Protein AF-A0A7S0CBU5-F1 (afdb_monomer_lite)

InterPro domains:
  IPR001394 Peptidase C19, ubiquitin carboxyl-terminal hydrolase [PF00443] (25-136)
  IPR028889 Ubiquitin specific protease UPS, catalytic domain [PS50235] (1-339)
  IPR038765 Papain-like cysteine peptidase superfamily [SSF54001] (30-154)
  IPR050185 Ubiquitin carboxyl-terminal hydrolase [PTHR21646] (1-259)

Organism: NCBI:txid420281

pLDDT: mean 70.65, std 23.04, range [26.66, 97.25]

Sequence (375 aa):
LLEQMWKDSIVEDDSSSTSYSNGLYYGGNSNSSTVVYPRNFKHVLGRHASQFVGYDQHDSQEVAIYLLDALHEDTNRVSRKPYVEKPEQKESETDENAAAVAWDAHLKREDSNVIELFMGQSKSRVECPVQGCGRVSTTFDPFMYLSVPIPGASDRTIKVKFVPLDSRRRNMSLSVTLSKTSTFEALQEKISEALRSDIGGFDAAEVDKANLCVVDMWNSEIYKFFDSKDEISCIKETDETYVYQLTPVSVIRAEEIDEEMSNAMDDDATGNNGDGKDDREERCCGVNELDNSTKLMLDRNDVWMKELEKYVSSISQLIALLNTKRSSHEDRLAFIAKFKKFLDQCRACPDAQVNDESKQAEYGQITSNAPVSSK

Foldseek 3Di:
DVCQQCVVLDDDDDDDDDDDDDHDDPDDDDDDPDDDDSVRNLVVCCVVPVVSPDDDDDDPVVVVVVVLVVQQVVFFPQPDADDADFDWADPPHDPVRQQVVNVVSVNSGTDGPSCVPQKDKDWDWDADPDPPPRDITIGIGIDRDDDDDDPCPQKDWDWEWEDEPPPVDDIDIDIFIDGQFAFVLVVLVRVLVCCVPPPPVDDNVRRDSVQKWKFWDDPNDTPDTGDRGDGPNPDDPPIHIYIYGHDDPVVVVVVVVVVVVVVVVVVVPDDDDDDDDDDDDDDDDDDDDDDVVVVVVVVPDPVVVVVVCVVPVDPVVVVQLPDPVRDDPVVVVVVVVVVVVVVVVVVPDPVVPDDPPPPPDDPDDDDDDDDDDDD

Secondary structure (DSSP, 8-state):
-HHHHHGGG-------S--------SS-----------HHHHHHHHHH-GGG-SSS---HHHHHHHHHHHHHHHT-S-SS----PPPBPPTT--HHHHHHHHHHHHHTT---HHHHHH-EEEEEEEE--STTT--EEEEEEEES---PPPTTTTEEEEEEEEE-SSTTSPPEEEEEEEETT-BHHHHHHHHHHHIIIII----TTT--GGGEEEEEEETTEEEEE--TTSBGGGS-TT-EEEEEEPPPHHHHHHHHHHHHHHHHHHTTS-------------------PPPHHHHHHHTS-THHHHHHHHH-S-HHHHHHHS-TTTS-HHHHHHHHHHHHHHHHHHHTSGGGS--SS-SSS-S------------

Radius of gyration: 39.63 Å; chains: 1; bounding box: 72×69×123 Å

Structure (mmCIF, N/CA/C/O backbone):
data_AF-A0A7S0CBU5-F1
#
_entry.id   AF-A0A7S0CBU5-F1
#
loop_
_atom_site.group_PDB
_atom_site.id
_atom_site.type_symbol
_atom_site.label_atom_id
_atom_site.label_alt_id
_atom_site.label_comp_id
_atom_site.label_asym_id
_atom_site.label_entity_id
_atom_site.label_seq_id
_atom_site.pdbx_PDB_ins_code
_atom_site.Cartn_x
_atom_site.Cartn_y
_atom_site.Cartn_z
_atom_site.occupancy
_atom_site.B_iso_or_equiv
_atom_site.auth_seq_id
_atom_site.auth_comp_id
_atom_site.auth_asym_id
_atom_site.auth_atom_id
_atom_site.pdbx_PDB_model_num
ATOM 1 N N . LEU A 1 1 ? -17.792 -14.721 22.092 1.00 67.81 1 LEU A N 1
ATOM 2 C CA . LEU A 1 1 ? -16.854 -15.478 21.227 1.00 67.81 1 LEU A CA 1
ATOM 3 C C . LEU A 1 1 ? -15.721 -16.135 22.019 1.00 67.81 1 LEU A C 1
ATOM 5 O O . LEU A 1 1 ? -15.491 -17.331 21.854 1.00 67.81 1 LEU A O 1
ATOM 9 N N . LEU A 1 2 ? -15.051 -15.400 22.908 1.00 66.88 2 LEU A N 1
ATOM 10 C CA . LEU A 1 2 ? -13.901 -15.896 23.685 1.00 66.88 2 LEU A CA 1
ATOM 11 C C . LEU A 1 2 ? -14.205 -17.123 24.539 1.00 66.88 2 LEU A C 1
ATOM 13 O O . LEU A 1 2 ? -13.431 -18.078 24.550 1.00 66.88 2 LEU A O 1
ATOM 17 N N . GLU A 1 3 ? -15.369 -17.137 25.187 1.00 69.81 3 GLU A N 1
ATOM 18 C CA . GLU A 1 3 ? -15.820 -18.305 25.940 1.00 69.81 3 GLU A CA 1
ATOM 19 C C . GLU A 1 3 ? -15.990 -19.533 25.054 1.00 69.81 3 GLU A C 1
ATOM 21 O O . GLU A 1 3 ? -15.728 -20.624 25.516 1.00 69.81 3 GLU A O 1
ATOM 26 N N . GLN A 1 4 ? -16.402 -19.393 23.790 1.00 74.00 4 GLN A N 1
ATOM 27 C CA . GLN A 1 4 ? -16.545 -20.534 22.877 1.00 74.00 4 GLN A CA 1
ATOM 28 C C . GLN A 1 4 ? -15.187 -21.006 22.366 1.00 74.00 4 GLN A C 1
ATOM 30 O O . GLN A 1 4 ? -14.950 -22.205 22.257 1.00 74.00 4 GLN A O 1
ATOM 35 N N . MET A 1 5 ? -14.292 -20.061 22.075 1.00 70.38 5 MET A N 1
ATOM 36 C CA . MET A 1 5 ? -12.929 -20.343 21.637 1.00 70.38 5 MET A CA 1
ATOM 37 C C . MET A 1 5 ? -12.128 -21.095 22.706 1.00 70.38 5 MET A C 1
ATOM 39 O O . MET A 1 5 ? -11.396 -22.025 22.365 1.00 70.38 5 MET A O 1
ATOM 43 N N . TRP A 1 6 ? -12.304 -20.729 23.982 1.00 68.56 6 TRP A N 1
ATOM 44 C CA . TRP A 1 6 ? -11.520 -21.239 25.112 1.00 68.56 6 TRP A CA 1
ATOM 45 C C . TRP A 1 6 ? -12.290 -22.120 26.105 1.00 68.56 6 TRP A C 1
ATOM 47 O O . TRP A 1 6 ? -11.702 -22.542 27.099 1.00 68.56 6 TRP A O 1
ATOM 57 N N . LYS A 1 7 ? -13.560 -22.454 25.830 1.00 59.44 7 LYS A N 1
ATOM 58 C CA . LYS A 1 7 ? -14.435 -23.223 26.740 1.00 59.44 7 LYS A CA 1
ATOM 59 C C . LYS A 1 7 ? -13.837 -24.547 27.181 1.00 59.44 7 LYS A C 1
ATOM 61 O O . LYS A 1 7 ? -13.864 -24.892 28.352 1.00 59.44 7 LYS A O 1
ATOM 66 N N . ASP A 1 8 ? -13.260 -25.266 26.232 1.00 50.31 8 ASP A N 1
ATOM 67 C CA . ASP A 1 8 ? -12.763 -26.620 26.463 1.00 50.31 8 ASP A CA 1
ATOM 68 C C . ASP A 1 8 ? -11.336 -26.635 27.037 1.00 50.31 8 ASP A C 1
ATOM 70 O O . ASP A 1 8 ? -10.761 -27.700 27.246 1.00 50.31 8 ASP A O 1
ATOM 74 N N . SER A 1 9 ? -10.761 -25.457 27.301 1.00 47.06 9 SER A N 1
ATOM 75 C CA . SER A 1 9 ? -9.526 -25.301 28.076 1.00 47.06 9 SER A CA 1
ATOM 76 C C . SER A 1 9 ? -9.805 -25.167 29.581 1.00 47.06 9 SER A C 1
ATOM 78 O O . SER A 1 9 ? -8.872 -25.230 30.376 1.00 47.06 9 SER A O 1
ATOM 80 N N . ILE A 1 10 ? -11.072 -24.964 29.970 1.00 44.16 10 ILE A N 1
ATOM 81 C CA . ILE A 1 10 ? -11.533 -24.751 31.349 1.00 44.16 10 ILE A CA 1
ATOM 82 C C . ILE A 1 10 ? -12.621 -25.793 31.643 1.00 44.16 10 ILE A C 1
ATOM 84 O O . ILE A 1 10 ? -13.803 -25.479 31.751 1.00 44.16 10 ILE A O 1
ATOM 88 N N . VAL A 1 11 ? -12.237 -27.068 31.711 1.00 38.00 11 VAL A N 1
ATOM 89 C CA . VAL A 1 11 ? -13.106 -28.107 32.277 1.00 38.00 11 VAL A CA 1
ATOM 90 C C . VAL A 1 11 ? -12.714 -28.260 33.741 1.00 38.00 11 VAL A C 1
ATOM 92 O O . VAL A 1 11 ? -11.620 -28.733 34.045 1.00 38.00 11 VAL A O 1
ATOM 95 N N . GLU A 1 12 ? -13.593 -27.807 34.636 1.00 38.31 12 GLU A N 1
ATOM 96 C CA . GLU A 1 12 ? -13.594 -28.249 36.028 1.00 38.31 12 GLU A CA 1
ATOM 97 C C . GLU A 1 12 ? -13.800 -29.769 36.037 1.00 38.31 12 GLU A C 1
ATOM 99 O O . GLU A 1 12 ? -14.732 -30.279 35.412 1.00 38.31 12 GLU A O 1
ATOM 104 N N . ASP A 1 13 ? -12.887 -30.485 36.698 1.00 35.22 13 ASP A N 1
ATOM 105 C CA . ASP A 1 13 ? -12.998 -31.916 36.971 1.00 35.22 13 ASP A CA 1
ATOM 106 C C . ASP A 1 13 ? -14.307 -32.179 37.727 1.00 35.22 13 ASP A C 1
ATOM 108 O O . ASP A 1 13 ? -14.374 -31.997 38.943 1.00 35.22 13 ASP A O 1
ATOM 112 N N . ASP A 1 14 ? -15.335 -32.643 37.015 1.00 33.75 14 ASP A N 1
ATOM 113 C CA . ASP A 1 14 ? -16.484 -33.293 37.628 1.00 33.75 14 ASP A CA 1
ATOM 114 C C . ASP A 1 14 ? -16.573 -34.736 37.129 1.00 33.75 14 ASP A C 1
ATOM 116 O O . ASP A 1 14 ? -16.580 -35.061 35.937 1.00 33.75 14 ASP A O 1
ATOM 120 N N . SER A 1 15 ? -16.529 -35.635 38.101 1.00 42.19 15 SER A N 1
ATOM 121 C CA . SER A 1 15 ? -16.322 -37.061 37.928 1.00 42.19 15 SER A CA 1
ATOM 122 C C . SER A 1 15 ? -17.477 -37.723 37.178 1.00 42.19 15 SER A C 1
ATOM 124 O O . SER A 1 15 ? -18.571 -37.864 37.719 1.00 42.19 15 SER A O 1
ATOM 126 N N . SER A 1 16 ? -17.220 -38.210 35.963 1.00 38.06 16 SER A N 1
ATOM 127 C CA . SER A 1 16 ? -17.499 -39.582 35.498 1.00 38.06 16 SER A CA 1
ATOM 128 C C . SER A 1 16 ? -17.657 -39.642 33.974 1.00 38.06 16 SER A C 1
ATOM 130 O O . SER A 1 16 ? -18.478 -38.949 33.384 1.00 38.06 16 SER A O 1
ATOM 132 N N . SER A 1 17 ? -16.947 -40.605 33.376 1.00 29.88 17 SER A N 1
ATOM 133 C CA . SER A 1 17 ? -17.137 -41.174 32.026 1.00 29.88 17 SER A CA 1
ATOM 134 C C . SER A 1 17 ? -16.176 -40.697 30.920 1.00 29.88 17 SER A C 1
ATOM 136 O O . SER A 1 17 ? -16.424 -39.747 30.191 1.00 29.88 17 SER A O 1
ATOM 138 N N . THR A 1 18 ? -15.161 -41.543 30.705 1.00 28.77 18 THR A N 1
ATOM 139 C CA . THR A 1 18 ? -14.424 -41.796 29.447 1.00 28.77 18 THR A CA 1
ATOM 140 C C . THR A 1 18 ? -13.330 -40.800 29.038 1.00 28.77 18 THR A C 1
ATOM 142 O O . THR A 1 18 ? -13.498 -39.909 28.216 1.00 28.77 18 THR A O 1
ATOM 145 N N . SER A 1 19 ? -12.156 -41.074 29.602 1.00 32.16 19 SER A N 1
ATOM 146 C CA . SER A 1 19 ? -10.794 -40.658 29.266 1.00 32.16 19 SER A CA 1
ATOM 147 C C . SER A 1 19 ? -10.515 -40.198 27.824 1.00 32.16 19 SER A C 1
ATOM 149 O O . SER A 1 19 ? -10.343 -41.024 26.934 1.00 32.16 19 SER A O 1
ATOM 151 N N . TYR A 1 20 ? -10.264 -38.895 27.663 1.00 31.36 20 TYR A N 1
ATOM 152 C CA . TYR A 1 20 ? -9.090 -38.370 26.951 1.00 31.36 20 TYR A CA 1
ATOM 153 C C . TYR A 1 20 ? -8.573 -37.151 27.724 1.00 31.36 20 TYR A C 1
ATOM 155 O O . TYR A 1 20 ? -9.061 -36.036 27.587 1.00 31.36 20 TYR A O 1
ATOM 163 N N . SER A 1 21 ? -7.615 -37.412 28.605 1.00 34.66 21 SER A N 1
ATOM 164 C CA . SER A 1 21 ? -6.911 -36.440 29.440 1.00 34.66 21 SER A CA 1
ATOM 165 C C . SER A 1 21 ? -6.145 -35.408 28.611 1.00 34.66 21 SER A C 1
ATOM 167 O O . SER A 1 21 ? -5.432 -35.804 27.690 1.00 34.66 21 SER A O 1
ATOM 169 N N . ASN A 1 22 ? -6.215 -34.130 28.999 1.00 33.97 22 ASN A N 1
ATOM 170 C CA . ASN A 1 22 ? -5.078 -33.198 28.996 1.00 33.97 22 ASN A CA 1
ATOM 171 C C . ASN A 1 22 ? -5.426 -31.945 29.813 1.00 33.97 22 ASN A C 1
ATOM 173 O O . ASN A 1 22 ? -5.966 -30.974 29.292 1.00 33.97 22 ASN A O 1
ATOM 177 N N . GLY A 1 23 ? -5.111 -31.997 31.108 1.00 32.47 23 GLY A N 1
ATOM 178 C CA . GLY A 1 23 ? -5.102 -30.829 31.983 1.00 32.47 23 GLY A CA 1
ATOM 179 C C . GLY A 1 23 ? -3.826 -30.007 31.812 1.00 32.47 23 GLY A C 1
ATOM 180 O O . GLY A 1 23 ? -2.785 -30.541 31.426 1.00 32.47 23 GLY A O 1
ATOM 181 N N . LEU A 1 24 ? -3.897 -28.717 32.144 1.00 43.31 24 LEU A N 1
ATOM 182 C CA . LEU A 1 24 ? -2.725 -27.895 32.438 1.00 43.31 24 LEU A CA 1
ATOM 183 C C . LEU A 1 24 ? -3.080 -26.828 33.480 1.00 43.31 24 LEU A C 1
ATOM 185 O O . LEU A 1 24 ? -3.910 -25.951 33.264 1.00 43.31 24 LEU A O 1
ATOM 189 N N . TYR A 1 25 ? -2.427 -26.982 34.628 1.00 40.09 25 TYR A N 1
ATOM 190 C CA . TYR A 1 25 ? -2.486 -26.165 35.833 1.00 40.09 25 TYR A CA 1
ATOM 191 C C . TYR A 1 25 ? -1.730 -24.838 35.655 1.00 40.09 25 TYR A C 1
ATOM 193 O O . TYR A 1 25 ? -0.650 -24.802 35.064 1.00 40.09 25 TYR A O 1
ATOM 201 N N . TYR A 1 26 ? -2.243 -23.770 36.270 1.00 36.44 26 TYR A N 1
ATOM 202 C CA . TYR A 1 26 ? -1.483 -22.553 36.563 1.00 36.44 26 TYR A CA 1
ATOM 203 C C . TYR A 1 26 ? -0.640 -22.783 37.830 1.00 36.44 26 TYR A C 1
ATOM 205 O O . TYR A 1 26 ? -1.187 -23.050 38.898 1.00 36.44 26 TYR A O 1
ATOM 213 N N . GLY A 1 27 ? 0.684 -22.633 37.721 1.00 34.12 27 GLY A N 1
ATOM 214 C CA . GLY A 1 27 ? 1.586 -22.445 38.864 1.00 34.12 27 GLY A CA 1
ATOM 215 C C . GLY A 1 27 ? 2.628 -23.547 39.084 1.00 34.12 27 GLY A C 1
ATOM 216 O O . GLY A 1 27 ? 2.306 -24.647 39.513 1.00 34.12 27 GLY A O 1
ATOM 217 N N . GLY A 1 28 ? 3.905 -23.188 38.904 1.00 32.75 28 GLY A N 1
ATOM 218 C CA . GLY A 1 28 ? 5.030 -23.877 39.548 1.00 32.75 28 GLY A CA 1
ATOM 219 C C . GLY A 1 28 ? 5.864 -24.814 38.669 1.00 32.75 28 GLY A C 1
ATOM 220 O O . GLY A 1 28 ? 5.716 -26.024 38.721 1.00 32.75 28 GLY A O 1
ATOM 221 N N . ASN A 1 29 ? 6.819 -24.231 37.941 1.00 43.66 29 ASN A N 1
ATOM 222 C CA . ASN A 1 29 ? 8.188 -24.730 37.747 1.00 43.66 29 ASN A CA 1
ATOM 223 C C . ASN A 1 29 ? 8.397 -26.257 37.541 1.00 43.66 29 ASN A C 1
ATOM 225 O O . ASN A 1 29 ? 8.652 -26.980 38.500 1.00 43.66 29 ASN A O 1
ATOM 229 N N . SER A 1 30 ? 8.421 -26.742 36.291 1.00 39.72 30 SER A N 1
ATOM 230 C CA . SER A 1 30 ? 9.320 -27.839 35.863 1.00 39.72 30 SER A CA 1
ATOM 231 C C . SER A 1 30 ? 9.317 -28.046 34.339 1.00 39.72 30 SER A C 1
ATOM 233 O O . SER A 1 30 ? 8.283 -28.027 33.678 1.00 39.72 30 SER A O 1
ATOM 235 N N . ASN A 1 31 ? 10.517 -28.232 33.785 1.00 49.91 31 ASN A N 1
ATOM 236 C CA . ASN A 1 31 ? 10.822 -28.445 32.370 1.00 49.91 31 ASN A CA 1
ATOM 237 C C . ASN A 1 31 ? 10.158 -29.709 31.778 1.00 49.91 31 ASN A C 1
ATOM 239 O O . ASN A 1 31 ? 10.778 -30.771 31.739 1.00 49.91 31 ASN A O 1
ATOM 243 N N . SER A 1 32 ? 8.946 -29.589 31.231 1.00 53.97 32 SER A N 1
ATOM 244 C CA . SER A 1 32 ? 8.423 -30.538 30.239 1.00 53.97 32 SER A CA 1
ATOM 245 C C . SER A 1 32 ? 7.711 -29.768 29.125 1.00 53.97 32 SER A C 1
ATOM 247 O O . SER A 1 32 ? 6.846 -28.937 29.387 1.00 53.97 32 SER A O 1
ATOM 249 N N . SER A 1 33 ? 8.129 -29.964 27.875 1.00 56.38 33 SER A N 1
ATOM 250 C CA . SER A 1 33 ? 7.557 -29.268 26.720 1.00 56.38 33 SER A CA 1
ATOM 251 C C . SER A 1 33 ? 6.167 -29.829 26.409 1.00 56.38 33 SER A C 1
ATOM 253 O O . SER A 1 33 ? 6.030 -30.801 25.664 1.00 56.38 33 SER A O 1
ATOM 255 N N . THR A 1 34 ? 5.128 -29.242 26.994 1.00 67.25 34 THR A N 1
ATOM 256 C CA . THR A 1 34 ? 3.736 -29.625 26.750 1.00 67.25 34 THR A CA 1
ATOM 257 C C . THR A 1 34 ? 3.208 -28.919 25.501 1.00 67.25 34 THR A C 1
ATOM 259 O O . THR A 1 34 ? 2.875 -27.736 25.537 1.00 67.25 34 THR A O 1
ATOM 262 N N . VAL A 1 35 ? 3.147 -29.636 24.377 1.00 80.88 35 VAL A N 1
ATOM 263 C CA . VAL A 1 35 ? 2.496 -29.151 23.149 1.00 80.88 35 VAL A CA 1
ATOM 264 C C . VAL A 1 35 ? 0.978 -29.218 23.328 1.00 80.88 35 VAL A C 1
ATOM 266 O O . VAL A 1 35 ? 0.436 -30.276 23.643 1.00 80.88 35 VAL A O 1
ATOM 269 N N . VAL A 1 36 ? 0.291 -28.098 23.100 1.00 79.62 36 VAL A N 1
ATOM 270 C CA . VAL A 1 36 ? -1.176 -27.992 23.153 1.00 79.62 36 VAL A CA 1
ATOM 271 C C . VAL A 1 36 ? -1.731 -27.869 21.732 1.00 79.62 36 VAL A C 1
ATOM 273 O O . VAL A 1 36 ? -1.183 -27.138 20.910 1.00 79.62 36 VAL A O 1
ATOM 276 N N . TYR A 1 37 ? -2.832 -28.569 21.437 1.00 85.12 37 TYR A N 1
ATOM 277 C CA . TYR A 1 37 ? -3.498 -28.540 20.129 1.00 85.12 37 TYR A CA 1
ATOM 278 C C . TYR A 1 37 ? -4.817 -27.746 20.203 1.00 85.12 37 TYR A C 1
ATOM 280 O O . TYR A 1 37 ? -5.807 -28.278 20.710 1.00 85.12 37 TYR A O 1
ATOM 288 N N . PRO A 1 38 ? -4.889 -26.511 19.670 1.00 87.75 38 PRO A N 1
ATOM 289 C CA . PRO A 1 38 ? -6.040 -25.615 19.828 1.00 87.75 38 PRO A CA 1
ATOM 290 C C . PRO A 1 38 ? -7.186 -25.949 18.849 1.00 87.75 38 PRO A C 1
ATOM 292 O O . PRO A 1 38 ? -7.587 -25.131 18.020 1.00 87.75 38 PRO A O 1
ATOM 295 N N . ARG A 1 39 ? -7.714 -27.181 18.907 1.00 87.00 39 ARG A N 1
ATOM 296 C CA . ARG A 1 39 ? -8.739 -27.676 17.965 1.00 87.00 39 ARG A CA 1
ATOM 297 C C . ARG A 1 39 ? -10.040 -26.880 18.042 1.00 87.00 39 ARG A C 1
ATOM 299 O O . ARG A 1 39 ? -10.575 -26.501 17.003 1.00 87.00 39 ARG A O 1
ATOM 306 N N . ASN A 1 40 ? -10.512 -26.596 19.254 1.00 86.06 40 ASN A N 1
ATOM 307 C CA . ASN A 1 40 ? -11.777 -25.888 19.460 1.00 86.06 40 ASN A CA 1
ATOM 308 C C . ASN A 1 40 ? -11.679 -24.434 19.020 1.00 86.06 40 ASN A C 1
ATOM 310 O O . ASN A 1 40 ? -12.535 -23.960 18.281 1.00 86.06 40 ASN A O 1
ATOM 314 N N . PHE A 1 41 ? -10.562 -23.781 19.324 1.00 88.25 41 PHE A N 1
ATOM 315 C CA . PHE A 1 41 ? -10.257 -22.467 18.777 1.00 88.25 41 PHE A CA 1
ATOM 316 C C . PHE A 1 41 ? -10.271 -22.439 17.256 1.00 88.25 41 PHE A C 1
ATOM 318 O O . PHE A 1 41 ? -10.964 -21.609 16.681 1.00 88.25 41 PHE A O 1
ATOM 325 N N . LYS A 1 42 ? -9.573 -23.369 16.589 1.00 89.69 42 LYS A N 1
ATOM 326 C CA . LYS A 1 42 ? -9.561 -23.427 15.121 1.00 89.69 42 LYS A CA 1
ATOM 327 C C . LYS A 1 42 ? -10.962 -23.657 14.550 1.00 89.69 42 LYS A C 1
ATOM 329 O O . LYS A 1 42 ? -11.303 -23.067 13.528 1.00 89.69 42 LYS A O 1
ATOM 334 N N . HIS A 1 43 ? -11.769 -24.497 15.200 1.00 88.75 43 HIS A N 1
ATOM 335 C CA . HIS A 1 43 ? -13.147 -24.755 14.791 1.00 88.75 43 HIS A CA 1
ATOM 336 C C . HIS A 1 43 ? -14.031 -23.506 14.928 1.00 88.75 43 HIS A C 1
ATOM 338 O O . HIS A 1 43 ? -14.723 -23.134 13.982 1.00 88.75 43 HIS A O 1
ATOM 344 N N . VAL A 1 44 ? -13.978 -22.835 16.081 1.00 88.56 44 VAL A N 1
ATOM 345 C CA . VAL A 1 44 ? -14.760 -21.621 16.351 1.00 88.56 44 VAL A CA 1
ATOM 346 C C . VAL A 1 44 ? -14.302 -20.468 15.458 1.00 88.56 44 VAL A C 1
ATOM 348 O O . VAL A 1 44 ? -15.143 -19.807 14.855 1.00 88.56 44 VAL A O 1
ATOM 351 N N . LEU A 1 45 ? -12.991 -20.279 15.282 1.00 90.31 45 LEU A N 1
ATOM 352 C CA . LEU A 1 45 ? -12.427 -19.286 14.365 1.00 90.31 45 LEU A CA 1
ATOM 353 C C . LEU A 1 45 ? -12.972 -19.474 12.943 1.00 90.31 45 LEU A C 1
ATOM 355 O O . LEU A 1 45 ? -13.513 -18.534 12.373 1.00 90.31 45 LEU A O 1
ATOM 359 N N . GLY A 1 46 ? -12.921 -20.696 12.402 1.00 90.31 46 GLY A N 1
ATOM 360 C CA . GLY A 1 46 ? -13.445 -20.985 11.063 1.00 90.31 46 GLY A CA 1
ATOM 361 C C . GLY A 1 46 ? -14.963 -20.799 10.934 1.00 90.31 46 GLY A C 1
ATOM 362 O O . GLY A 1 46 ? -15.458 -20.492 9.852 1.00 90.31 46 GLY A O 1
ATOM 363 N N . ARG A 1 47 ? -15.722 -20.949 12.029 1.00 89.31 47 ARG A N 1
ATOM 364 C CA . ARG A 1 47 ? -17.174 -20.711 12.039 1.00 89.31 47 ARG A CA 1
ATOM 365 C C . ARG A 1 47 ? -17.520 -19.226 11.917 1.00 89.31 47 ARG A C 1
ATOM 367 O O . ARG A 1 47 ? -18.530 -18.904 11.296 1.00 89.31 47 ARG A O 1
ATOM 374 N N . HIS A 1 48 ? -16.720 -18.346 12.516 1.00 87.00 48 HIS A N 1
ATOM 375 C CA . HIS A 1 48 ? -16.967 -16.903 12.485 1.00 87.00 48 HIS A CA 1
ATOM 376 C C . HIS A 1 48 ? -16.231 -16.175 11.349 1.00 87.00 48 HIS A C 1
ATOM 378 O O . HIS A 1 48 ? -16.710 -15.145 10.884 1.00 87.00 48 HIS A O 1
ATOM 384 N N . ALA A 1 49 ? -15.113 -16.723 10.872 1.00 89.25 49 ALA A N 1
ATOM 385 C CA . ALA A 1 49 ? -14.340 -16.212 9.747 1.00 89.25 49 ALA A CA 1
ATOM 386 C C . ALA A 1 49 ? -14.026 -17.354 8.776 1.00 89.25 49 ALA A C 1
ATOM 388 O O . ALA A 1 49 ? -13.062 -18.107 8.936 1.00 89.25 49 ALA A O 1
ATOM 389 N N . SER A 1 50 ? -14.875 -17.487 7.753 1.00 90.19 50 SER A N 1
ATOM 390 C CA . SER A 1 50 ? -14.817 -18.604 6.804 1.00 90.19 50 SER A CA 1
ATOM 391 C C . SER A 1 50 ? -13.503 -18.694 6.021 1.00 90.19 50 SER A C 1
ATOM 393 O O . SER A 1 50 ? -13.140 -19.790 5.600 1.00 90.19 50 SER A O 1
ATOM 395 N N . GLN A 1 51 ? -12.752 -17.590 5.877 1.00 90.38 51 GLN A N 1
ATOM 396 C CA . GLN A 1 51 ? -11.442 -17.611 5.216 1.00 90.38 51 GLN A CA 1
ATOM 397 C C . GLN A 1 51 ? -10.404 -18.461 5.958 1.00 90.38 51 GLN A C 1
ATOM 399 O O . GLN A 1 51 ? -9.462 -18.946 5.345 1.00 90.38 51 GLN A O 1
ATOM 404 N N . PHE A 1 52 ? -10.592 -18.681 7.264 1.00 91.00 52 PHE A N 1
ATOM 405 C CA . PHE A 1 52 ? -9.715 -19.517 8.078 1.00 91.00 52 PHE A CA 1
ATOM 406 C C . PHE A 1 52 ? -10.219 -20.960 8.165 1.00 91.00 52 PHE A C 1
ATOM 408 O O . PHE A 1 52 ? -9.781 -21.714 9.035 1.00 91.00 52 PHE A O 1
ATOM 415 N N . VAL A 1 53 ? -11.168 -21.377 7.322 1.00 89.62 53 VAL A N 1
ATOM 416 C CA . VAL A 1 53 ? -11.572 -22.784 7.197 1.00 89.62 53 VAL A CA 1
ATOM 417 C C . VAL A 1 53 ? -10.568 -23.514 6.306 1.00 89.62 53 VAL A C 1
ATOM 419 O O . VAL A 1 53 ? -10.137 -22.993 5.288 1.00 89.62 53 VAL A O 1
ATOM 422 N N . GLY A 1 54 ? -10.213 -24.745 6.680 1.00 90.19 54 GLY A N 1
ATOM 423 C CA . GLY A 1 54 ? -9.253 -25.563 5.935 1.00 90.19 54 GLY A CA 1
ATOM 424 C C . GLY A 1 54 ? -7.866 -25.621 6.575 1.00 90.19 54 GLY A C 1
ATOM 425 O O . GLY A 1 54 ? -7.708 -25.348 7.774 1.00 90.19 54 GLY A O 1
ATOM 426 N N . TYR A 1 55 ? -6.897 -26.054 5.767 1.00 91.19 55 TYR A N 1
ATOM 427 C CA . TYR A 1 55 ? -5.518 -26.371 6.165 1.00 91.19 55 TYR A CA 1
ATOM 428 C C . TYR A 1 55 ? -4.469 -25.645 5.312 1.00 91.19 55 TYR A C 1
ATOM 430 O O . TYR A 1 55 ? -3.292 -26.003 5.362 1.00 91.19 55 TYR A O 1
ATOM 438 N N . ASP A 1 56 ? -4.893 -24.657 4.527 1.00 92.31 56 ASP A N 1
ATOM 439 C CA . ASP A 1 56 ? -3.984 -23.839 3.736 1.00 92.31 56 ASP A CA 1
ATOM 440 C C . ASP A 1 56 ? -3.144 -22.929 4.642 1.00 92.31 56 ASP A C 1
ATOM 442 O O . ASP A 1 56 ? -3.445 -22.713 5.821 1.00 9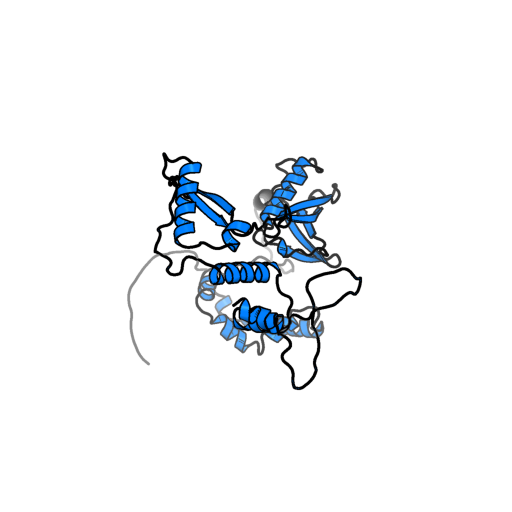2.31 56 ASP A O 1
ATOM 446 N N . GLN A 1 57 ? -2.043 -22.416 4.095 1.00 94.62 57 GLN A N 1
ATOM 447 C CA . GLN A 1 57 ? -1.274 -21.389 4.786 1.00 94.62 57 GLN A CA 1
ATOM 448 C C . GLN A 1 57 ? -2.037 -20.065 4.735 1.00 94.62 57 GLN A C 1
ATOM 450 O O . GLN A 1 57 ? -2.563 -19.681 3.692 1.00 94.62 57 GLN A O 1
ATOM 455 N N . HIS A 1 58 ? -2.065 -19.367 5.866 1.00 92.19 58 HIS A N 1
ATOM 456 C CA . HIS A 1 58 ? -2.730 -18.078 6.017 1.00 92.19 58 HIS A CA 1
ATOM 457 C C . HIS A 1 58 ? -1.749 -17.033 6.538 1.00 92.19 58 HIS A C 1
ATOM 459 O O . HIS A 1 58 ? -0.744 -17.370 7.173 1.00 92.19 58 HIS A O 1
ATOM 465 N N . ASP A 1 59 ? -2.069 -15.763 6.306 1.00 93.62 59 ASP A N 1
ATOM 466 C CA . ASP A 1 59 ? -1.329 -14.656 6.892 1.00 93.62 59 ASP A CA 1
ATOM 467 C C . ASP A 1 59 ? -1.654 -14.538 8.391 1.00 93.62 59 ASP A C 1
ATOM 469 O O . ASP A 1 59 ? -2.801 -14.337 8.798 1.00 93.62 59 ASP A O 1
ATOM 473 N N . SER A 1 60 ? -0.628 -14.663 9.234 1.00 94.50 60 SER A N 1
ATOM 474 C CA . SER A 1 60 ? -0.766 -14.501 10.684 1.00 94.50 60 SER A CA 1
ATOM 475 C C . SER A 1 60 ? -1.258 -13.110 11.090 1.00 94.50 60 SER A C 1
ATOM 477 O O . SER A 1 60 ? -1.926 -12.988 12.118 1.00 94.50 60 SER A O 1
ATOM 479 N N . GLN A 1 61 ? -0.966 -12.075 10.291 1.00 93.38 61 GLN A N 1
ATOM 480 C CA . GLN A 1 61 ? -1.447 -10.721 10.542 1.00 93.38 61 GLN A CA 1
ATOM 481 C C . GLN A 1 61 ? -2.972 -10.669 10.421 1.00 93.38 61 GLN A C 1
ATOM 483 O O . GLN A 1 61 ? -3.630 -10.104 11.289 1.00 93.38 61 GLN A O 1
ATOM 488 N N . GLU A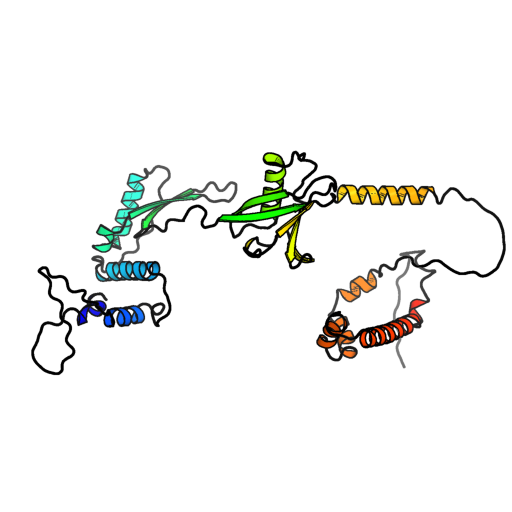 1 62 ? -3.543 -11.305 9.399 1.00 92.62 62 GLU A N 1
ATOM 489 C CA . GLU A 1 62 ? -4.993 -11.343 9.193 1.00 92.62 62 GLU A CA 1
ATOM 490 C C . GLU A 1 62 ? -5.706 -12.006 10.379 1.00 92.62 62 GLU A C 1
ATOM 492 O O . GLU A 1 62 ? -6.689 -11.478 10.902 1.00 92.62 62 GLU A O 1
ATOM 497 N N . VAL A 1 63 ? -5.159 -13.126 10.863 1.00 92.62 63 VAL A N 1
ATOM 498 C CA . VAL A 1 63 ? -5.678 -13.817 12.051 1.00 92.62 63 VAL A CA 1
ATOM 499 C C . VAL A 1 63 ? -5.581 -12.921 13.289 1.00 92.62 63 VAL A C 1
ATOM 501 O O . VAL A 1 63 ? -6.538 -12.837 14.056 1.00 92.62 63 VAL A O 1
ATOM 504 N N . ALA A 1 64 ? -4.457 -12.230 13.496 1.00 92.25 64 ALA A N 1
ATOM 505 C CA . ALA A 1 64 ? -4.271 -11.344 14.644 1.00 92.25 64 ALA A CA 1
ATOM 506 C C . ALA A 1 64 ? -5.252 -10.160 14.633 1.00 92.25 64 ALA A C 1
ATOM 508 O O . ALA A 1 64 ? -5.856 -9.862 15.662 1.00 92.25 64 ALA A O 1
ATOM 509 N N . ILE A 1 65 ? -5.451 -9.527 13.473 1.00 92.06 65 ILE A N 1
ATOM 510 C CA . ILE A 1 65 ? -6.409 -8.427 13.290 1.00 92.06 65 ILE A CA 1
ATOM 511 C C . ILE A 1 65 ? -7.819 -8.903 13.621 1.00 92.06 65 ILE A C 1
ATOM 513 O O . ILE A 1 65 ? -8.520 -8.260 14.399 1.00 92.06 65 ILE A O 1
ATOM 517 N N . TYR A 1 66 ? -8.206 -10.056 13.072 1.00 91.50 66 TYR A N 1
ATOM 518 C CA . TYR A 1 66 ? -9.514 -10.638 13.329 1.00 91.50 66 TYR A CA 1
ATOM 519 C C . TYR A 1 66 ? -9.741 -10.899 14.822 1.00 91.50 66 TYR A C 1
ATOM 521 O O . TYR A 1 66 ? -10.798 -10.577 15.358 1.00 91.50 66 TYR A O 1
ATOM 529 N N . LEU A 1 67 ? -8.748 -11.468 15.512 1.00 90.19 67 LEU A N 1
ATOM 530 C CA . LEU A 1 67 ? -8.856 -11.762 16.938 1.00 90.19 67 LEU A CA 1
ATOM 531 C C . LEU A 1 67 ? -8.943 -10.498 17.790 1.00 90.19 67 LEU A C 1
ATOM 533 O O . LEU A 1 67 ? -9.717 -10.490 18.741 1.00 90.19 67 LEU A O 1
ATOM 537 N N . LEU A 1 68 ? -8.176 -9.452 17.471 1.00 91.12 68 LEU A N 1
ATOM 538 C CA . LEU A 1 68 ? -8.233 -8.178 18.191 1.00 91.12 68 LEU A CA 1
ATOM 539 C C . LEU A 1 68 ? -9.603 -7.512 18.049 1.00 91.12 68 LEU A C 1
ATOM 541 O O . LEU A 1 68 ? -10.148 -7.056 19.049 1.00 91.12 68 LEU A O 1
ATOM 545 N N . ASP A 1 69 ? -10.181 -7.519 16.848 1.00 90.25 69 ASP A N 1
ATOM 546 C CA . ASP A 1 69 ? -11.522 -6.983 16.591 1.00 90.25 69 ASP A CA 1
ATOM 547 C C . ASP A 1 69 ? -12.605 -7.797 17.319 1.00 90.25 69 ASP A C 1
ATOM 549 O O . ASP A 1 69 ? -13.426 -7.260 18.059 1.00 90.25 69 ASP A O 1
ATOM 553 N N . ALA A 1 70 ? -12.528 -9.126 17.228 1.00 89.00 70 ALA A N 1
ATOM 554 C CA . ALA A 1 70 ? -13.388 -10.046 17.965 1.00 89.00 70 ALA A CA 1
ATOM 555 C C . ALA A 1 70 ? -13.323 -9.841 19.490 1.00 89.00 70 ALA A C 1
ATOM 557 O O . ALA A 1 70 ? -14.358 -9.794 20.154 1.00 89.00 70 ALA A O 1
ATOM 558 N N . LEU A 1 71 ? -12.111 -9.733 20.047 1.00 89.06 71 LEU A N 1
ATOM 559 C CA . LEU A 1 71 ? -11.864 -9.452 21.464 1.00 89.06 71 LEU A CA 1
ATOM 560 C C . LEU A 1 71 ? -12.436 -8.088 21.858 1.00 89.06 71 LEU A C 1
ATOM 562 O O . LEU A 1 71 ? -13.040 -7.959 22.924 1.00 89.06 71 LEU A O 1
ATOM 566 N N . HIS A 1 72 ? -12.224 -7.079 21.015 1.00 91.38 72 HIS A N 1
ATOM 567 C CA . HIS A 1 72 ? -12.703 -5.725 21.232 1.00 91.38 72 HIS A CA 1
ATOM 568 C C . HIS A 1 72 ? -14.229 -5.699 21.318 1.00 91.38 72 HIS A C 1
ATOM 570 O O . HIS A 1 72 ? -14.758 -5.240 22.327 1.00 91.38 72 HIS A O 1
ATOM 576 N N . GLU A 1 73 ? -14.927 -6.247 20.324 1.00 90.31 73 GLU A N 1
ATOM 577 C CA . GLU A 1 73 ? -16.391 -6.238 20.268 1.00 90.31 73 GLU A CA 1
ATOM 578 C C . GLU A 1 73 ? -17.028 -7.066 21.394 1.00 90.31 73 GLU A C 1
ATOM 580 O O . GLU A 1 73 ? -18.001 -6.628 22.005 1.00 90.31 73 GLU A O 1
ATOM 585 N N . ASP A 1 74 ? -16.450 -8.224 21.741 1.00 88.25 74 ASP A N 1
ATOM 586 C CA . ASP A 1 74 ? -16.908 -9.042 22.876 1.00 88.25 74 ASP A CA 1
ATOM 587 C C . ASP A 1 74 ? -16.751 -8.318 24.229 1.00 88.25 74 ASP A C 1
ATOM 589 O O . ASP A 1 74 ? -17.497 -8.597 25.169 1.00 88.25 74 ASP A O 1
ATOM 593 N N . THR A 1 75 ? -15.760 -7.428 24.354 1.00 89.62 75 THR A N 1
ATOM 594 C CA . THR A 1 75 ? -15.432 -6.717 25.605 1.00 89.62 75 THR A CA 1
ATOM 595 C C . THR A 1 75 ? -15.818 -5.239 25.579 1.00 89.62 75 THR A C 1
ATOM 597 O O . THR A 1 75 ? -15.462 -4.490 26.494 1.00 89.62 75 THR A O 1
ATOM 600 N N . ASN A 1 76 ? -16.560 -4.815 24.555 1.00 92.94 76 ASN A N 1
ATOM 601 C CA . ASN A 1 76 ? -16.976 -3.435 24.384 1.00 92.94 76 ASN A CA 1
ATOM 602 C C . ASN A 1 76 ? -18.047 -3.067 25.419 1.00 92.94 76 ASN A C 1
ATOM 604 O O . ASN A 1 76 ? -19.138 -3.640 25.467 1.00 92.94 76 ASN A O 1
ATOM 608 N N . ARG A 1 77 ? -17.736 -2.080 26.255 1.00 93.25 77 ARG A N 1
ATOM 609 C CA . ARG A 1 77 ? -18.614 -1.535 27.294 1.00 93.25 77 ARG A CA 1
ATOM 610 C C . ARG A 1 77 ? -19.754 -0.714 26.678 1.00 93.25 77 ARG A C 1
ATOM 612 O O . ARG A 1 77 ? -20.803 -0.553 27.305 1.00 93.25 77 ARG A O 1
ATOM 619 N N . VAL A 1 78 ? -19.598 -0.234 25.439 1.00 91.88 78 VAL A N 1
ATOM 620 C CA . VAL A 1 78 ? -20.647 0.477 24.698 1.00 91.88 78 VAL A CA 1
ATOM 621 C C . VAL A 1 78 ? -21.567 -0.515 23.985 1.00 91.88 78 VAL A C 1
ATOM 623 O O . VAL A 1 78 ? -21.296 -0.974 22.881 1.00 91.88 78 VAL A O 1
ATOM 626 N N . SER A 1 79 ? -22.731 -0.806 24.572 1.00 88.31 79 SER A N 1
ATOM 627 C CA . SER A 1 79 ? -23.684 -1.755 23.966 1.00 88.31 79 SER A CA 1
ATOM 628 C C . SER A 1 79 ? -24.496 -1.178 22.799 1.00 88.31 79 SER A C 1
ATOM 630 O O . SER A 1 79 ? -24.963 -1.919 21.937 1.00 88.31 79 SER A O 1
ATOM 632 N N . ARG A 1 80 ? -24.719 0.142 22.767 1.00 91.38 80 ARG A N 1
ATOM 633 C CA . ARG A 1 80 ? -25.483 0.815 21.703 1.00 91.38 80 ARG A CA 1
ATOM 634 C C . ARG A 1 80 ? -24.650 1.940 21.110 1.00 91.38 80 ARG A C 1
ATOM 636 O O . ARG A 1 80 ? -24.607 3.028 21.675 1.00 91.38 80 ARG A O 1
ATOM 643 N N . LYS A 1 81 ? -24.049 1.683 19.948 1.00 92.06 81 LYS A N 1
ATOM 644 C CA . LYS A 1 81 ? -23.176 2.635 19.254 1.00 92.06 81 LYS A CA 1
ATOM 645 C C . LYS A 1 81 ? -24.001 3.810 18.692 1.00 92.06 81 LYS A C 1
ATOM 647 O O . LYS A 1 81 ? -24.836 3.589 17.809 1.00 92.06 81 LYS A O 1
ATOM 652 N N . PRO A 1 82 ? -23.839 5.046 19.200 1.00 92.19 82 PRO A N 1
ATOM 653 C CA . PRO A 1 82 ? -24.521 6.207 18.641 1.00 92.19 82 PRO A CA 1
ATOM 654 C C . PRO A 1 82 ? -23.929 6.583 17.278 1.00 92.19 82 PRO A C 1
ATOM 656 O O . PRO A 1 82 ? -22.758 6.322 16.995 1.00 92.19 82 PRO A O 1
ATOM 659 N N . TYR A 1 83 ? -24.727 7.250 16.440 1.00 92.06 83 TYR A N 1
ATOM 660 C CA . TYR A 1 83 ? -24.176 7.925 15.270 1.00 92.06 83 TYR A CA 1
ATOM 661 C C . TYR A 1 83 ? -23.329 9.108 15.738 1.00 92.06 83 TYR A C 1
ATOM 663 O O . TYR A 1 83 ? -23.808 9.977 16.468 1.00 92.06 83 TYR A O 1
ATOM 671 N N . VAL A 1 84 ? -22.072 9.125 15.310 1.00 89.38 84 VAL A N 1
ATOM 672 C CA . VAL A 1 84 ? -21.128 10.211 15.557 1.00 89.38 84 VAL A CA 1
ATOM 673 C C . VAL A 1 84 ? -20.517 10.553 14.210 1.00 89.38 84 VAL A C 1
ATOM 675 O O . VAL A 1 84 ? -19.935 9.685 13.559 1.00 89.38 84 VAL A O 1
ATOM 678 N N . GLU A 1 85 ? -20.707 11.794 13.774 1.00 90.69 85 GLU A N 1
ATOM 679 C CA . GLU A 1 85 ? -20.045 12.315 12.584 1.00 90.69 85 GLU A CA 1
ATOM 680 C C . GLU A 1 85 ? -18.541 12.403 12.852 1.00 90.69 85 GLU A C 1
ATOM 682 O O . GLU A 1 85 ? -18.124 12.860 13.919 1.00 90.69 85 GLU A O 1
ATOM 687 N N . LYS A 1 86 ? -17.730 11.919 11.906 1.00 88.88 86 LYS A N 1
ATOM 688 C CA . LYS A 1 86 ? -16.276 11.924 12.052 1.00 88.88 86 LYS A CA 1
ATOM 689 C C . LYS A 1 86 ? -15.782 13.377 11.995 1.00 88.88 86 LYS A C 1
ATOM 691 O O . LYS A 1 86 ? -16.002 14.028 10.975 1.00 88.88 86 LYS A O 1
ATOM 696 N N . PRO A 1 87 ? -15.133 13.891 13.052 1.00 90.81 87 PRO A N 1
ATOM 697 C CA . PRO A 1 87 ? -14.665 15.267 13.054 1.00 90.81 87 PRO A CA 1
ATOM 698 C C . PRO A 1 87 ? -13.469 15.432 12.106 1.00 90.81 87 PRO A C 1
ATOM 700 O O . PRO A 1 87 ? -12.522 14.644 12.136 1.00 90.81 87 PRO A O 1
ATOM 703 N N . GLU A 1 88 ? -13.514 16.477 11.283 1.00 91.75 88 GLU A N 1
ATOM 704 C CA . GLU A 1 88 ? -12.354 17.010 10.563 1.00 91.75 88 GLU A CA 1
ATOM 705 C C . GLU A 1 88 ? -11.795 18.212 11.338 1.00 91.75 88 GLU A C 1
ATOM 707 O O . GLU A 1 88 ? -12.556 18.975 11.942 1.00 91.75 88 GLU A O 1
ATOM 712 N N . GLN A 1 89 ? -10.471 18.388 11.318 1.00 94.56 89 GLN A N 1
ATOM 713 C CA . GLN A 1 89 ? -9.821 19.541 11.942 1.00 94.56 89 GLN A CA 1
ATOM 714 C C . GLN A 1 89 ? -10.263 20.835 11.252 1.00 94.56 89 GLN A C 1
ATOM 716 O O . GLN A 1 89 ? -10.199 20.958 10.026 1.00 94.56 89 GLN A O 1
ATOM 721 N N . LYS A 1 90 ? -10.665 21.830 12.045 1.00 91.38 90 LYS A N 1
ATOM 722 C CA . LYS A 1 90 ? -11.023 23.160 11.529 1.00 91.38 90 LYS A CA 1
ATOM 723 C C . LYS A 1 90 ? -9.772 24.001 11.263 1.00 91.38 90 LYS A C 1
ATOM 725 O O . LYS A 1 90 ? -8.768 23.850 11.949 1.00 91.38 90 LYS A O 1
ATOM 730 N N . GLU A 1 91 ? -9.854 24.957 10.334 1.00 84.75 91 GLU A N 1
ATOM 731 C CA . GLU A 1 91 ? -8.706 25.793 9.919 1.00 84.75 91 GLU A CA 1
ATOM 732 C C . GLU A 1 91 ? -7.989 26.513 11.077 1.00 84.75 91 GLU A C 1
ATOM 734 O O . GLU A 1 91 ? -6.784 26.734 11.014 1.00 84.75 91 GLU A O 1
ATOM 739 N N . SER A 1 92 ? -8.714 26.874 12.139 1.00 88.06 92 SER A N 1
ATOM 740 C CA . SER A 1 92 ? -8.176 27.587 13.305 1.00 88.06 92 SER A CA 1
ATOM 741 C C . SER A 1 92 ? -7.963 26.701 14.540 1.00 88.06 92 SER A C 1
ATOM 743 O O . SER A 1 92 ? -7.754 27.223 15.634 1.00 88.06 92 SER A O 1
ATOM 745 N N . GLU A 1 93 ? -8.110 25.383 14.415 1.00 93.75 93 GLU A N 1
ATOM 746 C CA . GLU A 1 93 ? -8.050 24.439 15.531 1.00 93.75 93 GLU A CA 1
ATOM 747 C C . GLU A 1 93 ? -6.662 23.805 15.647 1.00 93.75 93 GLU A C 1
ATOM 749 O O . GLU A 1 93 ? -6.060 23.405 14.651 1.00 93.75 93 GLU A O 1
ATOM 754 N N . THR A 1 94 ? -6.145 23.697 16.872 1.00 96.12 94 THR A N 1
ATOM 755 C CA . THR A 1 94 ? -4.857 23.036 17.110 1.00 96.12 94 THR A CA 1
ATOM 756 C C . THR A 1 94 ? -4.977 21.525 16.936 1.00 96.12 94 THR A C 1
ATOM 758 O O . THR A 1 94 ? -6.056 20.952 17.105 1.00 96.12 94 THR A O 1
ATOM 761 N N . ASP A 1 95 ? -3.860 20.871 16.620 1.00 96.12 95 ASP A N 1
ATOM 762 C CA . ASP A 1 95 ? -3.826 19.417 16.452 1.00 96.12 95 ASP A CA 1
ATOM 763 C C . ASP A 1 95 ? -4.275 18.695 17.727 1.00 96.12 95 ASP A C 1
ATOM 765 O O . ASP A 1 95 ? -5.028 17.734 17.648 1.00 96.12 95 ASP A O 1
ATOM 769 N N . GLU A 1 96 ? -3.870 19.182 18.901 1.00 96.56 96 GLU A N 1
ATOM 770 C CA . GLU A 1 96 ? -4.190 18.568 20.191 1.00 96.56 96 GLU A CA 1
ATOM 771 C C . GLU A 1 96 ? -5.695 18.594 20.476 1.00 96.56 96 GLU A C 1
ATOM 773 O O . GLU A 1 96 ? -6.254 17.605 20.951 1.00 96.56 96 GLU A O 1
ATOM 778 N N . ASN A 1 97 ? -6.363 19.706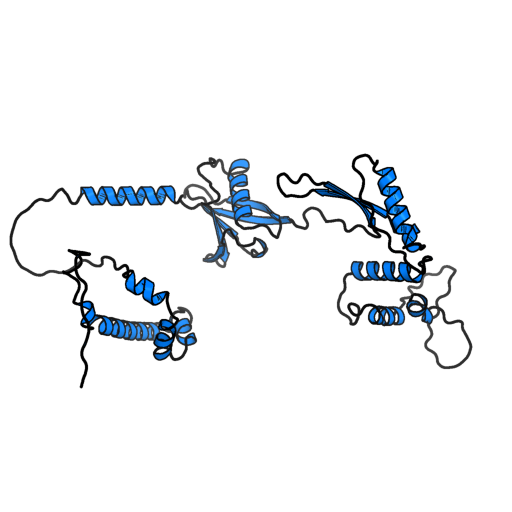 20.154 1.00 96.44 97 ASN A N 1
ATOM 779 C CA . ASN A 1 97 ? -7.804 19.840 20.352 1.00 96.44 97 ASN A CA 1
ATOM 780 C C . ASN A 1 97 ? -8.577 18.960 19.366 1.00 96.44 97 ASN A C 1
ATOM 782 O O . ASN A 1 97 ? -9.465 18.217 19.783 1.00 96.44 97 ASN A O 1
ATOM 786 N N . ALA A 1 98 ? -8.210 18.990 18.083 1.00 96.50 98 ALA A N 1
ATOM 787 C CA . ALA A 1 98 ? -8.849 18.158 17.067 1.00 96.50 98 ALA A CA 1
ATOM 788 C C . ALA A 1 98 ? -8.653 16.657 17.353 1.00 96.50 98 ALA A C 1
ATOM 790 O O . ALA A 1 98 ? -9.600 15.875 17.240 1.00 96.50 98 ALA A O 1
ATOM 791 N N . ALA A 1 99 ? -7.452 16.262 17.790 1.00 97.19 99 ALA A N 1
ATOM 792 C CA . ALA A 1 99 ? -7.128 14.903 18.214 1.00 97.19 99 ALA A CA 1
ATOM 793 C C . ALA A 1 99 ? -7.988 14.454 19.403 1.00 97.19 99 ALA A C 1
ATOM 795 O O . ALA A 1 99 ? -8.596 13.382 19.342 1.00 97.19 99 ALA A O 1
ATOM 796 N N . ALA A 1 100 ? -8.095 15.286 20.447 1.00 96.81 100 ALA A N 1
ATOM 797 C CA . ALA A 1 100 ? -8.910 14.998 21.626 1.00 96.81 100 ALA A CA 1
ATOM 798 C C . ALA A 1 100 ? -10.399 14.863 21.274 1.00 96.81 100 ALA A C 1
ATOM 800 O O . ALA A 1 100 ? -11.040 13.894 21.671 1.00 96.81 100 ALA A O 1
ATOM 801 N N . VAL A 1 101 ? -10.939 15.772 20.455 1.00 96.12 101 VAL A N 1
ATOM 802 C CA . VAL A 1 101 ? -12.335 15.706 19.988 1.00 96.12 101 VAL A CA 1
ATOM 803 C C . VAL A 1 101 ? -12.592 14.433 19.178 1.00 96.12 101 VAL A C 1
ATOM 805 O O . VAL A 1 101 ? -13.624 13.784 19.364 1.00 96.12 101 VAL A O 1
ATOM 808 N N . ALA A 1 102 ? -11.665 14.053 18.296 1.00 96.38 102 ALA A N 1
ATOM 809 C CA . ALA A 1 102 ? -11.754 12.817 17.525 1.00 96.38 102 ALA A CA 1
ATOM 810 C C . ALA A 1 102 ? -11.661 11.566 18.410 1.00 96.38 102 ALA A C 1
ATOM 812 O O . ALA A 1 102 ? -12.386 10.596 18.183 1.00 96.38 102 ALA A O 1
ATOM 813 N N . TRP A 1 103 ? -10.819 11.597 19.442 1.00 96.31 103 TRP A N 1
ATOM 814 C CA . TRP A 1 103 ? -10.672 10.498 20.390 1.00 96.31 103 TRP A CA 1
ATOM 815 C C . TRP A 1 103 ? -11.920 10.326 21.261 1.00 96.31 103 TRP A C 1
ATOM 817 O O . TRP A 1 103 ? -12.466 9.230 21.353 1.00 96.31 103 TRP A O 1
ATOM 827 N N . ASP A 1 104 ? -12.462 11.419 21.799 1.00 95.38 104 ASP A N 1
ATOM 828 C CA . ASP A 1 104 ? -13.718 11.409 22.554 1.00 95.38 104 ASP A CA 1
ATOM 829 C C . ASP A 1 104 ? -14.897 10.944 21.686 1.00 95.38 104 ASP A C 1
ATOM 831 O O . ASP A 1 104 ? -15.808 10.258 22.154 1.00 95.38 104 ASP A O 1
ATOM 835 N N . ALA A 1 105 ? -14.906 11.316 20.402 1.00 95.06 105 ALA A N 1
ATOM 836 C CA . ALA A 1 105 ? -15.884 10.833 19.432 1.00 95.06 105 ALA A CA 1
ATOM 837 C C . ALA A 1 105 ? -15.775 9.315 19.205 1.00 95.06 105 ALA A C 1
ATOM 839 O O . ALA A 1 105 ? -16.806 8.647 19.093 1.00 95.06 105 ALA A O 1
ATOM 840 N N . HIS A 1 106 ? -14.555 8.775 19.173 1.00 94.94 106 HIS A N 1
ATOM 841 C CA . HIS A 1 106 ? -14.294 7.344 19.052 1.00 94.94 106 HIS A CA 1
ATOM 842 C C . HIS A 1 106 ? -14.735 6.571 20.307 1.00 94.94 106 HIS A C 1
ATOM 844 O O . HIS A 1 106 ? -15.523 5.629 20.195 1.00 94.94 106 HIS A O 1
ATOM 850 N N . LEU A 1 107 ? -14.353 7.037 21.502 1.00 94.44 107 LEU A N 1
ATOM 851 C CA . LEU A 1 107 ? -14.687 6.389 22.780 1.00 94.44 107 LEU A CA 1
ATOM 852 C C . LEU A 1 107 ? -16.193 6.345 23.087 1.00 94.44 107 LEU A C 1
ATOM 854 O O . LEU A 1 107 ? -16.660 5.478 23.819 1.00 94.44 107 LEU A O 1
ATOM 858 N N . LYS A 1 108 ? -17.002 7.232 22.490 1.00 94.38 108 LYS A N 1
ATOM 859 C CA . LYS A 1 108 ? -18.478 7.155 22.578 1.00 94.38 108 LYS A CA 1
ATOM 860 C C . LYS A 1 108 ? -19.063 5.895 21.943 1.00 94.38 108 LYS A C 1
ATOM 862 O O . LYS A 1 108 ? -20.224 5.575 22.202 1.00 94.38 108 LYS A O 1
ATOM 867 N N . ARG A 1 109 ? -18.319 5.251 21.045 1.00 94.06 109 ARG A N 1
ATOM 868 C CA . ARG A 1 109 ? -18.740 4.061 20.299 1.00 94.06 109 ARG A CA 1
ATOM 869 C C . ARG A 1 109 ? -17.958 2.827 20.705 1.00 94.06 109 ARG A C 1
ATOM 871 O O . ARG A 1 109 ? -18.541 1.750 20.689 1.00 94.06 109 ARG A O 1
ATOM 878 N N . GLU A 1 110 ? -16.687 3.007 21.040 1.00 94.06 110 GLU A N 1
ATOM 879 C CA . GLU A 1 110 ? -15.744 1.924 21.257 1.00 94.06 110 GLU A CA 1
ATOM 880 C C . GLU A 1 110 ? -15.011 2.116 22.590 1.00 94.06 110 GLU A C 1
ATOM 882 O O . GLU A 1 110 ? -14.172 3.001 22.730 1.00 94.06 110 GLU A O 1
ATOM 887 N N . ASP A 1 111 ? -15.324 1.281 23.581 1.00 93.38 111 ASP A N 1
ATOM 888 C CA . ASP A 1 111 ? -14.697 1.330 24.904 1.00 93.38 111 ASP A CA 1
ATOM 889 C C . ASP A 1 111 ? -14.430 -0.094 25.390 1.00 93.38 111 ASP A C 1
ATOM 891 O O . ASP A 1 111 ? -15.347 -0.822 25.757 1.00 93.38 111 ASP A O 1
ATOM 895 N N . SER A 1 112 ? -13.173 -0.530 25.364 1.00 93.94 112 SER A N 1
ATOM 896 C CA . SER A 1 112 ? -12.791 -1.882 25.784 1.00 93.94 112 SER A CA 1
ATOM 897 C C . SER A 1 112 ? -11.350 -1.916 26.282 1.00 93.94 112 SER A C 1
ATOM 899 O O . SER A 1 112 ? -10.537 -1.068 25.911 1.00 93.94 112 SER A O 1
ATOM 901 N N . ASN A 1 113 ? -10.992 -2.973 27.012 1.00 90.19 113 ASN A N 1
ATOM 902 C CA . ASN A 1 113 ? -9.606 -3.203 27.431 1.00 90.19 113 ASN A CA 1
ATOM 903 C C . ASN A 1 113 ? -8.651 -3.373 26.233 1.00 90.19 113 ASN A C 1
ATOM 905 O O . ASN A 1 113 ? -7.465 -3.080 26.347 1.00 90.19 113 ASN A O 1
ATOM 909 N N . VAL A 1 114 ? -9.143 -3.856 25.085 1.00 90.69 114 VAL A N 1
ATOM 910 C CA . VAL A 1 114 ? -8.321 -3.984 23.869 1.00 90.69 114 VAL A CA 1
ATOM 911 C C . VAL A 1 114 ? -7.907 -2.606 23.365 1.00 90.69 114 VAL A C 1
ATOM 913 O O . VAL A 1 114 ? -6.741 -2.399 23.041 1.00 90.69 114 VAL A O 1
ATOM 916 N N . ILE A 1 115 ? -8.837 -1.649 23.359 1.00 91.06 115 ILE A N 1
ATOM 917 C CA . ILE A 1 115 ? -8.552 -0.269 22.950 1.00 91.06 115 ILE A CA 1
ATOM 918 C C . ILE A 1 115 ? -7.546 0.376 23.897 1.00 91.06 115 ILE A C 1
ATOM 920 O O . ILE A 1 115 ? -6.576 0.962 23.432 1.00 91.06 115 ILE A O 1
ATOM 924 N N . GLU A 1 116 ? -7.725 0.204 25.208 1.00 90.25 116 GLU A N 1
ATOM 925 C CA . GLU A 1 116 ? -6.803 0.747 26.215 1.00 90.25 116 GLU A CA 1
ATOM 926 C C . GLU A 1 116 ? -5.351 0.264 26.029 1.00 90.25 116 GLU A C 1
ATOM 928 O O . GLU A 1 116 ? -4.416 1.005 26.325 1.00 90.25 116 GLU A O 1
ATOM 933 N N . LEU A 1 117 ? -5.153 -0.969 25.550 1.00 92.19 117 LEU A N 1
ATOM 934 C CA . LEU A 1 117 ? -3.827 -1.582 25.418 1.00 92.19 117 LEU A CA 1
ATOM 935 C C . LEU A 1 117 ? -3.188 -1.401 24.038 1.00 92.19 117 LEU A C 1
ATOM 937 O O . LEU A 1 117 ? -1.967 -1.280 23.948 1.00 92.19 117 LEU A O 1
ATOM 941 N N . PHE A 1 118 ? -3.986 -1.442 22.971 1.00 91.94 118 PHE A N 1
ATOM 942 C CA . PHE A 1 118 ? -3.479 -1.549 21.600 1.00 91.94 118 PHE A CA 1
ATOM 943 C C . PHE A 1 118 ? -3.799 -0.339 20.727 1.00 91.94 118 PHE A C 1
ATOM 945 O O . PHE A 1 118 ? -3.191 -0.194 19.667 1.00 91.94 118 PHE A O 1
ATOM 952 N N . MET A 1 119 ? -4.746 0.517 21.118 1.00 93.62 119 MET A N 1
ATOM 953 C CA . MET A 1 119 ? -5.182 1.592 20.238 1.00 93.62 119 MET A CA 1
ATOM 954 C C . MET A 1 119 ? -4.298 2.829 20.351 1.00 93.62 119 MET A C 1
ATOM 956 O O . MET A 1 119 ? -4.103 3.390 21.427 1.00 93.62 119 MET A O 1
ATOM 960 N N . GLY A 1 120 ? -3.809 3.282 19.203 1.00 94.69 120 GLY A N 1
ATOM 961 C CA . GLY A 1 120 ? -3.226 4.601 19.015 1.00 94.69 120 GLY A CA 1
ATOM 962 C C . GLY A 1 120 ? -4.115 5.485 18.146 1.00 94.69 120 GLY A C 1
ATOM 963 O O . GLY A 1 120 ? -5.189 5.080 17.697 1.00 94.69 120 GLY A O 1
ATOM 964 N N . GLN A 1 121 ? -3.639 6.699 17.876 1.00 96.38 121 GLN A N 1
ATOM 965 C CA . GLN A 1 121 ? -4.287 7.648 16.975 1.00 96.38 121 GLN A CA 1
ATOM 966 C C . GLN A 1 121 ? -3.254 8.233 16.008 1.00 96.38 121 GLN A C 1
ATOM 968 O O . GLN A 1 121 ? -2.161 8.628 16.415 1.00 96.38 121 GLN A O 1
ATOM 973 N N . SER A 1 122 ? -3.585 8.274 14.719 1.00 96.19 122 SER A N 1
ATOM 974 C CA . SER A 1 122 ? -2.744 8.841 13.663 1.00 96.19 122 SER A CA 1
ATOM 975 C C . SER A 1 122 ? -3.355 10.116 13.100 1.00 96.19 122 SER A C 1
ATOM 977 O O . SER A 1 122 ? -4.563 10.176 12.885 1.00 96.19 122 SER A O 1
ATOM 979 N N . LYS A 1 123 ? -2.517 11.110 12.796 1.00 96.31 123 LYS A N 1
ATOM 980 C CA . LYS A 1 123 ? -2.911 12.298 12.032 1.00 96.31 123 LYS A CA 1
ATOM 981 C C . LYS A 1 123 ? -2.768 12.015 10.537 1.00 96.31 123 LYS A C 1
ATOM 983 O O . LYS A 1 123 ? -1.662 11.766 10.059 1.00 96.31 123 LYS A O 1
ATOM 988 N N . SER A 1 124 ? -3.862 12.114 9.794 1.00 95.50 124 SER A N 1
ATOM 989 C CA . SER A 1 124 ? -3.900 11.944 8.342 1.00 95.50 124 SER A CA 1
ATOM 990 C C . SER A 1 124 ? -4.218 13.279 7.682 1.00 95.50 124 SER A C 1
ATOM 992 O O . SER A 1 124 ? -5.258 13.868 7.950 1.00 95.50 124 SER A O 1
ATOM 994 N N . ARG A 1 125 ? -3.324 13.765 6.815 1.00 95.06 125 ARG A N 1
ATOM 995 C CA . ARG A 1 125 ? -3.522 14.990 6.028 1.00 95.06 125 ARG A CA 1
ATOM 996 C C . ARG A 1 125 ? -3.589 14.626 4.552 1.00 95.06 125 ARG A C 1
ATOM 998 O O . ARG A 1 125 ? -2.600 14.160 3.994 1.00 95.06 125 ARG A O 1
ATOM 1005 N N . VAL A 1 126 ? -4.738 14.856 3.930 1.00 94.81 126 VAL A N 1
ATOM 1006 C CA . VAL A 1 126 ? -4.983 14.575 2.513 1.00 94.81 126 VAL A CA 1
ATOM 1007 C C . VAL A 1 126 ? -5.190 15.889 1.776 1.00 94.81 126 VAL A C 1
ATOM 1009 O O . VAL A 1 126 ? -5.985 16.730 2.192 1.00 94.81 126 VAL A O 1
ATOM 1012 N N . GLU A 1 127 ? -4.469 16.064 0.674 1.00 95.00 127 GLU A N 1
ATOM 1013 C CA . GLU A 1 127 ? -4.541 17.252 -0.172 1.00 95.00 127 GLU A CA 1
ATOM 1014 C C . GLU A 1 127 ? -5.102 16.881 -1.543 1.00 95.00 127 GLU A C 1
ATOM 1016 O O . GLU A 1 127 ? -4.718 15.871 -2.136 1.00 95.00 127 GLU A O 1
ATOM 1021 N N . CYS A 1 128 ? -6.050 17.678 -2.034 1.00 94.62 128 CYS A N 1
ATOM 1022 C CA . CYS A 1 128 ? -6.664 17.439 -3.332 1.00 94.62 128 CYS A CA 1
ATOM 1023 C C . CYS A 1 128 ? -5.640 17.673 -4.461 1.00 94.62 128 CYS A C 1
ATOM 1025 O O . CYS A 1 128 ? -5.097 18.774 -4.551 1.00 94.62 128 CYS A O 1
ATOM 1027 N N . PRO A 1 129 ? -5.417 16.703 -5.371 1.00 94.81 129 PRO A N 1
ATOM 1028 C CA . PRO A 1 129 ? -4.423 16.836 -6.439 1.00 94.81 129 PRO A CA 1
ATOM 1029 C C . PRO A 1 129 ? -4.876 17.752 -7.589 1.00 94.81 129 PRO A C 1
ATOM 1031 O O . PRO A 1 129 ? -4.092 18.051 -8.488 1.00 94.81 129 PRO A O 1
ATOM 1034 N N . VAL A 1 130 ? -6.145 18.178 -7.607 1.00 95.69 130 VAL A N 1
ATOM 1035 C CA . VAL A 1 130 ? -6.685 19.037 -8.667 1.00 95.69 130 VAL A CA 1
ATOM 1036 C C . VAL A 1 130 ? -6.075 20.432 -8.560 1.00 95.69 130 VAL A C 1
ATOM 1038 O O . VAL A 1 130 ? -6.243 21.125 -7.552 1.00 95.69 130 VAL A O 1
ATOM 1041 N N . GLN A 1 131 ? -5.412 20.868 -9.632 1.00 92.50 131 GLN A N 1
ATOM 1042 C CA . GLN A 1 131 ? -4.838 22.208 -9.727 1.00 92.50 131 GLN A CA 1
ATOM 1043 C C . GLN A 1 131 ? -5.914 23.277 -9.484 1.00 92.50 131 GLN A C 1
ATOM 1045 O O . GLN A 1 131 ? -6.974 23.265 -10.105 1.00 92.50 131 GLN A O 1
ATOM 1050 N N . GLY A 1 132 ? -5.646 24.192 -8.552 1.00 92.81 132 GLY A N 1
ATOM 1051 C CA . GLY A 1 132 ? -6.575 25.255 -8.162 1.00 92.81 132 GLY A CA 1
ATOM 1052 C C . GLY A 1 132 ? -7.627 24.864 -7.116 1.00 92.81 132 GLY A C 1
ATOM 1053 O O . GLY A 1 132 ? -8.337 25.747 -6.648 1.00 92.81 132 GLY A O 1
ATOM 1054 N N . CYS A 1 133 ? -7.728 23.593 -6.704 1.00 95.56 133 CYS A N 1
ATOM 1055 C CA . CYS A 1 133 ? -8.649 23.198 -5.633 1.00 95.56 133 CYS A CA 1
ATOM 1056 C C . CYS A 1 133 ? -8.141 23.625 -4.249 1.00 95.56 133 CYS A C 1
ATOM 1058 O O . CYS A 1 133 ? -8.909 24.174 -3.465 1.00 95.56 133 CYS A O 1
ATOM 1060 N N . GLY A 1 134 ? -6.867 23.353 -3.935 1.00 90.06 134 GLY A N 1
ATOM 1061 C CA . GLY A 1 134 ? -6.226 23.751 -2.672 1.00 90.06 134 GLY A CA 1
ATOM 1062 C C . GLY A 1 134 ? -6.851 23.170 -1.394 1.00 90.06 134 GLY A C 1
ATOM 1063 O O . GLY A 1 134 ? -6.443 23.541 -0.296 1.00 90.06 134 GLY A O 1
ATOM 1064 N N . ARG A 1 135 ? -7.845 22.274 -1.504 1.00 92.56 135 ARG A N 1
ATOM 1065 C CA . ARG A 1 135 ? -8.521 21.676 -0.350 1.00 92.56 135 ARG A CA 1
ATOM 1066 C C . ARG A 1 135 ? -7.584 20.715 0.371 1.00 92.56 135 ARG A C 1
ATOM 1068 O O . ARG A 1 135 ? -7.084 19.760 -0.225 1.00 92.56 135 ARG A O 1
ATOM 1075 N N . VAL A 1 136 ? -7.450 20.932 1.672 1.00 92.75 136 VAL A N 1
ATOM 1076 C CA . VAL A 1 136 ? -6.728 20.071 2.607 1.00 92.75 136 VAL A CA 1
ATOM 1077 C C . VAL A 1 136 ? -7.732 19.560 3.631 1.00 92.75 136 VAL A C 1
ATOM 1079 O O . VAL A 1 136 ? -8.473 20.350 4.206 1.00 92.75 136 VAL A O 1
ATOM 1082 N N . SER A 1 137 ? -7.766 18.250 3.850 1.00 94.00 137 SER A N 1
ATOM 1083 C CA . SER A 1 137 ? -8.535 17.632 4.930 1.00 94.00 137 SER A CA 1
ATOM 1084 C C . SER A 1 137 ? -7.568 16.971 5.900 1.00 94.00 137 SER A C 1
ATOM 1086 O O . SER A 1 137 ? -6.702 16.195 5.484 1.00 94.00 137 SER A O 1
ATOM 1088 N N . THR A 1 138 ? -7.696 17.306 7.182 1.00 96.38 138 THR A N 1
ATOM 1089 C CA . THR A 1 138 ? -6.926 16.679 8.255 1.00 96.38 138 THR A CA 1
ATOM 1090 C C . THR A 1 138 ? -7.874 15.941 9.190 1.00 96.38 138 THR A C 1
ATOM 1092 O O . THR A 1 138 ? -8.795 16.539 9.751 1.00 96.38 138 THR A O 1
ATOM 1095 N N . THR A 1 139 ? -7.625 14.650 9.384 1.00 96.44 139 THR A N 1
ATOM 1096 C CA . THR A 1 139 ? -8.373 13.779 10.294 1.00 96.44 139 THR A CA 1
ATOM 1097 C C . THR A 1 139 ? -7.448 13.113 11.301 1.00 96.44 139 THR A C 1
ATOM 1099 O O . THR A 1 139 ? -6.250 12.953 11.061 1.00 96.44 139 THR A O 1
ATOM 1102 N N . PHE A 1 140 ? -8.018 12.717 12.436 1.00 97.25 140 PHE A N 1
ATOM 1103 C CA . PHE A 1 140 ? -7.334 11.944 13.464 1.00 97.25 140 PHE A CA 1
ATOM 1104 C C . PHE A 1 140 ? -8.024 10.592 13.599 1.00 97.25 140 PHE A C 1
ATOM 1106 O O . PHE A 1 140 ? -9.187 10.509 13.993 1.00 97.25 140 PHE A O 1
ATOM 1113 N N . ASP A 1 141 ? -7.308 9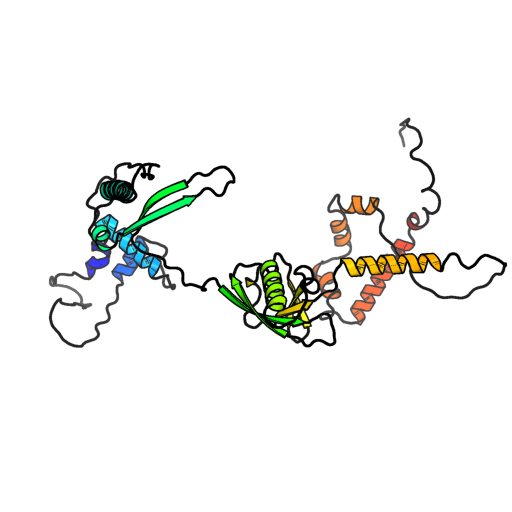.542 13.221 1.00 94.88 141 ASP A N 1
ATOM 1114 C CA . ASP A 1 141 ? -7.853 8.213 12.983 1.00 94.88 141 ASP A CA 1
ATOM 1115 C C . ASP A 1 141 ? -7.306 7.198 13.993 1.00 94.88 141 ASP A C 1
ATOM 1117 O O . ASP A 1 141 ? -6.087 7.125 14.168 1.00 94.88 141 ASP A O 1
ATOM 1121 N N . PRO A 1 142 ? -8.169 6.423 14.673 1.00 94.69 142 PRO A N 1
ATOM 1122 C CA . PRO A 1 142 ? -7.728 5.364 15.570 1.00 94.69 142 PRO A CA 1
ATOM 1123 C C . PRO A 1 142 ? -7.115 4.196 14.785 1.00 94.69 142 PRO A C 1
ATOM 1125 O O . PRO A 1 142 ? -7.586 3.849 13.701 1.00 94.69 142 PRO A O 1
ATOM 1128 N N . PHE A 1 143 ? -6.093 3.548 15.344 1.00 93.94 143 PHE A N 1
ATOM 1129 C CA . PHE A 1 143 ? -5.491 2.339 14.773 1.00 93.94 143 PHE A CA 1
ATOM 1130 C C . PHE A 1 143 ? -5.094 1.343 15.870 1.00 93.94 143 PHE A C 1
ATOM 1132 O O . PHE A 1 143 ? -4.657 1.751 16.940 1.00 93.94 143 PHE A O 1
ATOM 1139 N N . MET A 1 144 ? -5.210 0.035 15.609 1.00 92.06 144 MET A N 1
ATOM 1140 C CA . MET A 1 144 ? -4.753 -1.031 16.530 1.00 92.06 144 MET A CA 1
ATOM 1141 C C . MET A 1 144 ? -3.337 -1.532 16.224 1.00 92.06 144 MET A C 1
ATOM 1143 O O . MET A 1 144 ? -2.684 -2.140 17.065 1.00 92.06 144 MET A O 1
ATOM 1147 N N . TYR A 1 145 ? -2.875 -1.345 14.991 1.00 91.75 145 TYR A N 1
ATOM 1148 C CA . TYR A 1 145 ? -1.604 -1.868 14.503 1.00 91.75 145 TYR A CA 1
ATOM 1149 C C . TYR A 1 145 ? -1.048 -0.956 13.411 1.00 91.75 145 TYR A C 1
ATOM 1151 O O . TYR A 1 145 ? -1.791 -0.249 12.730 1.00 91.75 145 TYR A O 1
ATOM 1159 N N . LEU A 1 146 ? 0.273 -0.991 13.235 1.00 92.19 146 LEU A N 1
ATOM 1160 C CA . LEU A 1 146 ? 0.976 -0.248 12.195 1.00 92.19 146 LEU A CA 1
ATOM 1161 C C . LEU A 1 146 ? 1.532 -1.226 11.167 1.00 92.19 146 LEU A C 1
ATOM 1163 O O . LEU A 1 146 ? 2.411 -2.030 11.474 1.00 92.19 146 LEU A O 1
ATOM 1167 N N . SER A 1 147 ? 1.037 -1.131 9.936 1.00 89.88 147 SER A N 1
ATOM 1168 C CA . SER A 1 147 ? 1.656 -1.816 8.802 1.00 89.88 147 SER A CA 1
ATOM 1169 C C . SER A 1 147 ? 2.815 -0.961 8.305 1.00 89.88 147 SER A C 1
ATOM 1171 O O . SER A 1 147 ? 2.603 0.095 7.708 1.00 89.88 147 SER A O 1
ATOM 1173 N N . VAL A 1 148 ? 4.042 -1.386 8.599 1.00 90.69 148 VAL A N 1
ATOM 1174 C CA . VAL A 1 148 ? 5.250 -0.638 8.239 1.00 90.69 148 VAL A CA 1
ATOM 1175 C C . VAL A 1 148 ? 5.782 -1.158 6.903 1.00 90.69 148 VAL A C 1
ATOM 1177 O O . VAL A 1 148 ? 6.141 -2.335 6.817 1.00 90.69 148 VAL A O 1
ATOM 1180 N N . PRO A 1 149 ? 5.856 -0.320 5.853 1.00 86.56 149 PRO A N 1
ATOM 1181 C CA . PRO A 1 149 ? 6.452 -0.735 4.595 1.00 86.56 149 PRO A CA 1
ATOM 1182 C C . PRO A 1 149 ? 7.952 -0.966 4.787 1.00 86.56 149 PRO A C 1
ATOM 1184 O O . PRO A 1 149 ? 8.642 -0.174 5.428 1.00 86.56 149 PRO A O 1
ATOM 1187 N N . ILE A 1 150 ? 8.468 -2.043 4.202 1.00 87.06 150 ILE A N 1
ATOM 1188 C CA . ILE A 1 150 ? 9.906 -2.309 4.180 1.00 87.06 150 ILE A CA 1
ATOM 1189 C C . ILE A 1 150 ? 10.529 -1.427 3.084 1.00 87.06 150 ILE A C 1
ATOM 1191 O O . ILE A 1 150 ? 10.151 -1.572 1.916 1.00 87.06 150 ILE A O 1
ATOM 1195 N N . PRO A 1 151 ? 11.475 -0.525 3.413 1.00 84.00 151 PRO A N 1
ATOM 1196 C CA . PRO A 1 151 ? 12.147 0.300 2.414 1.00 84.00 151 PRO A CA 1
ATOM 1197 C C . PRO A 1 151 ? 12.802 -0.565 1.335 1.00 84.00 151 PRO A C 1
ATOM 1199 O O . PRO A 1 151 ? 13.479 -1.544 1.644 1.00 84.00 151 PRO A O 1
ATOM 1202 N N . GLY A 1 152 ? 12.579 -0.222 0.068 1.00 77.88 152 GLY A N 1
ATOM 1203 C CA . GLY A 1 152 ? 13.127 -0.966 -1.064 1.00 77.88 152 GLY A CA 1
ATOM 1204 C C . GLY A 1 152 ? 12.474 -2.326 -1.329 1.00 77.88 152 GLY A C 1
ATOM 1205 O O . GLY A 1 152 ? 12.877 -3.008 -2.264 1.00 77.88 152 GLY A O 1
ATOM 1206 N N . ALA A 1 153 ? 11.441 -2.742 -0.584 1.00 77.19 153 ALA A N 1
ATOM 1207 C CA . ALA A 1 153 ? 10.717 -3.977 -0.906 1.00 77.19 153 ALA A CA 1
ATOM 1208 C C . ALA A 1 153 ? 9.929 -3.874 -2.220 1.00 77.19 153 ALA A C 1
ATOM 1210 O O . ALA A 1 153 ? 9.688 -4.888 -2.882 1.00 77.19 153 ALA A O 1
ATOM 1211 N N . SER A 1 154 ? 9.544 -2.656 -2.604 1.00 81.62 154 SER A N 1
ATOM 1212 C CA . SER A 1 154 ? 9.019 -2.334 -3.929 1.00 81.62 154 SER A CA 1
ATOM 1213 C C . SER A 1 154 ? 10.106 -2.236 -4.985 1.00 81.62 154 SER A C 1
ATOM 1215 O O . SER A 1 154 ? 9.772 -2.249 -6.161 1.00 81.62 154 SER A O 1
ATOM 1217 N N . ASP A 1 155 ? 11.373 -2.141 -4.597 1.00 87.12 155 ASP A N 1
ATOM 1218 C CA . ASP A 1 155 ? 12.454 -1.859 -5.522 1.00 87.12 155 ASP A CA 1
ATOM 1219 C C . ASP A 1 155 ? 13.057 -3.161 -6.038 1.00 87.12 155 ASP A C 1
ATOM 1221 O O . ASP A 1 155 ? 13.013 -4.228 -5.415 1.00 87.12 155 ASP A O 1
ATOM 1225 N N . ARG A 1 156 ? 13.606 -3.072 -7.238 1.00 86.94 156 ARG A N 1
ATOM 1226 C CA . ARG A 1 156 ? 14.254 -4.158 -7.942 1.00 86.94 156 ARG A CA 1
ATOM 1227 C C . ARG A 1 156 ? 15.459 -3.601 -8.671 1.00 86.94 156 ARG A C 1
ATOM 1229 O O . ARG A 1 156 ? 15.338 -2.675 -9.470 1.00 86.94 156 ARG A O 1
ATOM 1236 N N . THR A 1 157 ? 16.616 -4.203 -8.426 1.00 89.06 157 THR A N 1
ATOM 1237 C CA . THR A 1 157 ? 17.822 -3.929 -9.205 1.00 89.06 157 THR A CA 1
ATOM 1238 C C . THR A 1 157 ? 17.875 -4.865 -10.405 1.00 89.06 157 THR A C 1
ATOM 1240 O O . THR A 1 157 ? 17.926 -6.085 -10.248 1.00 89.06 157 THR A O 1
ATOM 1243 N N . ILE A 1 158 ? 17.872 -4.295 -11.605 1.00 90.44 158 ILE A N 1
ATOM 1244 C CA . ILE A 1 158 ? 17.991 -5.014 -12.871 1.00 90.44 158 ILE A CA 1
ATOM 1245 C C . ILE A 1 158 ? 19.397 -4.793 -13.414 1.00 90.44 158 ILE A C 1
ATOM 1247 O O . ILE A 1 158 ? 19.879 -3.662 -13.489 1.00 90.44 158 ILE A O 1
ATOM 1251 N N . LYS A 1 159 ? 20.059 -5.887 -13.794 1.00 92.12 159 LYS A N 1
ATOM 1252 C CA . LYS A 1 159 ? 21.347 -5.845 -14.485 1.00 92.12 159 LYS A CA 1
ATOM 1253 C C . LYS A 1 159 ? 21.090 -5.885 -15.982 1.00 92.12 159 LYS A C 1
ATOM 1255 O O . LYS A 1 159 ? 20.453 -6.815 -16.458 1.00 92.12 159 LYS A O 1
ATOM 1260 N N . VAL A 1 160 ? 21.607 -4.904 -16.709 1.00 92.75 160 VAL A N 1
ATOM 1261 C CA . VAL A 1 160 ? 21.472 -4.820 -18.165 1.00 92.75 160 VAL A CA 1
ATOM 1262 C C . VAL A 1 160 ? 22.840 -4.713 -18.822 1.00 92.75 160 VAL A C 1
ATOM 1264 O O . VAL A 1 160 ? 23.760 -4.092 -18.281 1.00 92.75 160 VAL A O 1
ATOM 1267 N N . LYS A 1 161 ? 22.982 -5.308 -20.005 1.00 93.12 161 LYS A N 1
ATOM 1268 C CA . LYS A 1 161 ? 24.166 -5.144 -20.853 1.00 93.12 161 LYS A CA 1
ATOM 1269 C C . LYS A 1 161 ? 23.873 -4.105 -21.932 1.00 93.12 161 LYS A C 1
ATOM 1271 O O . LYS A 1 161 ? 23.096 -4.354 -22.845 1.00 93.12 161 LYS A O 1
ATOM 1276 N N . PHE A 1 162 ? 24.497 -2.942 -21.830 1.00 91.88 162 PHE A N 1
ATOM 1277 C CA . PHE A 1 162 ? 24.407 -1.891 -22.831 1.00 91.88 162 PHE A CA 1
ATOM 1278 C C . PHE A 1 162 ? 25.365 -2.159 -23.998 1.00 91.88 162 PHE A C 1
ATOM 1280 O O . PHE A 1 162 ? 26.549 -2.445 -23.788 1.00 91.88 162 PHE A O 1
ATOM 1287 N N . VAL A 1 163 ? 24.847 -2.047 -25.219 1.00 91.81 163 VAL A N 1
ATOM 1288 C CA . VAL A 1 163 ? 25.576 -2.204 -26.479 1.00 91.81 163 VAL A CA 1
ATOM 1289 C C . VAL A 1 163 ? 25.565 -0.855 -27.209 1.00 91.81 163 VAL A C 1
ATOM 1291 O O . VAL A 1 163 ? 24.504 -0.438 -27.682 1.00 91.81 163 VAL A O 1
ATOM 1294 N N . PRO A 1 164 ? 26.709 -0.152 -27.277 1.00 87.94 164 PRO A N 1
ATOM 1295 C CA . PRO A 1 164 ? 26.801 1.142 -27.944 1.00 87.94 164 PRO A CA 1
ATOM 1296 C C . PRO A 1 164 ? 26.698 1.007 -29.467 1.00 87.94 164 PRO A C 1
ATOM 1298 O O . PRO A 1 164 ? 27.061 -0.023 -30.034 1.00 87.94 164 PRO A O 1
ATOM 1301 N N . LEU A 1 165 ? 26.268 2.084 -30.128 1.00 86.19 165 LEU A N 1
ATOM 1302 C CA . LEU A 1 165 ? 26.194 2.155 -31.592 1.00 86.19 165 LEU A CA 1
ATOM 1303 C C . LEU A 1 165 ? 27.598 2.175 -32.228 1.00 86.19 165 LEU A C 1
ATOM 1305 O O . LEU A 1 165 ? 27.833 1.567 -33.272 1.00 86.19 165 LEU A O 1
ATOM 1309 N N . ASP A 1 166 ? 28.557 2.849 -31.581 1.00 81.25 166 ASP A N 1
ATOM 1310 C CA . ASP A 1 166 ? 29.953 2.880 -32.028 1.00 81.25 166 ASP A CA 1
ATOM 1311 C C . ASP A 1 166 ? 30.611 1.512 -31.813 1.00 81.25 166 ASP A C 1
ATOM 1313 O O . ASP A 1 166 ? 30.935 1.127 -30.688 1.00 81.25 166 ASP A O 1
ATOM 1317 N N . SER A 1 167 ? 30.888 0.815 -32.917 1.00 77.00 167 SER A N 1
ATOM 1318 C CA . SER A 1 167 ? 31.531 -0.506 -32.929 1.00 77.00 167 SER A CA 1
ATOM 1319 C C . SER A 1 167 ? 32.941 -0.523 -32.317 1.00 77.00 167 SER A C 1
ATOM 1321 O O . SER A 1 167 ? 33.495 -1.593 -32.069 1.00 77.00 167 SER A O 1
ATOM 1323 N N . ARG A 1 168 ? 33.551 0.644 -32.064 1.00 81.00 168 ARG A N 1
ATOM 1324 C CA . ARG A 1 168 ? 34.849 0.763 -31.376 1.00 81.00 168 ARG A CA 1
ATOM 1325 C C . ARG A 1 168 ? 34.715 0.728 -29.853 1.00 81.00 168 ARG A C 1
ATOM 1327 O O . ARG A 1 168 ? 35.707 0.477 -29.165 1.00 81.00 168 ARG A O 1
ATOM 1334 N N . ARG A 1 169 ? 33.522 0.996 -29.312 1.00 82.31 169 ARG A N 1
ATOM 1335 C CA . ARG A 1 169 ? 33.255 0.975 -27.868 1.00 82.31 169 ARG A CA 1
ATOM 1336 C C . ARG A 1 169 ? 32.859 -0.438 -27.429 1.00 82.31 169 ARG A C 1
ATOM 1338 O O . ARG A 1 169 ? 32.258 -1.202 -28.174 1.00 82.31 169 ARG A O 1
ATOM 1345 N N . ARG A 1 170 ? 33.233 -0.810 -26.201 1.00 85.06 170 ARG A N 1
ATOM 1346 C CA . ARG A 1 170 ? 32.905 -2.126 -25.626 1.00 85.06 170 ARG A CA 1
ATOM 1347 C C . ARG A 1 170 ? 31.532 -2.101 -24.964 1.00 85.06 170 ARG A C 1
ATOM 1349 O O . ARG A 1 170 ? 31.136 -1.078 -24.414 1.00 85.06 170 ARG A O 1
ATOM 1356 N N . ASN A 1 171 ? 30.871 -3.256 -24.940 1.00 88.31 171 ASN A N 1
ATOM 1357 C CA . ASN A 1 171 ? 29.633 -3.444 -24.188 1.00 88.31 171 ASN A CA 1
ATOM 1358 C C . ASN A 1 171 ? 29.863 -3.183 -22.695 1.00 88.31 171 ASN A C 1
ATOM 1360 O O . ASN A 1 171 ? 30.902 -3.552 -22.138 1.00 88.31 171 ASN A O 1
ATOM 1364 N N . MET A 1 172 ? 28.870 -2.586 -22.045 1.00 87.81 172 MET A N 1
ATOM 1365 C CA . MET A 1 172 ? 28.942 -2.150 -20.652 1.00 87.81 172 MET A CA 1
ATOM 1366 C C . MET A 1 172 ? 27.878 -2.871 -19.831 1.00 87.81 172 MET A C 1
ATOM 1368 O O . MET A 1 172 ? 26.772 -3.088 -20.307 1.00 87.81 172 MET A O 1
ATOM 1372 N N . SER A 1 173 ? 28.193 -3.256 -18.596 1.00 90.00 173 SER A N 1
ATOM 1373 C CA . SER A 1 173 ? 27.195 -3.813 -17.672 1.00 90.00 173 SER A CA 1
ATOM 1374 C C . SER A 1 173 ? 26.752 -2.733 -16.696 1.00 90.00 173 SER A C 1
ATOM 1376 O O . SER A 1 173 ? 27.585 -2.171 -15.989 1.00 90.00 173 SER A O 1
ATOM 1378 N N . LEU A 1 174 ? 25.453 -2.457 -16.659 1.00 90.00 174 LEU A N 1
ATOM 1379 C CA . LEU A 1 174 ? 24.834 -1.459 -15.792 1.00 90.00 174 LEU A CA 1
ATOM 1380 C C . LEU A 1 174 ? 23.881 -2.156 -14.823 1.00 90.00 174 LEU A C 1
ATOM 1382 O O . LEU A 1 174 ? 23.263 -3.163 -15.162 1.00 90.00 174 LEU A O 1
ATOM 1386 N N . SER A 1 175 ? 23.772 -1.632 -13.606 1.00 90.88 175 SER A N 1
ATOM 1387 C CA . SER A 1 175 ? 22.784 -2.081 -12.621 1.00 90.88 175 SER A CA 1
ATOM 1388 C C . SER A 1 175 ? 21.889 -0.907 -12.270 1.00 90.88 175 SER A C 1
ATOM 1390 O O . SER A 1 175 ? 22.378 0.108 -11.785 1.00 90.88 175 SER A O 1
ATOM 1392 N N . VAL A 1 176 ? 20.595 -1.043 -12.532 1.00 90.56 176 VAL A N 1
ATOM 1393 C CA . VAL A 1 176 ? 19.613 0.027 -12.362 1.00 90.56 176 VAL A CA 1
ATOM 1394 C C . VAL A 1 176 ? 18.562 -0.415 -11.357 1.00 90.56 176 VAL A C 1
ATOM 1396 O O . VAL A 1 176 ? 17.989 -1.493 -11.500 1.00 90.56 176 VAL A O 1
ATOM 1399 N N . THR A 1 177 ? 18.304 0.410 -10.344 1.00 90.25 177 THR A N 1
ATOM 1400 C CA . THR A 1 177 ? 17.279 0.146 -9.325 1.00 90.25 177 THR A CA 1
ATOM 1401 C C . THR A 1 177 ? 16.024 0.960 -9.620 1.00 90.25 177 THR A C 1
ATOM 1403 O O . THR A 1 177 ? 16.089 2.184 -9.725 1.00 90.25 177 THR A O 1
ATOM 1406 N N . LEU A 1 178 ? 14.892 0.270 -9.760 1.00 91.25 178 LEU A N 1
ATOM 1407 C CA . LEU A 1 178 ? 13.573 0.820 -10.097 1.00 91.25 178 LEU A CA 1
ATOM 1408 C C . LEU A 1 178 ? 12.488 0.139 -9.261 1.00 91.25 178 LEU A C 1
ATOM 1410 O O . LEU A 1 178 ? 12.728 -0.923 -8.694 1.00 91.25 178 LEU A O 1
ATOM 1414 N N . SER A 1 179 ? 11.280 0.701 -9.228 1.00 87.81 179 SER A N 1
ATOM 1415 C CA . SER A 1 179 ? 10.130 0.003 -8.641 1.00 87.81 179 SER A CA 1
ATOM 1416 C C . SER A 1 179 ? 9.758 -1.218 -9.487 1.00 87.81 179 SER A C 1
ATOM 1418 O O . SER A 1 179 ? 9.798 -1.167 -10.711 1.00 87.81 179 SER A O 1
ATOM 1420 N N . LYS A 1 180 ? 9.321 -2.310 -8.856 1.00 85.31 180 LYS A N 1
ATOM 1421 C CA . LYS A 1 180 ? 8.850 -3.553 -9.493 1.00 85.31 180 LYS A CA 1
ATOM 1422 C C . LYS A 1 180 ? 7.723 -3.330 -10.505 1.00 85.31 180 LYS A C 1
ATOM 1424 O O . LYS A 1 180 ? 7.577 -4.139 -11.414 1.00 85.31 180 LYS A O 1
ATOM 1429 N N . THR A 1 181 ? 6.954 -2.255 -10.342 1.00 85.31 181 THR A N 1
ATOM 1430 C CA . THR A 1 181 ? 5.846 -1.853 -11.225 1.00 85.31 181 THR A CA 1
ATOM 1431 C C . THR A 1 181 ? 6.230 -0.718 -12.180 1.00 85.31 181 THR A C 1
ATOM 1433 O O . THR A 1 181 ? 5.358 -0.097 -12.781 1.00 85.31 181 THR A O 1
ATOM 1436 N N . SER A 1 182 ? 7.514 -0.361 -12.273 1.00 90.38 182 SER A N 1
ATOM 1437 C CA . SER A 1 182 ? 7.976 0.639 -13.237 1.00 90.38 182 SER A CA 1
ATOM 1438 C C . SER A 1 182 ? 7.879 0.108 -14.670 1.00 90.38 182 SER A C 1
ATOM 1440 O O . SER A 1 182 ? 7.865 -1.100 -14.917 1.00 90.38 182 SER A O 1
ATOM 1442 N N . THR A 1 183 ? 7.827 1.031 -15.624 1.00 93.38 183 THR A N 1
ATOM 1443 C CA . THR A 1 183 ? 7.774 0.726 -17.056 1.00 93.38 183 THR A CA 1
ATOM 1444 C C . THR A 1 183 ? 9.169 0.634 -17.669 1.00 93.38 183 THR A C 1
ATOM 1446 O O . THR A 1 183 ? 10.154 1.112 -17.094 1.00 93.38 183 THR A O 1
ATOM 1449 N N . PHE A 1 184 ? 9.262 0.054 -18.866 1.00 91.38 184 PHE A N 1
ATOM 1450 C CA . PHE A 1 184 ? 10.504 0.073 -19.642 1.00 91.38 184 PHE A CA 1
ATOM 1451 C C . PHE A 1 184 ? 10.935 1.490 -20.039 1.00 91.38 184 PHE A C 1
ATOM 1453 O O . PHE A 1 184 ? 12.135 1.738 -20.125 1.00 91.38 184 PHE A O 1
ATOM 1460 N N . GLU A 1 185 ? 10.003 2.437 -20.187 1.00 91.06 185 GLU A N 1
ATOM 1461 C CA . GLU A 1 185 ? 10.350 3.851 -20.381 1.00 91.06 185 GLU A CA 1
ATOM 1462 C C . GLU A 1 185 ? 11.182 4.402 -19.210 1.00 91.06 185 GLU A C 1
ATOM 1464 O O . GLU A 1 185 ? 12.238 5.000 -19.421 1.00 91.06 185 GLU A O 1
ATOM 1469 N N . ALA A 1 186 ? 10.757 4.138 -17.970 1.00 91.19 186 ALA A N 1
ATOM 1470 C CA . ALA A 1 186 ? 11.501 4.552 -16.781 1.00 91.19 186 ALA A CA 1
ATOM 1471 C C . ALA A 1 186 ? 12.870 3.848 -16.684 1.00 91.19 186 ALA A C 1
ATOM 1473 O O . ALA A 1 186 ? 13.847 4.433 -16.209 1.00 91.19 186 ALA A O 1
ATOM 1474 N N . LEU A 1 187 ? 12.964 2.601 -17.164 1.00 91.38 187 LEU A N 1
ATOM 1475 C CA . LEU A 1 187 ? 14.233 1.879 -17.273 1.00 91.38 187 LEU A CA 1
ATOM 1476 C C . LEU A 1 187 ? 15.178 2.530 -18.288 1.00 91.38 187 LEU A C 1
ATOM 1478 O O . LEU A 1 187 ? 16.342 2.758 -17.964 1.00 91.38 187 LEU A O 1
ATOM 1482 N N . GLN A 1 188 ? 14.693 2.864 -19.485 1.00 91.81 188 GLN A N 1
ATOM 1483 C CA . GLN A 1 188 ? 15.470 3.559 -20.516 1.00 91.81 188 GLN A CA 1
ATOM 1484 C C . GLN A 1 188 ? 15.961 4.922 -20.016 1.00 91.81 188 GLN A C 1
ATOM 1486 O O . GLN A 1 188 ? 17.127 5.265 -20.210 1.00 91.81 188 GLN A O 1
ATOM 1491 N N . GLU A 1 189 ? 15.106 5.672 -19.317 1.00 91.31 189 GLU A N 1
ATOM 1492 C CA . GLU A 1 189 ? 15.467 6.954 -18.712 1.00 91.31 189 GLU A CA 1
ATOM 1493 C C . GLU A 1 189 ? 16.599 6.787 -17.693 1.00 91.31 189 GLU A C 1
ATOM 1495 O O . GLU A 1 189 ? 17.646 7.423 -17.832 1.00 91.31 189 GLU A O 1
ATOM 1500 N N . LYS A 1 190 ? 16.474 5.848 -16.748 1.00 89.88 190 LYS A N 1
ATOM 1501 C CA . LYS A 1 190 ? 17.535 5.569 -15.769 1.00 89.88 190 LYS A CA 1
ATOM 1502 C C . LYS A 1 190 ? 18.837 5.076 -16.394 1.00 89.88 190 LYS A C 1
ATOM 1504 O O . LYS A 1 190 ? 19.911 5.427 -15.913 1.00 89.88 190 LYS A O 1
ATOM 1509 N N . ILE A 1 191 ? 18.766 4.275 -17.456 1.00 89.88 191 ILE A N 1
ATOM 1510 C CA . ILE A 1 191 ? 19.955 3.844 -18.202 1.00 89.88 191 ILE A CA 1
ATOM 1511 C C . ILE A 1 191 ? 20.618 5.049 -18.870 1.00 89.88 191 ILE A C 1
ATOM 1513 O O . ILE A 1 191 ? 21.837 5.186 -18.791 1.00 89.88 191 ILE A O 1
ATOM 1517 N N . SER A 1 192 ? 19.835 5.940 -19.484 1.00 88.31 192 SER A N 1
ATOM 1518 C CA . SER A 1 192 ? 20.360 7.160 -20.102 1.00 88.31 192 SER A CA 1
ATOM 1519 C C . SER A 1 192 ? 21.041 8.070 -19.074 1.00 88.31 192 SER A C 1
ATOM 1521 O O . SER A 1 192 ? 22.128 8.578 -19.336 1.00 88.31 192 SER A O 1
ATOM 1523 N N . GLU A 1 193 ? 20.470 8.205 -17.872 1.00 86.81 193 GLU A N 1
ATOM 1524 C CA . GLU A 1 193 ? 21.084 8.927 -16.753 1.00 86.81 193 GLU A CA 1
ATOM 1525 C C . GLU A 1 193 ? 22.401 8.272 -16.317 1.00 86.81 193 GLU A C 1
ATOM 1527 O O . GLU A 1 193 ? 23.422 8.952 -16.243 1.00 86.81 193 GLU A O 1
ATOM 1532 N N . ALA A 1 194 ? 22.410 6.953 -16.102 1.00 85.50 194 ALA A N 1
ATOM 1533 C CA . ALA A 1 194 ? 23.596 6.217 -15.659 1.00 85.50 194 ALA A CA 1
ATOM 1534 C C . ALA A 1 194 ? 24.743 6.261 -16.687 1.00 85.50 194 ALA A C 1
ATOM 1536 O O . ALA A 1 194 ? 25.919 6.331 -16.325 1.00 85.50 194 ALA A O 1
ATOM 1537 N N . LEU A 1 195 ? 24.415 6.247 -17.982 1.00 83.88 195 LEU A N 1
ATOM 1538 C CA . LEU A 1 195 ? 25.395 6.385 -19.061 1.00 83.88 195 LEU A CA 1
ATOM 1539 C C . LEU A 1 195 ? 26.010 7.791 -19.116 1.00 83.88 195 LEU A C 1
ATOM 1541 O O . LEU A 1 195 ? 27.190 7.915 -19.458 1.00 83.88 195 LEU A O 1
ATOM 1545 N N . ARG A 1 196 ? 25.237 8.822 -18.745 1.00 80.31 196 ARG A N 1
ATOM 1546 C CA . ARG A 1 196 ? 25.693 10.217 -18.646 1.00 80.31 196 ARG A CA 1
ATOM 1547 C C . ARG A 1 196 ? 26.539 10.465 -17.393 1.00 80.31 196 ARG A C 1
ATOM 1549 O O . ARG A 1 196 ? 27.513 11.206 -17.478 1.00 80.31 196 ARG A O 1
ATOM 1556 N N . SER A 1 197 ? 26.181 9.876 -16.247 1.00 72.62 197 SER A N 1
ATOM 1557 C CA . SER A 1 197 ? 26.811 10.199 -14.957 1.00 72.62 197 SER A CA 1
ATOM 1558 C C . SER A 1 197 ? 27.999 9.311 -14.581 1.00 72.62 197 SER A C 1
ATOM 1560 O O . SER A 1 197 ? 28.994 9.835 -14.085 1.00 72.62 197 SER A O 1
ATOM 1562 N N . ASP A 1 198 ? 27.921 7.992 -14.803 1.00 61.16 198 ASP A N 1
ATOM 1563 C CA . ASP A 1 198 ? 28.734 7.066 -14.002 1.00 61.16 198 ASP A CA 1
ATOM 1564 C C . ASP A 1 198 ? 29.879 6.380 -14.763 1.00 61.16 198 ASP A C 1
ATOM 1566 O O . ASP A 1 198 ? 30.894 6.063 -14.143 1.00 61.16 198 ASP A O 1
ATOM 1570 N N . ILE A 1 199 ? 29.760 6.095 -16.073 1.00 57.38 199 ILE A N 1
ATOM 1571 C CA . ILE A 1 199 ? 30.718 5.168 -16.732 1.00 57.38 199 ILE A CA 1
ATOM 1572 C C . ILE A 1 199 ? 31.055 5.510 -18.200 1.00 57.38 199 ILE A C 1
ATOM 1574 O O . ILE A 1 199 ? 32.061 5.035 -18.726 1.00 57.38 199 ILE A O 1
ATOM 1578 N N . GLY A 1 200 ? 30.251 6.309 -18.905 1.00 58.41 200 GLY A N 1
ATOM 1579 C CA . GLY A 1 200 ? 30.262 6.260 -20.371 1.00 58.41 200 GLY A CA 1
ATOM 1580 C C . GLY A 1 200 ? 30.874 7.441 -21.128 1.00 58.41 200 GLY A C 1
ATOM 1581 O O . GLY A 1 200 ? 31.195 7.278 -22.303 1.00 58.41 200 GLY A O 1
ATOM 1582 N N . GLY A 1 201 ? 31.029 8.615 -20.502 1.00 63.38 201 GLY A N 1
ATOM 1583 C CA . GLY A 1 201 ? 31.481 9.825 -21.206 1.00 63.38 201 GLY A CA 1
ATOM 1584 C C . GLY A 1 201 ? 30.633 10.170 -22.441 1.00 63.38 201 GLY A C 1
ATOM 1585 O O . GLY A 1 201 ? 31.136 10.819 -23.355 1.00 63.38 201 GLY A O 1
ATOM 1586 N N . PHE A 1 202 ? 29.387 9.682 -22.497 1.00 69.00 202 PHE A N 1
ATOM 1587 C CA . PHE A 1 202 ? 28.444 9.980 -23.571 1.00 69.00 202 PHE A CA 1
ATOM 1588 C C . PHE A 1 202 ? 27.895 11.386 -23.358 1.00 69.00 202 PHE A C 1
ATOM 1590 O O . PHE A 1 202 ? 27.486 11.734 -22.247 1.00 69.00 202 PHE A O 1
ATOM 1597 N N . ASP A 1 203 ? 27.866 12.175 -24.427 1.00 63.84 203 ASP A N 1
ATOM 1598 C CA . ASP A 1 203 ? 27.218 13.480 -24.391 1.00 63.84 203 ASP A CA 1
ATOM 1599 C C . ASP A 1 203 ? 25.690 13.308 -24.345 1.00 63.84 203 ASP A C 1
ATOM 1601 O O . ASP A 1 203 ? 25.141 12.308 -24.822 1.00 63.84 203 ASP A O 1
ATOM 1605 N N . ALA A 1 204 ? 24.976 14.291 -23.798 1.00 60.44 204 ALA A N 1
ATOM 1606 C CA . ALA A 1 204 ? 23.515 14.245 -23.677 1.00 60.44 204 ALA A CA 1
ATOM 1607 C C . ALA A 1 204 ? 22.814 14.097 -25.043 1.00 60.44 204 ALA A C 1
ATOM 1609 O O . ALA A 1 204 ? 21.709 13.562 -25.108 1.00 60.44 204 ALA A O 1
ATOM 1610 N N . ALA A 1 205 ? 23.479 14.529 -26.119 1.00 60.06 205 ALA A N 1
ATOM 1611 C CA . ALA A 1 205 ? 23.021 14.386 -27.497 1.00 60.06 205 ALA A CA 1
ATOM 1612 C C . ALA A 1 205 ? 23.253 12.984 -28.099 1.00 60.06 205 ALA A C 1
ATOM 1614 O O . ALA A 1 205 ? 22.587 12.634 -29.069 1.00 60.06 205 ALA A O 1
ATOM 1615 N N . GLU A 1 206 ? 24.172 12.174 -27.553 1.00 65.56 206 GLU A N 1
ATOM 1616 C CA . GLU A 1 206 ? 24.483 10.834 -28.085 1.00 65.56 206 GLU A CA 1
ATOM 1617 C C . GLU A 1 206 ? 23.490 9.767 -27.602 1.00 65.56 206 GLU A C 1
ATOM 1619 O O . GLU A 1 206 ? 23.223 8.795 -28.311 1.00 65.56 206 GLU A O 1
ATOM 1624 N N . VAL A 1 207 ? 22.945 9.924 -26.391 1.00 71.50 207 VAL A N 1
ATOM 1625 C CA . VAL A 1 207 ? 22.094 8.912 -25.748 1.00 71.50 207 VAL A CA 1
ATOM 1626 C C . VAL A 1 207 ? 20.786 9.545 -25.289 1.00 71.50 207 VAL A C 1
ATOM 1628 O O . VAL A 1 207 ? 20.693 10.119 -24.199 1.00 71.50 207 VAL A O 1
ATOM 1631 N N . ASP A 1 208 ? 19.765 9.410 -26.133 1.00 78.56 208 ASP A N 1
ATOM 1632 C CA . ASP A 1 208 ? 18.377 9.728 -25.803 1.00 78.56 208 ASP A CA 1
ATOM 1633 C C . ASP A 1 208 ? 17.585 8.451 -25.497 1.00 78.56 208 ASP A C 1
ATOM 1635 O O . ASP A 1 208 ? 17.834 7.400 -26.093 1.00 78.56 208 ASP A O 1
ATOM 1639 N N . LYS A 1 209 ? 16.605 8.544 -24.590 1.00 79.94 209 LYS A N 1
ATOM 1640 C CA . LYS A 1 209 ? 15.773 7.403 -24.179 1.00 79.94 209 LYS A CA 1
ATOM 1641 C C . LYS A 1 209 ? 15.011 6.786 -25.354 1.00 79.94 209 LYS A C 1
ATOM 1643 O O . LYS A 1 209 ? 14.831 5.572 -25.382 1.00 79.94 209 LYS A O 1
ATOM 1648 N N . ALA A 1 210 ? 14.624 7.600 -26.341 1.00 82.00 210 ALA A N 1
ATOM 1649 C CA . ALA A 1 210 ? 13.917 7.147 -27.538 1.00 82.00 210 ALA A CA 1
ATOM 1650 C C . ALA A 1 210 ? 14.787 6.270 -28.455 1.00 82.00 210 ALA A C 1
ATOM 1652 O O . ALA A 1 210 ? 14.260 5.497 -29.250 1.00 82.00 210 ALA A O 1
ATOM 1653 N N . ASN A 1 211 ? 16.112 6.358 -28.316 1.00 85.81 211 ASN A N 1
ATOM 1654 C CA . ASN A 1 211 ? 17.077 5.622 -29.127 1.00 85.81 211 ASN A CA 1
ATOM 1655 C C . ASN A 1 211 ? 17.641 4.401 -28.387 1.00 85.81 211 ASN A C 1
ATOM 1657 O O . ASN A 1 211 ? 18.685 3.876 -28.765 1.00 85.81 211 ASN A O 1
ATOM 1661 N N . LEU A 1 212 ? 16.992 3.950 -27.312 1.00 88.94 212 LEU A N 1
ATOM 1662 C CA . LEU A 1 212 ? 17.380 2.747 -26.582 1.00 88.94 212 LEU A CA 1
ATOM 1663 C C . LEU A 1 212 ? 16.377 1.634 -26.861 1.00 88.94 212 LEU A C 1
ATOM 1665 O O . LEU A 1 212 ? 15.186 1.801 -26.633 1.00 88.94 212 LEU A O 1
ATOM 1669 N N . CYS A 1 213 ? 16.847 0.470 -27.295 1.00 90.81 213 CYS A N 1
ATOM 1670 C CA . CYS A 1 213 ? 16.008 -0.707 -27.499 1.00 90.81 213 CYS A CA 1
ATOM 1671 C C . CYS A 1 213 ? 16.342 -1.771 -26.458 1.00 90.81 213 CYS A C 1
ATOM 1673 O O . CYS A 1 213 ? 17.465 -2.275 -26.428 1.00 90.81 213 CYS A O 1
ATOM 1675 N N . VAL A 1 214 ? 15.374 -2.102 -25.601 1.00 92.88 214 VAL A N 1
ATOM 1676 C CA . VAL A 1 214 ? 15.531 -3.131 -24.568 1.00 92.88 214 VAL A CA 1
ATOM 1677 C C . VAL A 1 214 ? 15.047 -4.469 -25.113 1.00 92.88 214 VAL A C 1
ATOM 1679 O O . VAL A 1 214 ? 13.921 -4.583 -25.603 1.00 92.88 214 VAL A O 1
ATOM 1682 N N . VAL A 1 215 ? 15.898 -5.487 -25.015 1.00 92.69 215 VAL A N 1
ATOM 1683 C CA . VAL A 1 215 ? 15.611 -6.838 -25.496 1.00 92.69 215 VAL A CA 1
ATOM 1684 C C . VAL A 1 215 ? 16.105 -7.885 -24.511 1.00 92.69 215 VAL A C 1
ATOM 1686 O O . VAL A 1 215 ? 17.120 -7.694 -23.843 1.00 92.69 215 VAL A O 1
ATOM 1689 N N . ASP A 1 216 ? 15.426 -9.023 -24.474 1.00 92.25 216 ASP A N 1
ATOM 1690 C CA . ASP A 1 216 ? 15.914 -10.206 -23.773 1.00 92.25 216 ASP A CA 1
ATOM 1691 C C . ASP A 1 216 ? 16.596 -11.161 -24.743 1.00 92.25 216 ASP A C 1
ATOM 1693 O O . ASP A 1 216 ? 16.074 -11.477 -25.819 1.00 92.25 216 ASP A O 1
ATOM 1697 N N . MET A 1 217 ? 17.760 -11.653 -24.329 1.00 90.44 217 MET A N 1
ATOM 1698 C CA . MET A 1 217 ? 18.525 -12.657 -25.048 1.00 90.44 217 MET A CA 1
ATOM 1699 C C . MET A 1 217 ? 18.340 -14.041 -24.429 1.00 90.44 217 MET A C 1
ATOM 1701 O O . MET A 1 217 ? 18.407 -14.221 -23.214 1.00 90.44 217 MET A O 1
ATOM 1705 N N . TRP A 1 218 ? 18.176 -15.046 -25.285 1.00 88.75 218 TRP A N 1
ATOM 1706 C CA . TRP A 1 218 ? 18.149 -16.454 -24.901 1.00 88.75 218 TRP A CA 1
ATOM 1707 C C . TRP A 1 218 ? 18.948 -17.274 -25.911 1.00 88.75 218 TRP A C 1
ATOM 1709 O O . TRP A 1 218 ? 18.730 -17.153 -27.112 1.00 88.75 218 TRP A O 1
ATOM 1719 N N . ASN A 1 219 ? 19.873 -18.121 -25.447 1.00 86.31 219 ASN A N 1
ATOM 1720 C CA . ASN A 1 219 ? 20.742 -18.928 -26.321 1.00 86.31 219 ASN A CA 1
ATOM 1721 C C . ASN A 1 219 ? 21.431 -18.116 -27.440 1.00 86.31 219 ASN A C 1
ATOM 1723 O O . ASN A 1 219 ? 21.527 -18.574 -28.575 1.00 86.31 219 ASN A O 1
ATOM 1727 N N . SER A 1 220 ? 21.906 -16.907 -27.117 1.00 85.31 220 SER A N 1
ATOM 1728 C CA . SER A 1 220 ? 22.545 -15.978 -28.067 1.00 85.31 220 SER A CA 1
ATOM 1729 C C . SER A 1 220 ? 21.641 -15.450 -29.192 1.00 85.31 220 SER A C 1
ATOM 1731 O O . SER A 1 220 ? 22.140 -14.797 -30.105 1.00 85.31 220 SER A O 1
ATOM 1733 N N . GLU A 1 221 ? 20.328 -15.654 -29.104 1.00 84.81 221 GLU A N 1
ATOM 1734 C CA . GLU A 1 221 ? 19.328 -15.076 -30.004 1.00 84.81 221 GLU A CA 1
ATOM 1735 C C . GLU A 1 221 ? 18.447 -14.075 -29.247 1.00 84.81 221 GLU A C 1
ATOM 1737 O O . GLU A 1 221 ? 18.265 -14.178 -28.030 1.00 84.81 221 GLU A O 1
ATOM 1742 N N . ILE A 1 222 ? 17.892 -13.093 -29.963 1.00 90.94 222 ILE A N 1
ATOM 1743 C CA . ILE A 1 222 ? 16.896 -12.187 -29.384 1.00 90.94 222 ILE A CA 1
ATOM 1744 C C . ILE A 1 222 ? 15.604 -12.978 -29.194 1.00 90.94 222 ILE A C 1
ATOM 1746 O O . ILE A 1 222 ? 14.996 -13.440 -30.159 1.00 90.94 222 ILE A O 1
ATOM 1750 N N . TYR A 1 223 ? 15.194 -13.131 -27.941 1.00 89.62 223 TYR A N 1
ATOM 1751 C CA . TYR A 1 223 ? 13.982 -13.848 -27.575 1.00 89.62 223 TYR A CA 1
ATOM 1752 C C . TYR A 1 223 ? 12.757 -12.936 -27.593 1.00 89.62 223 TYR A C 1
ATOM 1754 O O . TYR A 1 223 ? 11.696 -13.328 -28.082 1.00 89.62 223 TYR A O 1
ATOM 1762 N N . LYS A 1 224 ? 12.897 -11.718 -27.055 1.00 89.56 224 LYS A N 1
ATOM 1763 C CA . LYS A 1 224 ? 11.786 -10.777 -26.909 1.00 89.56 224 LYS A CA 1
ATOM 1764 C C . LYS A 1 224 ? 12.253 -9.327 -27.022 1.00 89.56 224 LYS A C 1
ATOM 1766 O O . LYS A 1 224 ? 13.266 -8.953 -26.437 1.00 89.56 224 LYS A O 1
ATOM 1771 N N . PHE A 1 225 ? 11.463 -8.525 -27.732 1.00 90.81 225 PHE A N 1
ATOM 1772 C CA . PHE A 1 225 ? 11.525 -7.064 -27.715 1.00 90.81 225 PHE A CA 1
ATOM 1773 C C . PHE A 1 225 ? 10.494 -6.529 -26.721 1.00 90.81 225 PHE A C 1
ATOM 1775 O O . PHE A 1 225 ? 9.382 -7.061 -26.653 1.00 90.81 225 PHE A O 1
ATOM 1782 N N . PHE A 1 226 ? 10.861 -5.499 -25.965 1.00 90.12 226 PHE A N 1
ATOM 1783 C CA . PHE A 1 226 ? 9.960 -4.847 -25.018 1.00 90.12 226 PHE A CA 1
ATOM 1784 C C . PHE A 1 226 ? 9.463 -3.512 -25.558 1.00 90.12 226 PHE A C 1
ATOM 1786 O O . PHE A 1 226 ? 10.238 -2.742 -26.129 1.00 90.12 226 PHE A O 1
ATOM 1793 N N . ASP A 1 227 ? 8.175 -3.241 -25.357 1.00 87.62 227 ASP A N 1
ATOM 1794 C CA . ASP A 1 227 ? 7.599 -1.923 -25.612 1.00 87.62 227 ASP A CA 1
ATOM 1795 C C . ASP A 1 227 ? 7.875 -1.005 -24.411 1.00 87.62 227 ASP A C 1
ATOM 1797 O O . ASP A 1 227 ? 7.917 -1.452 -23.264 1.00 87.62 227 ASP A O 1
ATOM 1801 N N . SER A 1 228 ? 8.021 0.298 -24.647 1.00 85.00 228 SER A N 1
ATOM 1802 C CA . SER A 1 228 ? 8.165 1.305 -23.590 1.00 85.00 228 SER A CA 1
ATOM 1803 C C . SER A 1 228 ? 7.020 1.277 -22.567 1.00 85.00 228 SER A C 1
ATOM 1805 O O . SER A 1 228 ? 7.231 1.653 -21.412 1.00 85.00 228 SER A O 1
ATOM 1807 N N . LYS A 1 229 ? 5.825 0.819 -22.969 1.00 86.50 229 LYS A N 1
ATOM 1808 C CA . LYS A 1 229 ? 4.641 0.689 -22.101 1.00 86.50 229 LYS A CA 1
ATOM 1809 C C . LYS A 1 229 ? 4.611 -0.580 -21.253 1.00 86.50 229 LYS A C 1
ATOM 1811 O O . LYS A 1 229 ? 3.802 -0.649 -20.330 1.00 86.50 229 LYS A O 1
ATOM 1816 N N . ASP A 1 230 ? 5.440 -1.571 -21.567 1.00 88.69 230 ASP A N 1
ATOM 1817 C CA . ASP A 1 230 ? 5.475 -2.811 -20.801 1.00 88.69 230 ASP A CA 1
ATOM 1818 C C . ASP A 1 230 ? 5.998 -2.546 -19.378 1.00 88.69 230 ASP A C 1
ATOM 1820 O O . ASP A 1 230 ? 6.748 -1.598 -19.116 1.00 88.69 230 ASP A O 1
ATOM 1824 N N . GLU A 1 231 ? 5.622 -3.410 -18.438 1.00 88.88 231 GLU A N 1
ATOM 1825 C CA . GLU A 1 231 ? 6.163 -3.383 -17.081 1.00 88.88 231 GLU A CA 1
ATOM 1826 C C . GLU A 1 231 ? 7.448 -4.207 -16.973 1.00 88.88 231 GLU A C 1
ATOM 1828 O O . GLU A 1 231 ? 7.543 -5.330 -17.486 1.00 88.88 231 GLU A O 1
ATOM 1833 N N . ILE A 1 232 ? 8.410 -3.707 -16.192 1.00 89.44 232 ILE A N 1
ATOM 1834 C CA . ILE A 1 232 ? 9.685 -4.401 -15.948 1.00 89.44 232 ILE A CA 1
ATOM 1835 C C . ILE A 1 232 ? 9.522 -5.708 -15.154 1.00 89.44 232 ILE A C 1
ATOM 1837 O O . ILE A 1 232 ? 10.466 -6.493 -15.034 1.00 89.44 232 ILE A O 1
ATOM 1841 N N . SER A 1 233 ? 8.331 -5.961 -14.603 1.00 86.44 233 SER A N 1
ATOM 1842 C CA . SER A 1 233 ? 7.961 -7.209 -13.930 1.00 86.44 233 SER A CA 1
ATOM 1843 C C . SER A 1 233 ? 8.119 -8.438 -14.838 1.00 86.44 233 SER A C 1
ATOM 1845 O O . SER A 1 233 ? 8.359 -9.536 -14.337 1.00 86.44 233 SER A O 1
ATOM 1847 N N . CYS A 1 234 ? 8.068 -8.253 -16.164 1.00 86.12 234 CYS A N 1
ATOM 1848 C CA . CYS A 1 234 ? 8.230 -9.323 -17.147 1.00 86.12 234 CYS A CA 1
ATOM 1849 C C . CYS A 1 234 ? 9.649 -9.906 -17.226 1.00 86.12 234 CYS A C 1
ATOM 1851 O O . CYS A 1 234 ? 9.785 -11.064 -17.620 1.00 86.12 234 CYS A O 1
ATOM 1853 N N . ILE A 1 235 ? 10.682 -9.132 -16.876 1.00 87.44 235 ILE A N 1
ATOM 1854 C CA . ILE A 1 235 ? 12.072 -9.609 -16.857 1.00 87.44 235 ILE A CA 1
ATOM 1855 C C . ILE A 1 235 ? 12.221 -10.552 -15.666 1.00 87.44 235 ILE A C 1
ATOM 1857 O O . ILE A 1 235 ? 11.833 -10.196 -14.553 1.00 87.44 235 ILE A O 1
ATOM 1861 N N . LYS A 1 236 ? 12.806 -11.732 -15.826 1.00 86.38 236 LYS A N 1
ATOM 1862 C CA . LYS A 1 236 ? 13.110 -12.656 -14.721 1.00 86.38 236 LYS A CA 1
ATOM 1863 C C . LYS A 1 236 ? 14.553 -12.488 -14.260 1.00 86.38 236 LYS A C 1
ATOM 1865 O O . LYS A 1 236 ? 15.392 -11.937 -14.955 1.00 86.38 236 LYS A O 1
ATOM 1870 N N . GLU A 1 237 ? 14.866 -12.963 -13.058 1.00 82.19 237 GLU A N 1
ATOM 1871 C CA . GLU A 1 237 ? 16.235 -12.880 -12.513 1.00 82.19 237 GLU A CA 1
ATOM 1872 C C . GLU A 1 237 ? 17.262 -13.700 -13.308 1.00 82.19 237 GLU A C 1
ATOM 1874 O O . GLU A 1 237 ? 18.457 -13.428 -13.238 1.00 82.19 237 GLU A O 1
ATOM 1879 N N . THR A 1 238 ? 16.795 -14.701 -14.054 1.00 85.62 238 THR A N 1
ATOM 1880 C CA . THR A 1 238 ? 17.616 -15.561 -14.913 1.00 85.62 238 THR A CA 1
ATOM 1881 C C . THR A 1 238 ? 17.824 -15.003 -16.316 1.00 85.62 238 THR A C 1
ATOM 1883 O O . THR A 1 238 ? 18.593 -15.593 -17.073 1.00 85.62 238 THR A O 1
ATOM 1886 N N . ASP A 1 239 ? 17.112 -13.939 -16.687 1.00 88.12 239 ASP A N 1
ATOM 1887 C CA . ASP A 1 239 ? 17.101 -13.444 -18.060 1.00 88.12 239 ASP A CA 1
ATOM 1888 C C . ASP A 1 239 ? 18.346 -12.591 -18.331 1.00 88.12 239 ASP A C 1
ATOM 1890 O O . ASP A 1 239 ? 18.841 -11.865 -17.464 1.00 88.12 239 ASP A O 1
ATOM 1894 N N . GLU A 1 240 ? 18.870 -12.682 -19.554 1.00 90.50 240 GLU A N 1
ATOM 1895 C CA . GLU A 1 240 ? 19.951 -11.815 -20.006 1.00 90.50 240 GLU A CA 1
ATOM 1896 C C . GLU A 1 240 ? 19.385 -10.637 -20.802 1.00 90.50 240 GLU A C 1
ATOM 1898 O O . GLU A 1 240 ? 19.201 -10.719 -22.017 1.00 90.50 240 GLU A O 1
ATOM 1903 N N . THR A 1 241 ? 19.133 -9.522 -20.118 1.00 93.19 241 THR A N 1
ATOM 1904 C CA . THR A 1 241 ? 18.609 -8.307 -20.750 1.00 93.19 241 THR A CA 1
ATOM 1905 C C . THR A 1 241 ? 19.730 -7.450 -21.342 1.00 93.19 241 THR A C 1
ATOM 1907 O O . THR A 1 241 ? 20.706 -7.086 -20.672 1.00 93.19 241 THR A O 1
ATOM 1910 N N . TYR A 1 242 ? 19.566 -7.088 -22.609 1.00 93.81 242 TYR A N 1
ATOM 1911 C CA . TYR A 1 242 ? 20.452 -6.218 -23.368 1.00 93.81 242 TYR A CA 1
ATOM 1912 C C . TYR A 1 242 ? 19.731 -4.928 -23.751 1.00 93.81 242 TYR A C 1
ATOM 1914 O O . TYR A 1 242 ? 18.528 -4.917 -24.005 1.00 93.81 242 TYR A O 1
ATOM 1922 N N . VAL A 1 243 ? 20.480 -3.830 -23.809 1.00 93.06 243 VAL A N 1
ATOM 1923 C CA . VAL A 1 243 ? 19.985 -2.539 -24.289 1.00 93.06 243 VAL A CA 1
ATOM 1924 C C . VAL A 1 243 ? 20.868 -2.073 -25.430 1.00 93.06 243 VAL A C 1
ATOM 1926 O O . VAL A 1 243 ? 22.044 -1.780 -25.223 1.00 93.06 243 VAL A O 1
ATOM 1929 N N . TYR A 1 244 ? 20.302 -2.006 -26.627 1.00 91.12 244 TYR A N 1
ATOM 1930 C CA . TYR A 1 244 ? 20.994 -1.551 -27.826 1.00 91.12 244 TYR A CA 1
ATOM 1931 C C . TYR A 1 244 ? 20.754 -0.061 -28.038 1.00 91.12 244 TYR A C 1
ATOM 1933 O O . TYR A 1 244 ? 19.613 0.400 -27.997 1.00 91.12 244 TYR A O 1
ATOM 1941 N N . GLN A 1 245 ? 21.826 0.685 -28.287 1.00 89.69 245 GLN A N 1
ATOM 1942 C CA . GLN A 1 245 ? 21.729 2.050 -28.789 1.00 89.69 245 GLN A CA 1
ATOM 1943 C C . GLN A 1 245 ? 21.399 2.013 -30.284 1.00 89.69 245 GLN A C 1
ATOM 1945 O O . GLN A 1 245 ? 22.116 1.395 -31.069 1.00 89.69 245 GLN A O 1
ATOM 1950 N N . LEU A 1 246 ? 20.313 2.672 -30.667 1.00 87.62 246 LEU A N 1
ATOM 1951 C CA . LEU A 1 246 ? 19.859 2.801 -32.045 1.00 87.62 246 LEU A CA 1
ATOM 1952 C C . LEU A 1 246 ? 20.289 4.145 -32.637 1.00 87.62 246 LEU A C 1
ATOM 1954 O O . LEU A 1 246 ? 20.487 5.129 -31.920 1.00 87.62 246 LEU A O 1
ATOM 1958 N N . THR A 1 247 ? 20.398 4.193 -33.962 1.00 82.31 247 THR A N 1
ATOM 1959 C CA . THR A 1 247 ? 20.568 5.451 -34.691 1.00 82.31 247 THR A CA 1
ATOM 1960 C C . THR A 1 247 ? 19.304 6.305 -34.536 1.00 82.31 247 THR A C 1
ATOM 1962 O O . THR A 1 247 ? 18.201 5.783 -34.724 1.00 82.31 247 THR A O 1
ATOM 1965 N N . PRO A 1 248 ? 19.423 7.607 -34.217 1.00 80.31 248 PRO A N 1
ATOM 1966 C CA . PRO A 1 248 ? 18.266 8.487 -34.131 1.00 80.31 248 PRO A CA 1
ATOM 1967 C C . PRO A 1 248 ? 17.484 8.534 -35.448 1.00 80.31 248 PRO A C 1
ATOM 1969 O O . PRO A 1 248 ? 18.062 8.695 -36.522 1.00 80.31 248 PRO A O 1
ATOM 1972 N N . VAL A 1 249 ? 16.153 8.481 -35.361 1.00 74.06 249 VAL A N 1
ATOM 1973 C CA . VAL A 1 249 ? 15.257 8.496 -36.537 1.00 74.06 249 VAL A CA 1
ATOM 1974 C C . VAL A 1 249 ? 15.434 9.757 -37.394 1.00 74.06 249 VAL A C 1
ATOM 1976 O O . VAL A 1 249 ? 15.237 9.718 -38.605 1.00 74.06 249 VAL A O 1
ATOM 1979 N N . SER A 1 250 ? 15.825 10.881 -36.790 1.00 73.25 250 SER A N 1
ATOM 1980 C CA . SER A 1 250 ? 16.109 12.128 -37.509 1.00 73.25 250 SER A CA 1
ATOM 1981 C C . SER A 1 250 ? 17.302 12.024 -38.458 1.00 73.25 250 SER A C 1
ATOM 1983 O O . SER A 1 250 ? 17.293 12.687 -39.488 1.00 73.25 250 SER A O 1
ATOM 1985 N N . VAL A 1 251 ? 18.307 11.209 -38.122 1.00 76.06 251 VAL A N 1
ATOM 1986 C CA . VAL A 1 251 ? 19.495 11.000 -38.962 1.00 76.06 251 VAL A CA 1
ATOM 1987 C C . VAL A 1 251 ? 19.132 10.130 -40.160 1.00 76.06 251 VAL A C 1
ATOM 1989 O O . VAL A 1 251 ? 19.417 10.512 -41.285 1.00 76.06 251 VAL A O 1
ATOM 1992 N N . ILE A 1 252 ? 18.396 9.041 -39.924 1.00 72.81 252 ILE A N 1
ATOM 1993 C CA . ILE A 1 252 ? 17.936 8.130 -40.985 1.00 72.81 252 ILE A CA 1
ATOM 1994 C C . ILE A 1 252 ? 17.098 8.888 -42.024 1.00 72.81 252 ILE A C 1
ATOM 1996 O O . ILE A 1 252 ? 17.341 8.790 -43.219 1.00 72.81 252 ILE A O 1
ATOM 2000 N N . ARG A 1 253 ? 16.153 9.721 -41.570 1.00 75.25 253 ARG A N 1
ATOM 2001 C CA . ARG A 1 253 ? 15.315 10.526 -42.473 1.00 75.25 253 ARG A CA 1
ATOM 2002 C C . ARG A 1 253 ? 16.092 11.587 -43.250 1.00 75.25 253 ARG A C 1
ATOM 2004 O O . ARG A 1 253 ? 15.632 12.004 -44.302 1.00 75.25 253 ARG A O 1
ATOM 2011 N N . ALA A 1 254 ? 17.210 12.077 -42.718 1.00 72.25 254 ALA A N 1
ATOM 2012 C CA . ALA A 1 254 ? 18.055 13.029 -43.433 1.00 72.25 254 ALA A CA 1
ATOM 2013 C C . ALA A 1 254 ? 18.869 12.328 -44.532 1.00 72.25 254 ALA A C 1
ATOM 2015 O O . ALA A 1 254 ? 18.960 12.849 -45.637 1.00 72.25 254 ALA A O 1
ATOM 2016 N N . GLU A 1 255 ? 19.380 11.126 -44.250 1.00 69.88 255 GLU A N 1
ATOM 2017 C CA . GLU A 1 255 ? 20.096 10.291 -45.224 1.00 69.88 255 GLU A CA 1
ATOM 2018 C C . GLU A 1 255 ? 19.183 9.855 -46.384 1.00 69.88 255 GLU A C 1
ATOM 2020 O O . GLU A 1 255 ? 19.596 9.931 -47.536 1.00 69.88 255 GLU A O 1
ATOM 2025 N N . GLU A 1 256 ? 17.921 9.501 -46.109 1.00 65.94 256 GLU A N 1
ATOM 2026 C CA . GLU A 1 256 ? 16.925 9.182 -47.150 1.00 65.94 256 GLU A CA 1
ATOM 2027 C C . GLU A 1 256 ? 16.661 10.373 -48.092 1.00 65.94 256 GLU A C 1
ATOM 2029 O O . GLU A 1 256 ? 16.564 10.198 -49.305 1.00 65.94 256 GLU A O 1
ATOM 2034 N N . ILE A 1 257 ? 16.602 11.600 -47.558 1.00 64.00 257 ILE A N 1
ATOM 2035 C CA . ILE A 1 257 ? 16.395 12.816 -48.363 1.00 64.00 257 ILE A CA 1
ATOM 2036 C C . ILE A 1 257 ? 17.625 13.119 -49.234 1.00 64.00 257 ILE A C 1
ATOM 2038 O O . ILE A 1 257 ? 17.469 13.510 -50.390 1.00 64.00 257 ILE A O 1
ATOM 2042 N N . ASP A 1 258 ? 18.839 12.929 -48.711 1.00 60.28 258 ASP A N 1
ATOM 2043 C CA . ASP A 1 258 ? 20.086 13.144 -49.458 1.00 60.28 258 ASP A CA 1
ATOM 2044 C C . ASP A 1 258 ? 20.296 12.077 -50.557 1.00 60.28 258 ASP A C 1
ATOM 2046 O O . ASP A 1 258 ? 20.764 12.392 -51.659 1.00 60.28 258 ASP A O 1
ATOM 2050 N N . GLU A 1 259 ? 19.904 10.823 -50.309 1.00 60.81 259 GLU A N 1
ATOM 2051 C CA . GLU A 1 259 ? 19.866 9.766 -51.329 1.00 60.81 259 GLU A CA 1
ATOM 2052 C C . GLU A 1 259 ? 18.820 10.058 -52.420 1.00 60.81 259 GLU A C 1
ATOM 2054 O O . GLU A 1 259 ? 19.103 9.895 -53.606 1.00 60.81 259 GLU A O 1
ATOM 2059 N N . GLU A 1 260 ? 17.636 10.566 -52.074 1.00 59.19 260 GLU A N 1
ATOM 2060 C CA . GLU A 1 260 ? 16.635 10.983 -53.069 1.00 59.19 260 GLU A CA 1
ATOM 2061 C C . GLU A 1 260 ? 17.102 12.190 -53.902 1.00 59.19 260 GLU A C 1
ATOM 2063 O O . GLU A 1 260 ? 16.914 12.218 -55.120 1.00 59.19 260 GLU A O 1
ATOM 2068 N N . MET A 1 261 ? 17.765 13.171 -53.279 1.00 56.22 261 MET A N 1
ATOM 2069 C CA . MET A 1 261 ? 18.291 14.357 -53.968 1.00 56.22 261 MET A CA 1
ATOM 2070 C C . MET A 1 261 ? 19.479 14.038 -54.882 1.00 56.22 261 MET A C 1
ATOM 2072 O O . MET A 1 261 ? 19.607 14.648 -55.944 1.00 56.22 261 MET A O 1
ATOM 2076 N N . SER A 1 262 ? 20.342 13.097 -54.492 1.00 57.25 262 SER A N 1
ATOM 2077 C CA . SER A 1 262 ? 21.458 12.648 -55.334 1.00 57.25 262 SER A CA 1
ATOM 2078 C C . SER A 1 262 ? 20.977 11.830 -56.534 1.00 57.25 262 SER A C 1
ATOM 2080 O O . SER A 1 262 ? 21.396 12.110 -57.656 1.00 57.25 262 SER A O 1
ATOM 2082 N N . ASN A 1 263 ? 20.015 10.923 -56.342 1.00 55.81 263 ASN A N 1
ATOM 2083 C CA . ASN A 1 263 ? 19.401 10.175 -57.443 1.00 55.81 263 ASN A CA 1
ATOM 2084 C C . ASN A 1 263 ? 18.643 11.089 -58.429 1.00 55.81 263 ASN A C 1
ATOM 2086 O O . ASN A 1 263 ? 18.647 10.834 -59.628 1.00 55.81 263 ASN A O 1
ATOM 2090 N N . ALA A 1 264 ? 18.057 12.196 -57.957 1.00 55.72 264 ALA A N 1
ATOM 2091 C CA . ALA A 1 264 ? 17.406 13.190 -58.814 1.00 55.72 264 ALA A CA 1
ATOM 2092 C C . ALA A 1 264 ? 18.383 14.057 -59.641 1.00 55.72 264 ALA A C 1
ATOM 2094 O O . ALA A 1 264 ? 17.963 14.676 -60.619 1.00 55.72 264 ALA A O 1
ATOM 2095 N N . MET A 1 265 ? 19.670 14.130 -59.270 1.00 54.94 265 MET A N 1
ATOM 2096 C CA . MET A 1 265 ? 20.689 14.881 -60.022 1.00 54.94 265 MET A CA 1
ATOM 2097 C C . MET A 1 265 ? 21.355 14.067 -61.141 1.00 54.94 265 MET A C 1
ATOM 2099 O O . MET A 1 265 ? 21.862 14.667 -62.090 1.00 54.94 265 MET A O 1
ATOM 2103 N N . ASP A 1 266 ? 21.328 12.734 -61.072 1.00 49.16 266 ASP A N 1
ATOM 2104 C CA . ASP A 1 266 ? 21.904 11.866 -62.110 1.00 49.16 266 ASP A CA 1
ATOM 2105 C C . ASP A 1 266 ? 20.977 11.682 -63.335 1.00 49.16 266 ASP A C 1
ATOM 2107 O O . ASP A 1 266 ? 21.454 11.355 -64.425 1.00 49.16 266 ASP A O 1
ATOM 2111 N N . ASP A 1 267 ? 19.678 11.983 -63.207 1.00 49.00 267 ASP A N 1
ATOM 2112 C CA . ASP A 1 267 ? 18.692 11.846 -64.294 1.00 49.00 267 ASP A CA 1
ATOM 2113 C C . ASP A 1 267 ? 18.648 13.039 -65.282 1.00 49.00 267 ASP A C 1
ATOM 2115 O O . ASP A 1 267 ? 18.087 12.909 -66.371 1.00 49.00 267 ASP A O 1
ATOM 2119 N N . ASP A 1 268 ? 19.278 14.185 -64.980 1.00 45.81 268 ASP A N 1
ATOM 2120 C CA . ASP A 1 268 ? 19.248 15.385 -65.852 1.00 45.81 268 ASP A CA 1
ATOM 2121 C C . ASP A 1 268 ? 20.460 15.493 -66.813 1.00 45.81 268 ASP A C 1
ATOM 2123 O O . ASP A 1 268 ? 20.605 16.461 -67.562 1.00 45.81 268 ASP A O 1
ATOM 2127 N N . ALA A 1 269 ? 21.355 14.494 -66.837 1.00 45.41 269 ALA A N 1
ATOM 2128 C CA . ALA A 1 269 ? 22.635 14.575 -67.556 1.00 45.41 269 ALA A CA 1
ATOM 2129 C C . ALA A 1 269 ? 22.750 13.758 -68.863 1.00 45.41 269 ALA A C 1
ATOM 2131 O O . ALA A 1 269 ? 23.841 13.708 -69.437 1.00 45.41 269 ALA A O 1
ATOM 2132 N N . THR A 1 270 ? 21.681 13.152 -69.403 1.00 41.88 270 THR A N 1
ATOM 2133 C CA . THR A 1 270 ? 21.763 12.461 -70.716 1.00 41.88 270 THR A CA 1
ATOM 2134 C C . THR A 1 270 ? 20.619 12.783 -71.683 1.00 41.88 270 THR A C 1
ATOM 2136 O O . THR A 1 270 ? 19.662 12.039 -71.871 1.00 41.88 270 THR A O 1
ATOM 2139 N N . GLY A 1 271 ? 20.778 13.898 -72.400 1.00 36.78 271 GLY A N 1
ATOM 2140 C CA . GLY A 1 271 ? 19.992 14.227 -73.587 1.00 36.78 271 GLY A CA 1
ATOM 2141 C C . GLY A 1 271 ? 20.470 13.511 -74.864 1.00 36.78 271 GLY A C 1
ATOM 2142 O O . GLY A 1 271 ? 21.502 13.864 -75.423 1.00 36.78 271 GLY A O 1
ATOM 2143 N N . ASN A 1 272 ? 19.627 12.592 -75.349 1.00 34.44 272 ASN A N 1
ATOM 2144 C CA . ASN A 1 272 ? 19.213 12.353 -76.747 1.00 34.44 272 ASN A CA 1
ATOM 2145 C C . ASN A 1 272 ? 20.208 11.832 -77.827 1.00 34.44 272 ASN A C 1
ATOM 2147 O O . ASN A 1 272 ? 21.098 12.558 -78.267 1.00 34.44 272 ASN A O 1
ATOM 2151 N N . ASN A 1 273 ? 19.937 10.630 -78.380 1.00 32.00 273 ASN A N 1
ATOM 2152 C CA . ASN A 1 273 ? 19.613 10.359 -79.809 1.00 32.00 273 ASN A CA 1
ATOM 2153 C C . ASN A 1 273 ? 19.798 8.869 -80.202 1.00 32.00 273 ASN A C 1
ATOM 2155 O O . ASN A 1 273 ? 20.892 8.333 -80.048 1.00 32.00 273 ASN A O 1
ATOM 2159 N N . GLY A 1 274 ? 18.800 8.273 -80.876 1.00 29.39 274 GLY A N 1
ATOM 2160 C CA . GLY A 1 274 ? 19.037 7.244 -81.909 1.00 29.39 274 GLY A CA 1
ATOM 2161 C C . GLY A 1 274 ? 18.263 5.919 -81.808 1.00 29.39 274 GLY A C 1
ATOM 2162 O O . GLY A 1 274 ? 18.509 5.117 -80.919 1.00 29.39 274 GLY A O 1
ATOM 2163 N N . ASP A 1 275 ? 17.394 5.700 -82.801 1.00 35.47 275 ASP A N 1
ATOM 2164 C CA . ASP A 1 275 ? 16.707 4.464 -83.222 1.00 35.47 275 ASP A CA 1
ATOM 2165 C C . ASP A 1 275 ? 17.498 3.142 -83.101 1.00 35.47 275 ASP A C 1
ATOM 2167 O O . ASP A 1 275 ? 18.667 3.069 -83.483 1.00 35.47 275 ASP A O 1
ATOM 2171 N N . GLY A 1 276 ? 16.793 2.048 -82.772 1.00 29.66 276 GLY A N 1
ATOM 2172 C CA . GLY A 1 276 ? 17.237 0.685 -83.099 1.00 29.66 276 GLY A CA 1
ATOM 2173 C C . GLY A 1 276 ? 16.650 -0.434 -82.231 1.00 29.66 276 GLY A C 1
ATOM 2174 O O . GLY A 1 276 ? 16.955 -0.534 -81.050 1.00 29.66 276 GLY A O 1
ATOM 2175 N N . LYS A 1 277 ? 15.848 -1.311 -82.846 1.00 35.00 277 LYS A N 1
ATOM 2176 C CA . LYS A 1 277 ? 15.411 -2.620 -82.319 1.00 35.00 277 LYS A CA 1
ATOM 2177 C C . LYS A 1 277 ? 16.599 -3.528 -81.955 1.00 35.00 277 LYS A C 1
ATOM 2179 O O . LYS A 1 277 ? 17.500 -3.651 -82.777 1.00 35.00 277 LYS A O 1
ATOM 2184 N N . ASP A 1 278 ? 16.542 -4.212 -80.813 1.00 27.98 278 ASP A N 1
ATOM 2185 C CA . ASP A 1 278 ? 16.437 -5.683 -80.669 1.00 27.98 278 ASP A CA 1
ATOM 2186 C C . ASP A 1 278 ? 16.793 -6.135 -79.238 1.00 27.98 278 ASP A C 1
ATOM 2188 O O . ASP A 1 278 ? 17.674 -5.590 -78.578 1.00 27.98 278 ASP A O 1
ATOM 2192 N N . ASP A 1 279 ? 16.063 -7.161 -78.808 1.00 36.31 279 ASP A N 1
ATOM 2193 C CA . ASP A 1 279 ? 16.154 -8.004 -77.613 1.00 36.31 279 ASP A CA 1
ATOM 2194 C C . ASP A 1 279 ? 17.500 -8.069 -76.853 1.00 36.31 279 ASP A C 1
ATOM 2196 O O . ASP A 1 279 ? 18.514 -8.500 -77.407 1.00 36.31 279 ASP A O 1
ATOM 2200 N N . ARG A 1 280 ? 17.459 -7.815 -75.529 1.00 27.62 280 ARG A N 1
ATOM 2201 C CA . ARG A 1 280 ? 18.087 -8.648 -74.471 1.00 27.62 280 ARG A CA 1
ATOM 2202 C C . ARG A 1 280 ? 17.818 -8.126 -73.048 1.00 27.62 280 ARG A C 1
ATOM 2204 O O . ARG A 1 280 ? 18.198 -7.020 -72.698 1.00 27.62 280 ARG A O 1
ATOM 2211 N N . GLU A 1 281 ? 17.148 -8.991 -72.289 1.00 32.94 281 GLU A N 1
ATOM 2212 C CA . GLU A 1 281 ? 17.222 -9.317 -70.852 1.00 32.94 281 GLU A CA 1
ATOM 2213 C C . GLU A 1 281 ? 17.869 -8.380 -69.797 1.00 32.94 281 GLU A C 1
ATOM 2215 O O . GLU A 1 281 ? 18.969 -7.866 -69.955 1.00 32.94 281 GLU A O 1
ATOM 2220 N N . GLU A 1 282 ? 17.192 -8.394 -68.632 1.00 35.00 282 GLU A N 1
ATOM 2221 C CA . GLU A 1 282 ? 17.630 -8.121 -67.244 1.00 35.00 282 GLU A CA 1
ATOM 2222 C C . GLU A 1 282 ? 17.618 -6.680 -66.68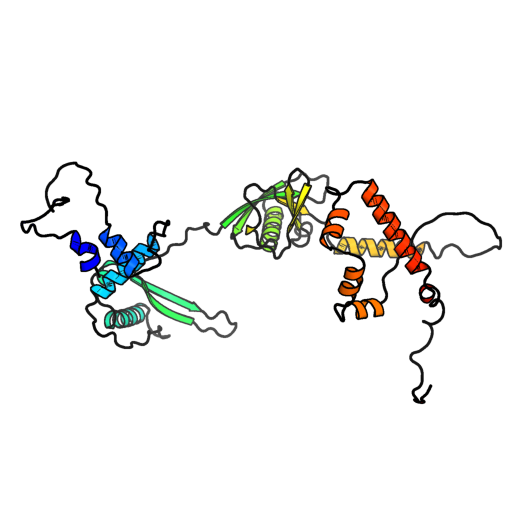8 1.00 35.00 282 GLU A C 1
ATOM 2224 O O . GLU A 1 282 ? 18.611 -5.962 -66.736 1.00 35.00 282 GLU A O 1
ATOM 2229 N N . ARG A 1 283 ? 16.558 -6.346 -65.923 1.00 27.88 283 ARG A N 1
ATOM 2230 C CA . ARG A 1 283 ? 16.678 -6.048 -64.475 1.00 27.88 283 ARG A CA 1
ATOM 2231 C C . ARG A 1 283 ? 15.323 -5.940 -63.768 1.00 27.88 283 ARG A C 1
ATOM 2233 O O . ARG A 1 283 ? 14.353 -5.414 -64.298 1.00 27.88 283 ARG A O 1
ATOM 2240 N N . CYS A 1 284 ? 15.283 -6.503 -62.564 1.00 26.66 284 CYS A N 1
ATOM 2241 C CA . CYS A 1 284 ? 14.108 -6.703 -61.727 1.00 26.66 284 CYS A CA 1
ATOM 2242 C C . CYS A 1 284 ? 13.592 -5.438 -61.012 1.00 26.66 284 CYS A C 1
ATOM 2244 O O . CYS A 1 284 ? 14.372 -4.605 -60.565 1.00 26.66 284 CYS A O 1
ATOM 2246 N N . CYS A 1 285 ? 12.270 -5.473 -60.790 1.00 28.11 285 CYS A N 1
ATOM 2247 C CA . CYS A 1 285 ? 11.462 -4.977 -59.662 1.00 28.11 285 CYS A CA 1
ATOM 2248 C C . CYS A 1 285 ? 11.451 -3.479 -59.291 1.00 28.11 285 CYS A C 1
ATOM 2250 O O . CYS A 1 285 ? 12.341 -2.990 -58.607 1.00 28.11 285 CYS A O 1
ATOM 2252 N N . GLY A 1 286 ? 10.302 -2.838 -59.561 1.00 28.61 286 GLY A N 1
ATOM 2253 C CA . GLY A 1 286 ? 9.802 -1.646 -58.870 1.00 28.61 286 GLY A CA 1
ATOM 2254 C C . GLY A 1 286 ? 8.357 -1.845 -58.370 1.00 28.61 286 GLY A C 1
ATOM 2255 O O . GLY A 1 286 ? 7.480 -2.183 -59.155 1.00 28.61 286 GLY A O 1
ATOM 2256 N N . VAL A 1 287 ? 8.197 -1.718 -57.045 1.00 41.25 287 VAL A N 1
ATOM 2257 C CA . VAL A 1 287 ? 7.089 -1.183 -56.210 1.00 41.25 287 VAL A CA 1
ATOM 2258 C C . VAL A 1 287 ? 5.616 -1.421 -56.615 1.00 41.25 287 VAL A C 1
ATOM 2260 O O . VAL A 1 287 ? 5.168 -0.972 -57.658 1.00 41.25 287 VAL A O 1
ATOM 2263 N N . ASN A 1 288 ? 4.817 -1.994 -55.698 1.00 36.53 288 ASN A N 1
ATOM 2264 C CA . ASN A 1 288 ? 3.345 -1.908 -55.708 1.00 36.53 288 ASN A CA 1
ATOM 2265 C C . ASN A 1 288 ? 2.815 -1.570 -54.299 1.00 36.53 288 ASN A C 1
ATOM 2267 O O . ASN A 1 288 ? 2.692 -2.461 -53.457 1.00 36.53 288 ASN A O 1
ATOM 2271 N N . GLU A 1 289 ? 2.453 -0.309 -54.053 1.00 39.59 289 GLU A N 1
ATOM 2272 C CA . GLU A 1 289 ? 1.489 0.045 -53.001 1.00 39.59 289 GLU A CA 1
ATOM 2273 C C . GLU A 1 289 ? 0.058 -0.140 -53.533 1.00 39.59 289 GLU A C 1
ATOM 2275 O O . GLU A 1 289 ? -0.269 0.268 -54.646 1.00 39.59 289 GLU A O 1
ATOM 2280 N N . LEU A 1 290 ? -0.800 -0.784 -52.735 1.00 38.94 290 LEU A N 1
ATOM 2281 C CA . LEU A 1 290 ? -2.211 -1.018 -53.056 1.00 38.94 290 LEU A CA 1
ATOM 2282 C C . LEU A 1 290 ? -3.040 0.268 -52.935 1.00 38.94 290 LEU A C 1
ATOM 2284 O O . LEU A 1 290 ? -2.866 1.064 -52.013 1.00 38.94 290 LEU A O 1
ATOM 2288 N N . ASP A 1 291 ? -3.995 0.422 -53.850 1.00 39.88 291 ASP A N 1
ATOM 2289 C CA . ASP A 1 291 ? -4.861 1.593 -53.969 1.00 39.88 291 ASP A CA 1
ATOM 2290 C C . ASP A 1 291 ? -5.830 1.780 -52.775 1.00 39.88 291 ASP A C 1
ATOM 2292 O O . ASP A 1 291 ? -6.273 0.836 -52.108 1.00 39.88 291 ASP A O 1
ATOM 2296 N N . ASN A 1 292 ? -6.191 3.044 -52.528 1.00 43.75 292 ASN A N 1
ATOM 2297 C CA . ASN A 1 292 ? -7.001 3.474 -51.385 1.00 43.75 292 ASN A CA 1
ATOM 2298 C C . ASN A 1 292 ? -8.468 2.997 -51.410 1.00 43.75 292 ASN A C 1
ATOM 2300 O O . ASN A 1 292 ? -9.107 3.013 -50.361 1.00 43.75 292 ASN A O 1
ATOM 2304 N N . SER A 1 293 ? -9.014 2.537 -52.543 1.00 39.91 293 SER A N 1
ATOM 2305 C CA . SER A 1 293 ? -10.362 1.944 -52.613 1.00 39.91 293 SER A CA 1
ATOM 2306 C C . SER A 1 293 ? -10.370 0.526 -52.038 1.00 39.91 293 SER A C 1
ATOM 2308 O O . SER A 1 293 ? -11.285 0.131 -51.313 1.00 39.91 293 SER A O 1
ATOM 2310 N N . THR A 1 294 ? -9.293 -0.220 -52.284 1.00 44.69 294 THR A N 1
ATOM 2311 C CA . THR A 1 294 ? -9.081 -1.559 -51.716 1.00 44.69 294 THR A CA 1
ATOM 2312 C C . THR A 1 294 ? -8.804 -1.476 -50.215 1.00 44.69 294 THR A C 1
ATOM 2314 O O . THR A 1 294 ? -9.344 -2.258 -49.431 1.00 44.69 294 THR A O 1
ATOM 2317 N N . LYS A 1 295 ? -8.050 -0.449 -49.804 1.00 45.44 295 LYS A N 1
ATOM 2318 C CA . LYS A 1 295 ? -7.823 -0.082 -48.399 1.00 45.44 295 LYS A CA 1
ATOM 2319 C C . LYS A 1 295 ? -9.137 0.253 -47.673 1.00 45.44 295 LYS A C 1
ATOM 2321 O O . LYS A 1 295 ? -9.324 -0.178 -46.543 1.00 45.44 295 LYS A O 1
ATOM 2326 N N . LEU A 1 296 ? -10.083 0.924 -48.345 1.00 44.12 296 LEU A N 1
ATOM 2327 C CA . LEU A 1 296 ? -11.404 1.251 -47.784 1.00 44.12 296 LEU A CA 1
ATOM 2328 C C . LEU A 1 296 ? -12.380 0.058 -47.730 1.00 44.12 296 LEU A C 1
ATOM 2330 O O . LEU A 1 296 ? -13.247 0.019 -46.859 1.00 44.12 296 LEU A O 1
ATOM 2334 N N . MET A 1 297 ? -12.272 -0.900 -48.659 1.00 39.22 297 MET A N 1
ATOM 2335 C CA . MET A 1 297 ? -13.101 -2.118 -48.694 1.00 39.22 297 MET A CA 1
ATOM 2336 C C . MET A 1 297 ? -12.657 -3.163 -47.657 1.00 39.22 297 MET A C 1
ATOM 2338 O O . MET A 1 297 ? -13.502 -3.852 -47.087 1.00 39.22 297 MET A O 1
ATOM 2342 N N . LEU A 1 298 ? -11.353 -3.250 -47.371 1.00 43.22 298 LEU A N 1
ATOM 2343 C CA . LEU A 1 298 ? -10.789 -4.104 -46.315 1.00 43.22 298 LEU A CA 1
ATOM 2344 C C . LEU A 1 298 ? -11.156 -3.632 -44.897 1.00 43.22 298 LEU A C 1
ATOM 2346 O O . LEU A 1 298 ? -11.224 -4.455 -43.988 1.00 43.22 298 LEU A O 1
ATOM 2350 N N . ASP A 1 299 ? -11.454 -2.342 -44.727 1.00 45.25 299 ASP A N 1
ATOM 2351 C CA . ASP A 1 299 ? -11.813 -1.725 -43.442 1.00 45.25 299 ASP A CA 1
ATOM 2352 C C . ASP A 1 299 ? -13.297 -1.893 -43.063 1.00 45.25 299 ASP A C 1
ATOM 2354 O O . ASP A 1 299 ? -13.699 -1.531 -41.955 1.00 45.25 299 ASP A O 1
ATOM 2358 N N . ARG A 1 300 ? -14.152 -2.382 -43.980 1.00 45.72 300 ARG A N 1
ATOM 2359 C CA . ARG A 1 300 ? -15.607 -2.189 -43.846 1.00 45.72 300 ARG A CA 1
ATOM 2360 C C . ARG A 1 300 ? -16.523 -3.393 -43.797 1.00 45.72 300 ARG A C 1
ATOM 2362 O O . ARG A 1 300 ? -17.719 -3.149 -43.745 1.00 45.72 300 ARG A O 1
ATOM 2369 N N . ASN A 1 301 ? -16.045 -4.633 -43.750 1.00 47.47 301 ASN A N 1
ATOM 2370 C CA . ASN A 1 301 ? -16.784 -5.769 -43.168 1.00 47.47 301 ASN A CA 1
ATOM 2371 C C . ASN A 1 301 ? -15.952 -7.050 -43.302 1.00 47.47 301 ASN A C 1
ATOM 2373 O O . ASN A 1 301 ? -15.291 -7.241 -44.320 1.00 47.47 301 ASN A O 1
ATOM 2377 N N . ASP A 1 302 ? -16.066 -7.946 -42.315 1.00 48.84 302 ASP A N 1
ATOM 2378 C CA . ASP A 1 302 ? -15.392 -9.252 -42.127 1.00 48.84 302 ASP A CA 1
ATOM 2379 C C . ASP A 1 302 ? -15.577 -10.301 -43.260 1.00 48.84 302 ASP A C 1
ATOM 2381 O O . ASP A 1 302 ? -15.604 -11.514 -43.037 1.00 48.84 302 ASP A O 1
ATOM 2385 N N . VAL A 1 303 ? -15.737 -9.877 -44.511 1.00 49.66 303 VAL A N 1
ATOM 2386 C CA . VAL A 1 303 ? -15.979 -10.736 -45.675 1.00 49.66 303 VAL A CA 1
ATOM 2387 C C . VAL A 1 303 ? -14.681 -11.365 -46.191 1.00 49.66 303 VAL A C 1
ATOM 2389 O O . VAL A 1 303 ? -14.717 -12.476 -46.718 1.00 49.66 303 VAL A O 1
ATOM 2392 N N . TRP A 1 304 ? -13.522 -10.730 -45.979 1.00 47.22 304 TRP A N 1
ATOM 2393 C CA . TRP A 1 304 ? -12.234 -11.281 -46.419 1.00 47.22 304 TRP A CA 1
ATOM 2394 C C . TRP A 1 304 ? -11.861 -12.566 -45.660 1.00 47.22 304 TRP A C 1
ATOM 2396 O O . TRP A 1 304 ? -11.354 -13.508 -46.265 1.00 47.22 304 TRP A O 1
ATOM 2406 N N . MET A 1 305 ? -12.205 -12.659 -44.370 1.00 45.44 305 MET A N 1
ATOM 2407 C CA . MET A 1 305 ? -12.014 -13.870 -43.559 1.00 45.44 305 MET A CA 1
ATOM 2408 C C . MET A 1 305 ? -12.893 -15.033 -44.039 1.00 45.44 305 MET A C 1
ATOM 2410 O O . MET A 1 305 ? -12.423 -16.167 -44.097 1.00 45.44 305 MET A O 1
ATOM 2414 N N . LYS A 1 306 ? -14.135 -14.757 -44.465 1.00 50.00 306 LYS A N 1
ATOM 2415 C CA . LYS A 1 306 ? -15.059 -15.780 -44.987 1.00 50.00 306 LYS A CA 1
ATOM 2416 C C . LYS A 1 306 ? -14.651 -16.346 -46.340 1.00 50.00 306 LYS A C 1
ATOM 2418 O O . LYS A 1 306 ? -14.944 -17.510 -46.605 1.00 50.00 306 LYS A O 1
ATOM 2423 N N . GLU A 1 307 ? -14.003 -15.559 -47.200 1.00 46.44 307 GLU A N 1
ATOM 2424 C CA . GLU A 1 307 ? -13.441 -16.125 -48.430 1.00 46.44 307 GLU A CA 1
ATOM 2425 C C . GLU A 1 307 ? -12.126 -16.858 -48.195 1.00 46.44 307 GLU A C 1
ATOM 2427 O O . GLU A 1 307 ? -11.883 -17.886 -48.820 1.00 46.44 307 GLU A O 1
ATOM 2432 N N . LEU A 1 308 ? -11.315 -16.422 -47.231 1.00 45.34 308 LEU A N 1
ATOM 2433 C CA . LEU A 1 308 ? -10.099 -17.144 -46.862 1.00 45.34 308 LEU A CA 1
ATOM 2434 C C . LEU A 1 308 ? -10.416 -18.507 -46.208 1.00 45.34 308 LEU A C 1
ATOM 2436 O O . LEU A 1 308 ? -9.727 -19.492 -46.472 1.00 45.34 308 LEU A O 1
ATOM 2440 N N . GLU A 1 309 ? -11.511 -18.599 -45.443 1.00 46.91 309 GLU A N 1
ATOM 2441 C CA . GLU A 1 309 ? -12.035 -19.850 -44.865 1.00 46.91 309 GLU A CA 1
ATOM 2442 C C . GLU A 1 309 ? -12.446 -20.892 -45.916 1.00 46.91 309 GLU A C 1
ATOM 2444 O O . GLU A 1 309 ? -12.294 -22.090 -45.673 1.00 46.91 309 GLU A O 1
ATOM 2449 N N . LYS A 1 310 ? -12.920 -20.485 -47.104 1.00 48.75 310 LYS A N 1
ATOM 2450 C CA . LYS A 1 310 ? -13.308 -21.451 -48.152 1.00 48.75 310 LYS A CA 1
ATOM 2451 C C . LYS A 1 310 ? -12.121 -22.190 -48.761 1.00 48.75 310 LYS A C 1
ATOM 2453 O O . LYS A 1 310 ? -12.293 -23.297 -49.270 1.00 48.75 310 LYS A O 1
ATOM 2458 N N . TYR A 1 311 ? -10.930 -21.599 -48.705 1.00 45.69 311 TYR A N 1
ATOM 2459 C CA . TYR A 1 311 ? -9.713 -22.165 -49.292 1.00 45.69 311 TYR A CA 1
ATOM 2460 C C . 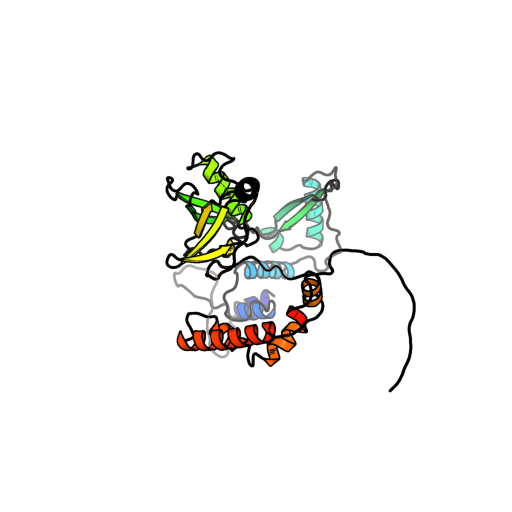TYR A 1 311 ? -8.752 -22.752 -48.253 1.00 45.69 311 TYR A C 1
ATOM 2462 O O . TYR A 1 311 ? -7.797 -23.438 -48.620 1.00 45.69 311 TYR A O 1
ATOM 2470 N N . VAL A 1 312 ? -9.012 -22.535 -46.962 1.00 50.25 312 VAL A N 1
ATOM 2471 C CA . VAL A 1 312 ? -8.182 -23.025 -45.861 1.00 50.25 312 VAL A CA 1
ATOM 2472 C C . VAL A 1 312 ? -9.058 -23.849 -44.925 1.00 50.25 312 VAL A C 1
ATOM 2474 O O . VAL A 1 312 ? -9.658 -23.337 -43.988 1.00 50.25 312 VAL A O 1
ATOM 2477 N N . SER A 1 313 ? -9.103 -25.164 -45.147 1.00 52.78 313 SER A N 1
ATOM 2478 C CA . SER A 1 313 ? -9.929 -26.090 -44.357 1.00 52.78 313 SER A CA 1
ATOM 2479 C C . SER A 1 313 ? -9.547 -26.178 -42.866 1.00 52.78 313 SER A C 1
ATOM 2481 O O . SER A 1 313 ? -10.257 -26.808 -42.088 1.00 52.78 313 SER A O 1
ATOM 2483 N N . SER A 1 314 ? -8.443 -25.554 -42.441 1.00 49.78 314 SER A N 1
ATOM 2484 C CA . SER A 1 314 ? -8.135 -25.260 -41.037 1.00 49.78 314 SER A CA 1
ATOM 2485 C C . SER A 1 314 ? -7.012 -24.221 -40.945 1.00 49.78 314 SER A C 1
ATOM 2487 O O . SER A 1 314 ? -5.893 -24.472 -41.399 1.00 49.78 314 SER A O 1
ATOM 2489 N N . ILE A 1 315 ? -7.270 -23.075 -40.304 1.00 49.66 315 ILE A N 1
ATOM 2490 C CA . ILE A 1 315 ? -6.267 -22.032 -39.992 1.00 49.66 315 ILE A CA 1
ATOM 2491 C C . ILE A 1 315 ? -5.039 -22.605 -39.255 1.00 49.66 315 ILE A C 1
ATOM 2493 O O . ILE A 1 315 ? -3.918 -22.117 -39.415 1.00 49.66 315 ILE A O 1
ATOM 2497 N N . SER A 1 316 ? -5.208 -23.705 -38.516 1.00 50.09 316 SER A N 1
ATOM 2498 C CA . SER A 1 316 ? -4.123 -24.396 -37.814 1.00 50.09 316 SER A CA 1
ATOM 2499 C C . SER A 1 316 ? -3.088 -25.024 -38.759 1.00 50.09 316 SER A C 1
ATOM 2501 O O . SER A 1 316 ? -1.918 -25.132 -38.394 1.00 50.09 316 SER A O 1
ATOM 2503 N N . GLN A 1 317 ? -3.476 -25.405 -39.982 1.00 51.28 317 GLN A N 1
ATOM 2504 C CA . GLN A 1 317 ? -2.552 -25.956 -40.983 1.00 51.28 317 GLN A CA 1
ATOM 2505 C C . GLN A 1 317 ? -1.721 -24.864 -41.669 1.00 51.28 317 GLN A C 1
ATOM 2507 O O . GLN A 1 317 ? -0.553 -25.095 -41.978 1.00 51.28 317 GLN A O 1
ATOM 2512 N N . LEU A 1 318 ? -2.279 -23.659 -41.834 1.00 50.12 318 LEU A N 1
ATOM 2513 C CA . LEU A 1 318 ? -1.567 -22.506 -42.394 1.00 50.12 318 LEU A CA 1
ATOM 2514 C C . LEU A 1 318 ? -0.403 -22.083 -41.481 1.00 50.12 318 LEU A C 1
ATOM 2516 O O . LEU A 1 318 ? 0.724 -21.899 -41.937 1.00 50.12 318 LEU A O 1
ATOM 2520 N N . ILE A 1 319 ? -0.657 -22.034 -40.170 1.00 51.97 319 ILE A N 1
ATOM 2521 C CA . ILE A 1 319 ? 0.353 -21.716 -39.149 1.00 51.97 319 ILE A CA 1
ATOM 2522 C C . ILE A 1 319 ? 1.423 -22.821 -39.067 1.00 51.97 319 ILE A C 1
ATOM 2524 O O . ILE A 1 319 ? 2.599 -22.531 -38.857 1.00 51.97 319 ILE A O 1
ATOM 2528 N N . ALA A 1 320 ? 1.049 -24.090 -39.274 1.00 49.53 320 ALA A N 1
ATOM 2529 C CA . ALA A 1 320 ? 1.995 -25.209 -39.285 1.00 49.53 320 ALA A CA 1
ATOM 2530 C C . ALA A 1 320 ? 2.905 -25.225 -40.528 1.00 49.53 320 ALA A C 1
ATOM 2532 O O . ALA A 1 320 ? 4.077 -25.581 -40.415 1.00 49.53 320 ALA A O 1
ATOM 2533 N N . LEU A 1 321 ? 2.396 -24.816 -41.695 1.00 48.69 321 LEU A N 1
ATOM 2534 C CA . LEU A 1 321 ? 3.162 -24.748 -42.945 1.00 48.69 321 LEU A CA 1
ATOM 2535 C C . LEU A 1 321 ? 4.142 -23.568 -42.979 1.00 48.69 321 LEU A C 1
ATOM 2537 O O . LEU A 1 321 ? 5.254 -23.727 -43.484 1.00 48.69 321 LEU A O 1
ATOM 2541 N N . LEU A 1 322 ? 3.763 -22.432 -42.387 1.00 47.09 322 LEU A N 1
ATOM 2542 C CA . LEU A 1 322 ? 4.612 -21.242 -42.241 1.00 47.09 322 LEU A CA 1
ATOM 2543 C C . LEU A 1 322 ? 5.662 -21.382 -41.124 1.00 47.09 322 LEU A C 1
ATOM 2545 O O . LEU A 1 322 ? 6.582 -20.571 -41.027 1.00 47.09 322 LEU A O 1
ATOM 2549 N N . ASN A 1 323 ? 5.565 -22.427 -40.296 1.00 50.47 323 ASN A N 1
ATOM 2550 C CA . ASN A 1 323 ? 6.537 -22.710 -39.250 1.00 50.47 323 ASN A CA 1
ATOM 2551 C C . ASN A 1 323 ? 7.686 -23.582 -39.782 1.00 50.47 323 ASN A C 1
ATOM 2553 O O . ASN A 1 323 ? 7.537 -24.780 -40.039 1.00 50.47 323 ASN A O 1
ATOM 2557 N N . THR A 1 324 ? 8.876 -22.991 -39.874 1.00 47.59 324 THR A N 1
ATOM 2558 C CA . THR A 1 324 ? 10.086 -23.623 -40.419 1.00 47.59 324 THR A CA 1
ATOM 2559 C C . THR A 1 324 ? 10.600 -24.828 -39.618 1.00 47.59 324 THR A C 1
ATOM 2561 O O . THR A 1 324 ? 11.474 -25.540 -40.115 1.00 47.59 324 THR A O 1
ATOM 2564 N N . LYS A 1 325 ? 10.049 -25.112 -38.427 1.00 50.25 325 LYS A N 1
ATOM 2565 C CA . LYS A 1 325 ? 10.388 -26.290 -37.606 1.00 50.25 325 LYS A CA 1
ATOM 2566 C C . LYS A 1 325 ? 9.419 -27.477 -37.753 1.00 50.25 325 LYS A C 1
ATOM 2568 O O . LYS A 1 325 ? 9.693 -28.522 -37.169 1.00 50.25 325 LYS A O 1
ATOM 2573 N N . ARG A 1 326 ? 8.294 -27.353 -38.477 1.00 45.84 326 ARG A N 1
ATOM 2574 C CA . ARG A 1 326 ? 7.232 -28.392 -38.507 1.00 45.84 326 ARG A CA 1
ATOM 2575 C C . ARG A 1 326 ? 6.784 -28.883 -39.891 1.00 45.84 326 ARG A C 1
ATOM 2577 O O . ARG A 1 326 ? 5.992 -29.817 -39.944 1.00 45.84 326 ARG A O 1
ATOM 2584 N N . SER A 1 327 ? 7.296 -28.326 -40.987 1.00 54.28 327 SER A N 1
ATOM 2585 C CA . SER A 1 327 ? 6.997 -28.774 -42.361 1.00 54.28 327 SER A CA 1
ATOM 2586 C C . SER A 1 327 ? 8.270 -29.191 -43.105 1.00 54.28 327 SER A C 1
ATOM 2588 O O . SER A 1 327 ? 9.332 -28.619 -42.856 1.00 54.28 327 SER A O 1
ATOM 2590 N N . SER A 1 328 ? 8.214 -30.177 -44.005 1.00 59.78 328 SER A N 1
ATOM 2591 C CA . SER A 1 328 ? 9.386 -30.536 -44.819 1.00 59.78 328 SER A CA 1
ATOM 2592 C C . SER A 1 328 ? 9.645 -29.476 -45.902 1.00 59.78 328 SER A C 1
ATOM 2594 O O . SER A 1 328 ? 8.745 -28.725 -46.280 1.00 59.78 328 SER A O 1
ATOM 2596 N N . HIS A 1 329 ? 10.880 -29.379 -46.405 1.00 53.50 329 HIS A N 1
ATOM 2597 C CA . HIS A 1 329 ? 11.221 -28.444 -47.489 1.00 53.50 329 HIS A CA 1
ATOM 2598 C C . HIS A 1 329 ? 10.382 -28.702 -48.756 1.00 53.50 329 HIS A C 1
ATOM 2600 O O . HIS A 1 329 ? 9.988 -27.766 -49.448 1.00 53.50 329 HIS A O 1
ATOM 2606 N N . GLU A 1 330 ? 10.058 -29.968 -49.021 1.00 63.66 330 GLU A N 1
ATOM 2607 C CA . GLU A 1 330 ? 9.273 -30.398 -50.178 1.00 63.66 330 GLU A CA 1
ATOM 2608 C C . GLU A 1 330 ? 7.801 -29.962 -50.069 1.00 63.66 330 GLU A C 1
ATOM 2610 O O . GLU A 1 330 ? 7.241 -29.433 -51.030 1.00 63.66 330 GLU A O 1
ATOM 2615 N N . ASP A 1 331 ? 7.212 -30.034 -48.870 1.00 56.69 331 ASP A N 1
ATOM 2616 C CA . ASP A 1 331 ? 5.846 -29.552 -48.614 1.00 56.69 331 ASP A CA 1
ATOM 2617 C C . ASP A 1 331 ? 5.729 -28.031 -48.774 1.00 56.69 331 ASP A C 1
ATOM 2619 O O . ASP A 1 331 ? 4.735 -27.517 -49.298 1.00 56.69 331 ASP A O 1
ATOM 2623 N N . ARG A 1 332 ? 6.768 -27.294 -48.362 1.00 55.78 332 ARG A N 1
ATOM 2624 C CA . ARG A 1 332 ? 6.831 -25.834 -48.522 1.00 55.78 332 ARG A CA 1
ATOM 2625 C C . ARG A 1 332 ? 6.937 -25.444 -49.991 1.00 55.78 332 ARG A C 1
ATOM 2627 O O . ARG A 1 332 ? 6.231 -24.539 -50.427 1.00 55.78 332 ARG A O 1
ATOM 2634 N N . LEU A 1 333 ? 7.761 -26.147 -50.770 1.00 58.16 333 LEU A N 1
ATOM 2635 C CA . LEU A 1 333 ? 7.862 -25.929 -52.214 1.00 58.16 333 LEU A CA 1
ATOM 2636 C C . LEU A 1 333 ? 6.546 -26.251 -52.933 1.00 58.16 333 LEU A C 1
ATOM 2638 O O . LEU A 1 333 ? 6.126 -25.488 -53.803 1.00 58.16 333 LEU A O 1
ATOM 2642 N N . ALA A 1 334 ? 5.853 -27.323 -52.540 1.00 63.28 334 ALA A N 1
ATOM 2643 C CA . ALA A 1 334 ? 4.552 -27.680 -53.103 1.00 63.28 334 ALA A CA 1
ATOM 2644 C C . ALA A 1 334 ? 3.466 -26.636 -52.782 1.00 63.28 334 ALA A C 1
ATOM 2646 O O . ALA A 1 334 ? 2.640 -26.312 -53.642 1.00 63.28 334 ALA A O 1
ATOM 2647 N N . PHE A 1 335 ? 3.478 -26.073 -51.570 1.00 59.41 335 PHE A N 1
ATOM 2648 C CA . PHE A 1 335 ? 2.601 -24.965 -51.190 1.00 59.41 335 PHE A CA 1
ATOM 2649 C C . PHE A 1 335 ? 2.911 -23.698 -51.993 1.00 59.41 335 PHE A C 1
ATOM 2651 O O . PHE A 1 335 ? 2.004 -23.121 -52.586 1.00 59.41 335 PHE A O 1
ATOM 2658 N N . ILE A 1 336 ? 4.186 -23.310 -52.092 1.00 56.06 336 ILE A N 1
ATOM 2659 C CA . ILE A 1 336 ? 4.621 -22.139 -52.867 1.00 56.06 336 ILE A CA 1
ATOM 2660 C C . ILE A 1 336 ? 4.255 -22.300 -54.346 1.00 56.06 336 ILE A C 1
ATOM 2662 O O . ILE A 1 336 ? 3.800 -21.344 -54.965 1.00 56.06 336 ILE A O 1
ATOM 2666 N N . ALA A 1 337 ? 4.366 -23.502 -54.914 1.00 62.00 337 ALA A N 1
ATOM 2667 C CA . ALA A 1 337 ? 3.956 -23.769 -56.291 1.00 62.00 337 ALA A CA 1
ATOM 2668 C C . ALA A 1 337 ? 2.439 -23.601 -56.497 1.00 62.00 337 ALA A C 1
ATOM 2670 O O . ALA A 1 337 ? 2.008 -23.019 -57.494 1.00 62.00 337 ALA A O 1
ATOM 2671 N N . LYS A 1 338 ? 1.615 -24.065 -55.548 1.00 58.59 338 LYS A N 1
ATOM 2672 C CA . LYS A 1 338 ? 0.155 -23.866 -55.587 1.00 58.59 338 LYS A CA 1
ATOM 2673 C C . LYS A 1 338 ? -0.231 -22.403 -55.377 1.00 58.59 338 LYS A C 1
ATOM 2675 O O . LYS A 1 338 ? -1.113 -21.909 -56.071 1.00 58.59 338 LYS A O 1
ATOM 2680 N N . PHE A 1 339 ? 0.458 -21.712 -54.474 1.00 57.72 339 PHE A N 1
ATOM 2681 C CA . PHE A 1 339 ? 0.257 -20.292 -54.213 1.00 57.72 339 PHE A CA 1
ATOM 2682 C C . PHE A 1 339 ? 0.658 -19.439 -55.419 1.00 57.72 339 PHE A C 1
ATOM 2684 O O . PHE A 1 339 ? -0.092 -18.565 -55.836 1.00 57.72 339 PHE A O 1
ATOM 2691 N N . LYS A 1 340 ? 1.778 -19.765 -56.069 1.00 52.56 340 LYS A N 1
ATOM 2692 C CA . LYS A 1 340 ? 2.204 -19.139 -57.322 1.00 52.56 340 LYS A CA 1
ATOM 2693 C C . LYS A 1 340 ? 1.173 -19.342 -58.432 1.00 52.56 340 LYS A C 1
ATOM 2695 O O . LYS A 1 340 ? 0.791 -18.379 -59.077 1.00 52.56 340 LYS A O 1
ATOM 2700 N N . LYS A 1 341 ? 0.635 -20.557 -58.584 1.00 55.53 341 LYS A N 1
ATOM 2701 C CA . LYS A 1 341 ? -0.427 -20.845 -59.562 1.00 55.53 341 LYS A CA 1
ATOM 2702 C C . LYS A 1 341 ? -1.712 -20.050 -59.295 1.00 55.53 341 LYS A C 1
ATOM 2704 O O . LYS A 1 341 ? -2.365 -19.625 -60.240 1.00 55.53 341 LYS A O 1
ATOM 2709 N N . PHE A 1 342 ? -2.062 -19.845 -58.027 1.00 54.66 342 PHE A N 1
ATOM 2710 C CA . PHE A 1 342 ? -3.179 -18.987 -57.631 1.00 54.66 342 PHE A CA 1
ATOM 2711 C C . PHE A 1 342 ? -2.911 -17.517 -57.990 1.00 54.66 342 PHE A C 1
ATOM 2713 O O . PHE A 1 342 ? -3.746 -16.878 -58.620 1.00 54.66 342 PHE A O 1
ATOM 2720 N N . LEU A 1 343 ? -1.712 -17.009 -57.691 1.00 46.16 343 LEU A N 1
ATOM 2721 C CA . LEU A 1 343 ? -1.297 -15.654 -58.066 1.00 46.16 343 LEU A CA 1
ATOM 2722 C C . LEU A 1 343 ? -1.267 -15.448 -59.590 1.00 46.16 343 LEU A C 1
ATOM 2724 O O . LEU A 1 343 ? -1.675 -14.394 -60.074 1.00 46.16 343 LEU A O 1
ATOM 2728 N N . ASP A 1 344 ? -0.844 -16.455 -60.352 1.00 51.84 344 ASP A N 1
ATOM 2729 C CA . ASP A 1 344 ? -0.841 -16.422 -61.818 1.00 51.84 344 ASP A CA 1
ATOM 2730 C C . ASP A 1 344 ? -2.272 -16.402 -62.387 1.00 51.84 344 ASP A C 1
ATOM 2732 O O . ASP A 1 344 ? -2.546 -15.709 -63.365 1.00 51.84 344 ASP A O 1
ATOM 2736 N N . GLN A 1 345 ? -3.217 -17.096 -61.744 1.00 50.75 345 GLN A N 1
ATOM 2737 C CA . GLN A 1 345 ? -4.642 -17.038 -62.094 1.00 50.75 345 GLN A CA 1
ATOM 2738 C C . GLN A 1 345 ? -5.265 -15.675 -61.772 1.00 50.75 345 GLN A C 1
ATOM 2740 O O . GLN A 1 345 ? -6.067 -15.180 -62.559 1.00 50.75 345 GLN A O 1
ATOM 2745 N N . CYS A 1 346 ? -4.856 -15.033 -60.674 1.00 47.72 346 CYS A N 1
ATOM 2746 C CA . CYS A 1 346 ? -5.250 -13.657 -60.369 1.00 47.72 346 CYS A CA 1
ATOM 2747 C C . CYS A 1 346 ? -4.687 -12.653 -61.389 1.00 47.72 346 CYS A C 1
ATOM 2749 O O . CYS A 1 346 ? -5.360 -11.684 -61.724 1.00 47.72 346 CYS A O 1
ATOM 2751 N N . ARG A 1 347 ? -3.479 -12.894 -61.919 1.00 44.09 347 ARG A N 1
ATOM 2752 C CA . ARG A 1 347 ? -2.843 -12.048 -62.947 1.00 44.09 347 ARG A CA 1
ATOM 2753 C C . ARG A 1 347 ? -3.459 -12.188 -64.339 1.00 44.09 347 ARG A C 1
ATOM 2755 O O . ARG A 1 347 ? -3.380 -11.251 -65.122 1.00 44.09 347 ARG A O 1
ATOM 2762 N N . ALA A 1 348 ? -4.066 -13.331 -64.649 1.00 47.69 348 ALA A N 1
ATOM 2763 C CA . ALA A 1 348 ? -4.754 -13.565 -65.919 1.00 47.69 348 ALA A CA 1
ATOM 2764 C C . ALA A 1 348 ? -6.187 -12.991 -65.960 1.00 47.69 348 ALA A C 1
ATOM 2766 O O . ALA A 1 348 ? -6.876 -13.147 -66.970 1.00 47.69 348 ALA A O 1
ATOM 2767 N N . CYS A 1 349 ? -6.656 -12.353 -64.880 1.00 43.25 349 CYS A N 1
ATOM 2768 C CA . CYS A 1 349 ? -7.979 -11.737 -64.843 1.00 43.25 349 CYS A CA 1
ATOM 2769 C C . CYS A 1 349 ? -7.994 -10.414 -65.644 1.00 43.25 349 CYS A C 1
ATOM 2771 O O . CYS A 1 349 ? -7.106 -9.583 -65.443 1.00 43.25 349 CYS A O 1
ATOM 2773 N N . PRO A 1 350 ? -8.998 -10.174 -66.512 1.00 43.84 350 PRO A N 1
ATOM 2774 C CA . PRO A 1 350 ? -9.036 -9.016 -67.418 1.00 43.84 350 PRO A CA 1
ATOM 2775 C C . PRO A 1 350 ? -9.012 -7.649 -66.718 1.00 43.84 350 PRO A C 1
ATOM 2777 O O . PRO A 1 350 ? -8.542 -6.669 -67.291 1.00 43.84 350 PRO A O 1
ATOM 2780 N N . ASP A 1 351 ? -9.461 -7.590 -65.465 1.00 46.69 351 ASP A N 1
ATOM 2781 C CA . ASP A 1 351 ? -9.536 -6.358 -64.671 1.00 46.69 351 ASP A CA 1
ATOM 2782 C C . ASP A 1 351 ? -8.156 -5.828 -64.232 1.00 46.69 351 ASP A C 1
ATOM 2784 O O . ASP A 1 351 ? -8.045 -4.700 -63.760 1.00 46.69 351 ASP A O 1
ATOM 2788 N N . ALA A 1 352 ? -7.085 -6.613 -64.410 1.00 43.12 352 ALA A N 1
ATOM 2789 C CA . ALA A 1 352 ? -5.704 -6.193 -64.161 1.00 43.12 352 ALA A CA 1
ATOM 2790 C C . ALA A 1 352 ? -5.041 -5.501 -65.374 1.00 43.12 352 ALA A C 1
ATOM 2792 O O . ALA A 1 352 ? -3.893 -5.076 -65.272 1.00 43.12 352 ALA A O 1
ATOM 2793 N N . GLN A 1 353 ? -5.727 -5.409 -66.522 1.00 43.44 353 GLN A N 1
ATOM 2794 C CA . GLN A 1 353 ? -5.157 -4.914 -67.787 1.00 43.44 353 GLN A CA 1
ATOM 2795 C C . GLN A 1 353 ? -5.667 -3.523 -68.217 1.00 43.44 353 GLN A C 1
ATOM 2797 O O . GLN A 1 353 ? -5.253 -3.036 -69.264 1.00 43.44 353 GLN A O 1
ATOM 2802 N N . VAL A 1 354 ? -6.546 -2.861 -67.452 1.00 44.22 354 VAL A N 1
ATOM 2803 C CA . VAL A 1 354 ? -7.178 -1.591 -67.867 1.00 44.22 354 VAL A CA 1
ATOM 2804 C C . VAL A 1 354 ? -7.087 -0.558 -66.746 1.00 44.22 354 VAL A C 1
ATOM 2806 O O . VAL A 1 354 ? -7.970 -0.517 -65.901 1.00 44.22 354 VAL A O 1
ATOM 2809 N N . ASN A 1 355 ? -6.019 0.248 -66.707 1.00 43.94 355 ASN A N 1
ATOM 2810 C CA . ASN A 1 355 ? -6.005 1.569 -66.047 1.00 43.94 355 ASN A CA 1
ATOM 2811 C C . ASN A 1 355 ? -4.724 2.380 -66.355 1.00 43.94 355 ASN A C 1
ATOM 2813 O O . ASN A 1 355 ? -4.177 3.034 -65.470 1.00 43.94 355 ASN A O 1
ATOM 2817 N N . ASP A 1 356 ? -4.267 2.363 -67.614 1.00 42.84 356 ASP A N 1
ATOM 2818 C CA . ASP A 1 356 ? -3.110 3.161 -68.068 1.00 42.84 356 ASP A CA 1
ATOM 2819 C C . ASP A 1 356 ? -3.496 4.524 -68.692 1.00 42.84 356 ASP A C 1
ATOM 2821 O O . ASP A 1 356 ? -2.624 5.282 -69.092 1.00 42.84 356 ASP A O 1
ATOM 2825 N N . GLU A 1 357 ? -4.787 4.900 -68.779 1.00 42.69 357 GLU A N 1
ATOM 2826 C CA . GLU A 1 357 ? -5.166 6.090 -69.582 1.00 42.69 357 GLU A CA 1
ATOM 2827 C C . GLU A 1 357 ? -6.106 7.133 -68.932 1.00 42.69 357 GLU A C 1
ATOM 2829 O O . GLU A 1 357 ? -6.262 8.213 -69.493 1.00 42.69 357 GLU A O 1
ATOM 2834 N N . SER A 1 358 ? -6.708 6.922 -67.750 1.00 38.53 358 SER A N 1
ATOM 2835 C CA . SER A 1 358 ? -7.849 7.768 -67.311 1.00 38.53 358 SER A CA 1
ATOM 2836 C C . SER A 1 358 ? -7.781 8.391 -65.904 1.00 38.53 358 SER A C 1
ATOM 2838 O O . SER A 1 358 ? -8.813 8.757 -65.345 1.00 38.53 358 SER A O 1
ATOM 2840 N N . LYS A 1 359 ? -6.584 8.581 -65.322 1.00 39.91 359 LYS A N 1
ATOM 2841 C CA . LYS A 1 359 ? -6.387 9.486 -64.157 1.00 39.91 359 LYS A CA 1
ATOM 2842 C C . LYS A 1 359 ? -5.951 10.911 -64.536 1.00 39.91 359 LYS A C 1
ATOM 2844 O O . LYS A 1 359 ? -5.674 11.718 -63.650 1.00 39.91 359 LYS A O 1
ATOM 2849 N N . GLN A 1 360 ? -5.950 11.251 -65.825 1.00 38.44 360 GLN A N 1
ATOM 2850 C CA . GLN A 1 360 ? -6.019 12.641 -66.276 1.00 38.44 360 GLN A CA 1
ATOM 2851 C C . GLN A 1 360 ? -7.489 12.997 -66.556 1.00 38.44 360 GLN A C 1
ATOM 2853 O O . GLN A 1 360 ? -8.160 12.291 -67.297 1.00 38.44 360 GLN A O 1
ATOM 2858 N N . ALA A 1 361 ? -7.937 14.115 -65.984 1.00 36.34 361 ALA A N 1
ATOM 2859 C CA . ALA A 1 361 ? -9.186 14.837 -66.248 1.00 36.34 361 ALA A CA 1
ATOM 2860 C C . ALA A 1 361 ? -10.447 14.449 -65.434 1.00 36.34 361 ALA A C 1
ATOM 2862 O O . ALA A 1 361 ? -11.261 13.628 -65.830 1.00 36.34 361 ALA A O 1
ATOM 2863 N N . GLU A 1 362 ? -10.631 15.201 -64.336 1.00 33.88 362 GLU A N 1
ATOM 2864 C CA . GLU A 1 362 ? -11.900 15.868 -63.975 1.00 33.88 362 GLU A CA 1
ATOM 2865 C C . GLU A 1 362 ? -13.057 14.965 -63.497 1.00 33.88 362 GLU A C 1
ATOM 2867 O O . GLU A 1 362 ? -13.736 14.309 -64.266 1.00 33.88 362 GLU A O 1
ATOM 2872 N N . TYR A 1 363 ? -13.483 14.958 -62.228 1.00 34.91 363 TYR A N 1
ATOM 2873 C CA . TYR A 1 363 ? -14.002 16.093 -61.431 1.00 34.91 363 TYR A CA 1
ATOM 2874 C C . TYR A 1 363 ? -14.945 17.076 -62.148 1.00 34.91 363 TYR A C 1
ATOM 2876 O O . TYR A 1 363 ? -15.430 18.032 -61.544 1.00 34.91 363 TYR A O 1
ATOM 2884 N N . GLY A 1 364 ? -15.279 16.814 -63.404 1.00 32.72 364 GLY A N 1
ATOM 2885 C CA . GLY A 1 364 ? -16.127 17.651 -64.216 1.00 32.72 364 GLY A CA 1
ATOM 2886 C C . GLY A 1 364 ? -17.302 16.831 -64.694 1.00 32.72 364 GLY A C 1
ATOM 2887 O O . GLY A 1 364 ? -17.147 15.879 -65.438 1.00 32.72 364 GLY A O 1
ATOM 2888 N N . GLN A 1 365 ? -18.481 17.302 -64.321 1.00 32.28 365 GLN A N 1
ATOM 2889 C CA . GLN A 1 365 ? -19.672 17.220 -65.146 1.00 32.28 365 GLN A CA 1
ATOM 2890 C C . GLN A 1 365 ? -20.596 15.997 -65.003 1.00 32.28 365 GLN A C 1
ATOM 2892 O O . GLN A 1 365 ? -20.400 14.928 -65.560 1.00 32.28 365 GLN A O 1
ATOM 2897 N N . ILE A 1 366 ? -21.750 16.335 -64.415 1.00 32.97 366 ILE A N 1
ATOM 2898 C CA . ILE A 1 366 ? -23.080 16.060 -64.976 1.00 32.97 366 ILE A CA 1
ATOM 2899 C C . ILE A 1 366 ? -23.585 14.659 -64.614 1.00 32.97 366 ILE A C 1
ATOM 2901 O O . ILE A 1 366 ? -23.240 13.649 -65.205 1.00 32.97 366 ILE A O 1
ATOM 2905 N N . THR A 1 367 ? -24.284 14.518 -63.487 1.00 35.00 367 THR A N 1
ATOM 2906 C CA . THR A 1 367 ? -25.735 14.759 -63.366 1.00 35.00 367 THR A CA 1
ATOM 2907 C C . THR A 1 367 ? -26.573 14.111 -64.470 1.00 35.00 367 THR A C 1
ATOM 2909 O O . THR A 1 367 ? -26.281 14.171 -65.654 1.00 35.00 367 THR A O 1
ATOM 2912 N N . SER A 1 368 ? -27.726 13.612 -64.033 1.00 30.91 368 SER A N 1
ATOM 2913 C CA . SER A 1 368 ? -28.916 13.314 -64.828 1.00 30.91 368 SER A CA 1
ATOM 2914 C C . SER A 1 368 ? -29.075 11.879 -65.364 1.00 30.91 368 SER A C 1
ATOM 2916 O O . SER A 1 368 ? -28.482 11.453 -66.345 1.00 30.91 368 SER A O 1
ATOM 2918 N N . ASN A 1 369 ? -30.045 11.220 -64.720 1.00 30.61 369 ASN A N 1
ATOM 2919 C CA . ASN A 1 369 ? -31.112 10.421 -65.329 1.00 30.61 369 ASN A CA 1
ATOM 2920 C C . ASN A 1 369 ? -30.972 8.886 -65.334 1.00 30.61 369 ASN A C 1
ATOM 2922 O O . ASN A 1 369 ? -30.364 8.267 -66.196 1.00 30.61 369 ASN A O 1
ATOM 2926 N N . ALA A 1 370 ? -31.706 8.293 -64.383 1.00 29.30 370 ALA A N 1
ATOM 2927 C CA . ALA A 1 370 ? -32.432 7.020 -64.496 1.00 29.30 370 ALA A CA 1
ATOM 2928 C C . ALA A 1 370 ? -33.418 7.013 -65.703 1.00 29.30 370 ALA A C 1
ATOM 2930 O O . ALA A 1 370 ? -33.540 8.056 -66.350 1.00 29.30 370 ALA A O 1
ATOM 2931 N N . PRO A 1 371 ? -34.283 5.991 -65.941 1.00 49.94 371 PRO A N 1
ATOM 2932 C CA . PRO A 1 371 ? -34.352 4.570 -65.533 1.00 49.94 371 PRO A CA 1
ATOM 2933 C C . PRO A 1 371 ? -34.583 3.632 -66.768 1.00 49.94 371 PRO A C 1
ATOM 2935 O O . PRO A 1 371 ? -34.369 4.063 -67.894 1.00 49.94 371 PRO A O 1
ATOM 2938 N N . VAL A 1 372 ? -35.103 2.402 -66.544 1.00 29.92 372 VAL A N 1
ATOM 2939 C CA . VAL A 1 372 ? -35.902 1.479 -67.425 1.00 29.92 372 VAL A CA 1
ATOM 2940 C C . VAL A 1 372 ? -35.243 0.082 -67.458 1.00 29.92 372 VAL A C 1
ATOM 2942 O O . VAL A 1 372 ? -34.165 -0.087 -68.001 1.00 29.92 372 VAL A O 1
ATOM 2945 N N . SER A 1 373 ? -35.694 -0.898 -66.661 1.00 30.69 373 SER A N 1
ATOM 2946 C CA . SER A 1 373 ? -36.847 -1.813 -66.831 1.00 30.69 373 SER A CA 1
ATOM 2947 C C . SER A 1 373 ? -36.709 -2.852 -67.956 1.00 30.69 373 SER A C 1
ATOM 2949 O O . SER A 1 373 ? -36.794 -2.499 -69.125 1.00 30.69 373 SER A O 1
ATOM 2951 N N . SER A 1 374 ? -36.759 -4.132 -67.541 1.00 32.78 374 SER A N 1
ATOM 2952 C CA . SER A 1 374 ? -37.195 -5.344 -68.276 1.00 32.78 374 SER A CA 1
ATOM 2953 C C . SER A 1 374 ? -36.333 -5.764 -69.482 1.00 32.78 374 SER A C 1
ATOM 2955 O O . SER A 1 374 ? -35.997 -4.936 -70.312 1.00 32.78 374 SER A O 1
ATOM 2957 N N . LYS A 1 375 ? -35.951 -7.024 -69.686 1.00 31.80 375 LYS A N 1
ATOM 2958 C CA . LYS A 1 375 ? -36.470 -8.336 -69.278 1.00 31.80 375 LYS A CA 1
ATOM 2959 C C . LYS A 1 375 ? -35.314 -9.304 -69.058 1.00 31.80 375 LYS A C 1
ATOM 2961 O O . LYS A 1 375 ? -34.270 -9.093 -69.713 1.00 31.80 375 LYS A O 1
#